Protein 6O39 (pdb70)

Solvent-accessible surface area: 24721 Å² total; per-residue (Å²): 164,47,108,13,86,5,58,54,78,66,39,43,10,43,75,43,60,174,6,58,0,32,0,136,5,65,96,100,15,66,47,4,0,0,0,0,9,19,63,65,81,133,18,3,129,6,5,0,25,31,4,68,43,77,42,91,83,22,58,107,45,5,55,12,60,92,88,52,45,36,0,32,0,17,0,64,40,0,51,30,74,1,24,3,27,0,9,0,2,18,5,18,1,58,11,42,23,2,94,4,0,135,1,35,0,104,82,103,66,19,45,9,51,10,40,20,2,36,14,16,114,81,2,24,167,87,31,41,0,2,0,0,0,0,0,12,54,0,18,25,111,122,32,110,19,49,7,52,6,66,123,54,106,50,107,85,42,51,70,82,10,49,16,102,7,45,58,180,54,4,6,4,0,6,6,1,28,0,59,22,53,79,71,58,8,81,143,60,113,52,0,9,0,34,0,54,8,133,32,36,130,70,74,45,71,88,59,33,62,85,86,119,167,37,86,8,69,6,69,38,32,17,49,17,115,69,56,21,65,22,126,0,24,0,37,10,46,50,21,65,10,89,0,3,2,5,0,0,0,17,25,24,88,88,136,25,12,66,19,0,0,0,28,1,24,0,15,66,19,88,28,39,18,125,49,0,137,80,24,4,71,13,64,58,42,83,106,140,29,10,6,18,0,55,0,56,61,3,118,66,125,1,27,1,43,0,8,0,0,19,8,7,54,31,86,0,23,0,0,13,82,31,0,100,11,19,35,0,18,9,27,80,51,92,64,85,26,14,47,10,16,25,3,18,5,61,115,136,127,47,72,13,3,1,0,0,5,0,17,34,0,17,0,47,65,14,87,25,43,1,32,102,40,92,33,103,92,32,38,26,53,3,66,25,33,94,24,134,79,34,38,48,10,14,6,0,0,0,28,8,77,46,99,18,31,78,123,89,60,14,52,0,25,4,33,0,134,43,34,125,29,142,46,104,55,86,3,97,55,122,123,131,39,70,96,4,88,4,74,4,0,102,65,26,80,20,78,60,0,55,28,71,10,121,26,119,2,91,71,13,120,22,0,3,17,1,0,6,4,2,38,5,2,16,90,101,145,29,10,136,28,4,84,45,0,0,0,2,5,0,0,19,24,6,68,120,134,84,135,67,95,34,36,2,0,65,42,2,0,76,103,0,66,72,33,0,9,52,33,2,135,141,56,53,14,62,31,6,150,87,6,31,1,106,158,21,25,44,108,71,179,65,91,129,75,72,18,15,30,232

Radius of gyration: 29.08 Å; Cα contacts (8 Å, |Δi|>4): 1373; chains: 3; bounding box: 80×60×79 Å

Nearest PDB structures (foldseek):
  6o39-assembly1_A  TM=1.005E+00  e=2.956E-43  Homo sapiens
  6o3a-assembly1_A  TM=9.946E-01  e=1.146E-40  Homo sapiens
  8f9u-assembly1_B  TM=9.635E-01  e=1.875E-39  Mus musculus
  4kq3-assembly1_L  TM=9.743E-01  e=3.350E-39  Homo sapiens
  8x0y-assembly2_I  TM=9.621E-01  e=7.011E-39  Homo sapiens

Secondary structure (DSSP, 8-state):
---EEEE-SEEEEETT--EEEEEEESS---S-EEEEEE-TTS--EEEEETTTEEPTT--TTEEEEEETTEEEEEESS--GGG-EEEEEEE-SSS-EE---EEEEEE---BPPEEEEEPPPHHHHHTTEEEEEEEEEEEBSS--EEEEEETTEEP-SSEEEEEPPPPTTT--EEEEEEEEEEHHHHTT--EEEEEEE-TT-SS-EEEEEETT-/--EEEEE--EEE-TT--EEEEEEEESS-GGGSEEEEEEE-TTS-EEEEEEEETTTTEEEE-TTTTTTEEEEEEGGGTEEEEEE-S--GGG-EEEEEEEEPTTT-SSEEEE---EEEEE-SSPPBPPEEEEE-------EEEEEEEEEEEBSS--EEEEGGGTB-TTEEEPPPEE-TTS-EEEEEEEEEEGGGTTT---EEEEEEGGGTEEEEEE----/---EE---GGGTTSS--EE-SS-TT---SHHHHHHHHGGGHHHHHHTS-TTHHHHHHHHHS-B--SS--S--PBPHHHHHHHHHHHHHHHHHTT----GGG-GGGS--TTT-SSS--B--

Foldseek 3Di:
DKAKAKPDQEDEEAFFDKDKIKIFIPDFDFLQKWKWWADPPDDTDTAGGSQFHGDPPHDPQWTWDDDTRMIMIMRRGDALLSQTWMKMWGDDPDIDIYPTYGYAHDDDFDFWDKDKDWADPVVLVVFKTKIKMKTPFGPDPDKDKWKAFLHRTDPDFKDKDKDDQDSHSRGIMMMIIGMDTSVVVVVTFKIKMWMDDPPDPHIDIDIGTVPD/DFAWAKDWADEDAQQAKTKMKIFTDDDAVLQFKKWKWWAAVPGDIDTAWMAHNVVRDIDGDPVQPPFWDWDADRVRSMIMIIGGNDDQVVFTWMKMFTADPPPGPDTDHIYPTGTHGHHPDDFDAWDKDKQAFEDVPQKTKIKIKTDFGDDDDKDKDKPVPPDDPQKDKDDWDQDPVRGTITMIMGMDGPVCQVPDWIWMWMADVNVRDTDTDIHHHD/DDWDFQDQVLLPPPPAGIFADDFPVRDGDNVVLSVPLCVCVVVVVVCLAPLVSVQSCCRSGNHDDDPDDDGAHAALVSLVRCCVSPQVVQVVVPHGDDPVSNSVVGHHDPPDPVHHYDDD

Organism: Homo sapiens (NCBI:txid9606)

Structure (mmCIF, N/CA/C/O backbone):
data_6O39
#
_entry.id   6O39
#
_cell.length_a   101.405
_cell.length_b   101.405
_cell.length_c   196.497
_cell.angle_alpha   90.00
_cell.angle_beta   90.00
_cell.angle_gamma   120.00
#
_symmetry.space_group_name_H-M   'P 61 2 2'
#
loop_
_entity.id
_entity.type
_entity.pdbx_description
1 polymer 'Antibody F2.I Fab, Light chain'
2 polymer 'Antibody F2.I Fab, Heavy chain'
3 polymer Frizzled-5
4 non-polymer 1,2-ETHANEDIOL
5 non-polymer 'ACETATE ION'
6 non-polymer 2-acetamido-2-deoxy-beta-D-glucopyranose
7 water water
#
loop_
_atom_site.group_PDB
_atom_site.id
_atom_site.type_symbol
_atom_site.label_atom_id
_atom_site.label_alt_id
_atom_site.label_comp_id
_atom_site.label_asym_id
_atom_site.label_entity_id
_atom_site.label_seq_id
_atom_site.pdbx_PDB_ins_code
_atom_site.Cartn_x
_atom_site.Cartn_y
_atom_site.Cartn_z
_atom_site.occupancy
_atom_site.B_iso_or_equiv
_atom_site.auth_seq_id
_atom_site.auth_comp_id
_atom_site.auth_asym_id
_atom_site.auth_atom_id
_atom_site.pdbx_PDB_model_num
ATOM 1 N N . ASP A 1 1 ? 29.255 56.466 14.589 1.00 79.46 1 ASP A N 1
ATOM 2 C CA . ASP A 1 1 ? 28.546 55.648 13.615 1.00 70.88 1 ASP A CA 1
ATOM 3 C C . ASP A 1 1 ? 29.237 55.682 12.256 1.00 63.67 1 ASP A C 1
ATOM 4 O O . ASP A 1 1 ? 29.062 56.610 11.462 1.00 63.75 1 ASP A O 1
ATOM 9 N N . ILE A 1 2 ? 30.034 54.659 12.002 1.00 58.61 2 ILE A N 1
ATOM 10 C CA . ILE A 1 2 ? 30.657 54.463 10.702 1.00 50.34 2 ILE A CA 1
ATOM 11 C C . ILE A 1 2 ? 29.691 53.677 9.821 1.00 49.81 2 ILE A C 1
ATOM 12 O O . ILE A 1 2 ? 29.056 52.721 10.279 1.00 51.09 2 ILE A O 1
ATOM 17 N N . GLN A 1 3 ? 29.549 54.102 8.570 1.00 43.42 3 GLN A N 1
ATOM 18 C CA . GLN A 1 3 ? 28.754 53.397 7.575 1.00 45.99 3 GLN A CA 1
ATOM 19 C C . GLN A 1 3 ? 29.696 52.743 6.580 1.00 47.34 3 GLN A C 1
ATOM 20 O O . GLN A 1 3 ? 30.631 53.388 6.099 1.00 45.36 3 GLN A O 1
ATOM 26 N N . MET A 1 4 ? 29.459 51.467 6.278 1.00 37.42 4 MET A N 1
ATOM 27 C CA . MET A 1 4 ? 30.163 50.775 5.206 1.00 36.01 4 MET A CA 1
ATOM 28 C C . MET A 1 4 ? 29.208 50.614 4.029 1.00 45.98 4 MET A C 1
ATOM 29 O O . MET A 1 4 ? 28.161 49.967 4.161 1.00 39.98 4 MET A O 1
ATOM 34 N N . THR A 1 5 ? 29.554 51.214 2.892 1.00 41.16 5 THR A N 1
ATOM 35 C CA . THR A 1 5 ? 28.743 51.117 1.687 1.00 41.18 5 THR A CA 1
ATOM 36 C C . THR A 1 5 ? 29.384 50.100 0.755 1.00 37.91 5 THR A C 1
ATOM 37 O O . THR A 1 5 ? 30.520 50.289 0.304 1.00 40.61 5 THR A O 1
ATOM 41 N N . GLN A 1 6 ? 28.659 49.032 0.467 1.00 30.26 6 GLN A N 1
ATOM 42 C CA . GLN A 1 6 ? 29.177 47.947 -0.345 1.00 31.54 6 GLN A CA 1
ATOM 43 C C . GLN A 1 6 ? 28.616 48.034 -1.757 1.00 32.31 6 GLN A C 1
ATOM 44 O O . GLN A 1 6 ? 27.441 48.360 -1.942 1.00 38.37 6 GLN A O 1
ATOM 50 N N . SER A 1 7 ? 29.452 47.733 -2.750 1.00 34.96 7 SER A N 1
ATOM 51 C CA . SER A 1 7 ? 28.991 47.701 -4.135 1.00 34.66 7 SER A CA 1
ATOM 52 C C . SER A 1 7 ? 29.777 46.657 -4.914 1.00 39.14 7 SER A C 1
ATOM 53 O O . SER A 1 7 ? 30.959 46.430 -4.629 1.00 40.21 7 SER A O 1
ATOM 56 N N . PRO A 1 8 ? 29.151 45.999 -5.900 1.00 28.54 8 PRO A N 1
ATOM 57 C CA . PRO A 1 8 ? 27.745 46.195 -6.242 1.00 33.20 8 PRO A CA 1
ATOM 58 C C . PRO A 1 8 ? 26.846 45.449 -5.271 1.00 38.88 8 PRO A C 1
ATOM 59 O O . PRO A 1 8 ? 27.354 44.683 -4.449 1.00 38.42 8 PRO A O 1
ATOM 63 N N . SER A 1 9 ? 25.535 45.661 -5.358 1.00 35.00 9 SER A N 1
ATOM 64 C CA . SER A 1 9 ? 24.633 44.926 -4.479 1.00 39.88 9 SER A CA 1
ATOM 65 C C . SER A 1 9 ? 24.512 43.470 -4.908 1.00 37.17 9 SER A C 1
ATOM 66 O O . SER A 1 9 ? 24.250 42.599 -4.072 1.00 31.61 9 SER A O 1
ATOM 69 N N . SER A 1 10 ? 24.718 43.185 -6.196 1.00 27.12 10 SER A N 1
ATOM 70 C CA . SER A 1 10 ? 24.685 41.824 -6.710 1.00 32.93 10 SER A CA 1
ATOM 71 C C . SER A 1 10 ? 25.455 41.805 -8.021 1.00 33.26 10 SER A C 1
ATOM 72 O O . SER A 1 10 ? 25.640 42.842 -8.659 1.00 29.07 10 SER A O 1
ATOM 75 N N . LEU A 1 11 ? 25.908 40.618 -8.410 1.00 26.12 11 LEU A N 1
ATOM 76 C CA . LEU A 1 11 ? 26.626 40.476 -9.668 1.00 31.95 11 LEU A CA 1
ATOM 77 C C . LEU A 1 11 ? 26.539 39.030 -10.119 1.00 37.92 11 LEU A C 1
ATOM 78 O O . LEU A 1 11 ? 26.268 38.121 -9.327 1.00 30.99 11 LEU A O 1
ATOM 83 N N . SER A 1 12 ? 26.778 38.831 -11.414 1.00 30.57 12 SER A N 1
ATOM 84 C CA . SER A 1 12 ? 26.746 37.520 -12.028 1.00 28.03 12 SER A CA 1
ATOM 85 C C . SER A 1 12 ? 28.045 37.343 -12.795 1.00 35.39 12 SER A C 1
ATOM 86 O O . SER A 1 12 ? 28.503 38.270 -13.464 1.00 36.78 12 SER A O 1
ATOM 89 N N . ALA A 1 13 ? 28.648 36.165 -12.696 1.00 30.77 13 ALA A N 1
ATOM 90 C CA . ALA A 1 13 ? 29.938 35.987 -13.340 1.00 31.82 13 ALA A CA 1
ATOM 91 C C . ALA A 1 13 ? 30.144 34.513 -13.628 1.00 34.50 13 ALA A C 1
ATOM 92 O O . ALA A 1 13 ? 29.563 33.652 -12.959 1.00 31.42 13 ALA A O 1
ATOM 94 N N . SER A 1 14 ? 30.961 34.229 -14.640 1.00 30.50 14 SER A N 1
ATOM 95 C CA . SER A 1 14 ? 31.186 32.860 -15.071 1.00 27.04 14 SER A CA 1
ATOM 96 C C . SER A 1 14 ? 32.293 32.203 -14.250 1.00 26.05 14 SER A C 1
ATOM 97 O O . SER A 1 14 ? 33.157 32.874 -13.680 1.00 32.43 14 SER A O 1
ATOM 100 N N . VAL A 1 15 ? 32.249 30.870 -14.195 1.00 25.89 15 VAL A N 1
ATOM 101 C CA . VAL A 1 15 ? 33.347 30.116 -13.608 1.00 27.24 15 VAL A CA 1
ATOM 102 C C . VAL A 1 15 ? 34.646 30.528 -14.268 1.00 36.99 15 VAL A C 1
ATOM 103 O O . VAL A 1 15 ? 34.722 30.667 -15.496 0.88 27.41 15 VAL A O 1
ATOM 107 N N . GLY A 1 16 ? 35.673 30.744 -13.450 1.00 29.23 16 GLY A N 1
ATOM 108 C CA . GLY A 1 16 ? 36.955 31.200 -13.945 1.00 33.61 16 GLY A CA 1
ATOM 109 C C . GLY A 1 16 ? 37.119 32.700 -14.008 1.00 29.45 16 GLY A C 1
ATOM 110 O O . GLY A 1 16 ? 38.251 33.174 -14.179 1.00 32.45 16 GLY A O 1
ATOM 111 N N . ASP A 1 17 ? 36.038 33.466 -13.866 1.00 27.78 17 ASP A N 1
ATOM 112 C CA . ASP A 1 17 ? 36.121 34.921 -13.945 1.00 27.66 17 ASP A CA 1
ATOM 113 C C . ASP A 1 17 ? 36.730 35.528 -12.688 1.00 40.87 17 ASP A C 1
ATOM 114 O O . ASP A 1 17 ? 36.595 35.003 -11.581 1.00 36.20 17 ASP A O 1
ATOM 119 N N . ARG A 1 18 ? 37.336 36.692 -12.861 1.00 31.70 18 ARG A N 1
ATOM 120 C CA . ARG A 1 18 ? 37.804 37.501 -11.746 1.00 38.04 18 ARG A CA 1
ATOM 121 C C . ARG A 1 18 ? 36.682 38.417 -11.265 1.00 38.87 18 ARG A C 1
ATOM 122 O O . ARG A 1 18 ? 36.085 39.146 -12.061 1.00 29.77 18 ARG A O 1
ATOM 130 N N . VAL A 1 19 ? 36.400 38.380 -9.959 1.00 29.35 19 VAL A N 1
ATOM 131 C CA . VAL A 1 19 ? 35.307 39.134 -9.352 1.00 28.00 19 VAL A CA 1
ATOM 132 C C . VAL A 1 19 ? 35.889 40.072 -8.305 1.00 32.81 19 VAL A C 1
ATOM 133 O O . VAL A 1 19 ? 36.716 39.650 -7.487 1.00 31.29 19 VAL A O 1
ATOM 137 N N . THR A 1 20 ? 35.452 41.333 -8.309 1.00 26.83 20 THR A N 1
ATOM 138 C CA A THR A 1 20 ? 35.897 42.315 -7.329 0.49 30.24 20 THR A CA 1
ATOM 139 C CA B THR A 1 20 ? 35.898 42.319 -7.332 0.51 30.24 20 THR A CA 1
ATOM 140 C C . THR A 1 20 ? 34.691 42.922 -6.625 1.00 30.33 20 THR A C 1
ATOM 141 O O . THR A 1 20 ? 33.709 43.295 -7.274 1.00 32.85 20 THR A O 1
ATOM 148 N N . ILE A 1 21 ? 34.763 43.007 -5.294 1.00 27.57 21 ILE A N 1
ATOM 149 C CA . ILE A 1 21 ? 33.711 43.583 -4.465 1.00 31.20 21 ILE A CA 1
ATOM 150 C C . ILE A 1 21 ? 34.326 44.693 -3.629 1.00 29.07 21 ILE A C 1
ATOM 151 O O . ILE A 1 21 ? 35.404 44.515 -3.053 1.00 31.85 21 ILE A O 1
ATOM 156 N N . THR A 1 22 ? 33.640 45.826 -3.549 1.00 29.93 22 THR A N 1
ATOM 157 C CA . THR A 1 22 ? 34.176 47.013 -2.910 1.00 29.87 22 THR A CA 1
ATOM 158 C C . THR A 1 22 ? 33.296 47.444 -1.750 1.00 34.73 22 THR A C 1
ATOM 159 O O . THR A 1 22 ? 32.068 47.389 -1.825 1.00 38.71 22 THR A O 1
ATOM 163 N N . CYS A 1 23 ? 33.943 47.878 -0.680 1.00 30.46 23 CYS A N 1
ATOM 164 C CA . CYS A 1 23 ? 33.279 48.408 0.495 1.00 29.19 23 CYS A CA 1
ATOM 165 C C . CYS A 1 23 ? 33.970 49.724 0.835 1.00 36.22 23 CYS A C 1
ATOM 166 O O . CYS A 1 23 ? 35.198 49.771 0.948 1.00 34.68 23 CYS A O 1
ATOM 169 N N . ARG A 1 24 ? 33.197 50.797 0.967 1.00 34.11 24 ARG A N 1
ATOM 170 C CA . ARG A 1 24 ? 33.751 52.126 1.195 1.00 35.06 24 ARG A CA 1
ATOM 171 C C . ARG A 1 24 ? 33.335 52.615 2.568 1.00 39.27 24 ARG A C 1
ATOM 172 O O . ARG A 1 24 ? 32.136 52.696 2.865 1.00 42.03 24 ARG A O 1
ATOM 180 N N . ALA A 1 25 ? 34.320 52.940 3.398 1.00 38.90 25 ALA A N 1
ATOM 181 C CA . ALA A 1 25 ? 34.036 53.533 4.694 1.00 40.69 25 ALA A CA 1
ATOM 182 C C . ALA A 1 25 ? 33.536 54.963 4.524 1.00 45.42 25 ALA A C 1
ATOM 183 O O . ALA A 1 25 ? 33.963 55.689 3.621 1.00 45.49 25 ALA A O 1
ATOM 185 N N . SER A 1 26 ? 32.623 55.369 5.405 1.00 36.41 26 SER A N 1
ATOM 186 C CA . SER A 1 26 ? 32.076 56.719 5.358 1.00 46.59 26 SER A CA 1
ATOM 187 C C . SER A 1 26 ? 33.059 57.765 5.863 1.00 47.83 26 SER A C 1
ATOM 188 O O . SER A 1 26 ? 32.816 58.964 5.681 1.00 50.88 26 SER A O 1
ATOM 191 N N . GLN A 1 27 ? 34.151 57.339 6.487 1.00 45.35 27 GLN A N 1
ATOM 192 C CA . GLN A 1 27 ? 35.153 58.239 7.039 1.00 45.59 27 GLN A CA 1
ATOM 193 C C . GLN A 1 27 ? 36.459 57.463 7.158 1.00 43.26 27 GLN A C 1
ATOM 194 O O . GLN A 1 27 ? 36.488 56.233 7.052 1.00 40.43 27 GLN A O 1
ATOM 200 N N . SER A 1 28 ? 37.544 58.203 7.362 1.00 45.90 28 SER A N 1
ATOM 201 C CA . SER A 1 28 ? 38.834 57.580 7.595 1.00 51.42 28 SER A CA 1
ATOM 202 C C . SER A 1 28 ? 38.706 56.526 8.681 1.00 48.84 28 SER A C 1
ATOM 203 O O . SER A 1 28 ? 38.168 56.784 9.761 1.00 51.38 28 SER A O 1
ATOM 206 N N . VAL A 1 29 ? 39.142 55.315 8.361 1.00 50.66 29 VAL A N 1
ATOM 207 C CA . VAL A 1 29 ? 39.184 54.228 9.321 1.00 48.28 29 VAL A CA 1
ATOM 208 C C . VAL A 1 29 ? 40.536 53.551 9.179 1.00 47.26 29 VAL A C 1
ATOM 209 O O . VAL A 1 29 ? 41.244 53.713 8.183 1.00 47.43 29 VAL A O 1
ATOM 213 N N . SER A 1 30 ? 40.895 52.797 10.203 1.00 44.34 30 SER A N 1
ATOM 214 C CA . SER A 1 30 ? 42.078 51.970 10.131 1.00 37.92 30 SER A CA 1
ATOM 215 C C . SER A 1 30 ? 41.860 50.851 9.113 1.00 41.15 30 SER A C 1
ATOM 216 O O . SER A 1 30 ? 40.842 50.787 8.421 1.00 46.37 30 SER A O 1
ATOM 219 N N . SER A 1 31 ? 42.827 49.945 9.026 1.00 29.76 31 SER A N 1
ATOM 220 C CA . SER A 1 31 ? 42.691 48.755 8.200 1.00 33.19 31 SER A CA 1
ATOM 221 C C . SER A 1 31 ? 41.817 47.668 8.850 1.00 29.64 31 SER A C 1
ATOM 222 O O . SER A 1 31 ? 41.854 46.524 8.412 1.00 29.14 31 SER A O 1
ATOM 225 N N . ALA A 1 32 ? 41.044 48.007 9.882 1.00 31.60 32 ALA A N 1
ATOM 226 C CA . ALA A 1 32 ? 40.207 47.037 10.594 1.00 31.09 32 ALA A CA 1
ATOM 227 C C . ALA A 1 32 ? 38.926 46.793 9.797 1.00 23.51 32 ALA A C 1
ATOM 228 O O . ALA A 1 32 ? 37.833 47.253 10.137 1.00 30.66 32 ALA A O 1
ATOM 230 N N . VAL A 1 33 ? 39.085 46.057 8.699 1.00 29.58 33 VAL A N 1
ATOM 231 C CA . VAL A 1 33 ? 37.978 45.694 7.825 1.00 27.09 33 VAL A CA 1
ATOM 232 C C . VAL A 1 33 ? 38.102 44.219 7.501 1.00 26.75 33 VAL A C 1
ATOM 233 O O . VAL A 1 33 ? 39.178 43.751 7.111 1.00 26.73 33 VAL A O 1
ATOM 237 N N . ALA A 1 34 ? 37.009 43.485 7.682 1.00 24.15 34 ALA A N 1
ATOM 238 C CA . ALA A 1 34 ? 36.987 42.052 7.454 1.00 26.25 34 ALA A CA 1
ATOM 239 C C . ALA A 1 34 ? 35.973 41.721 6.368 1.00 19.57 34 ALA A C 1
ATOM 240 O O . ALA A 1 34 ? 35.037 42.484 6.122 1.00 23.69 34 ALA A O 1
ATOM 242 N N . TRP A 1 35 ? 36.140 40.542 5.766 1.00 20.25 35 TRP A N 1
ATOM 243 C CA . TRP A 1 35 ? 35.215 40.042 4.750 1.00 23.10 35 TRP A CA 1
ATOM 244 C C . TRP A 1 35 ? 34.704 38.662 5.126 1.00 22.25 35 TRP A C 1
ATOM 245 O O . TRP A 1 35 ? 35.496 37.787 5.484 1.00 23.20 35 TRP A O 1
ATOM 256 N N . TYR A 1 36 ? 33.395 38.457 4.956 1.00 24.06 36 TYR A N 1
ATOM 257 C CA . TYR A 1 36 ? 32.736 37.186 5.227 1.00 25.91 36 TYR A CA 1
ATOM 258 C C . TYR A 1 36 ? 31.996 36.689 3.997 1.00 21.94 36 TYR A C 1
ATOM 259 O O . TYR A 1 36 ? 31.531 37.477 3.174 1.00 23.64 36 TYR A O 1
ATOM 268 N N . GLN A 1 37 ? 31.856 35.370 3.920 1.00 21.13 37 GLN A N 1
ATOM 269 C CA . GLN A 1 37 ? 31.067 34.680 2.906 1.00 20.79 37 GLN A CA 1
ATOM 270 C C . GLN A 1 37 ? 29.913 33.968 3.594 1.00 23.82 37 GLN A C 1
ATOM 271 O O . GLN A 1 37 ? 30.144 33.216 4.549 1.00 23.76 37 GLN A O 1
ATOM 277 N N . GLN A 1 38 ? 28.689 34.172 3.112 1.00 20.33 38 GLN A N 1
ATOM 278 C CA . GLN A 1 38 ? 27.523 33.501 3.698 1.00 26.85 38 GLN A CA 1
ATOM 279 C C . GLN A 1 38 ? 26.739 32.760 2.624 1.00 26.53 38 GLN A C 1
ATOM 280 O O . GLN A 1 38 ? 26.248 33.371 1.664 1.00 26.82 38 GLN A O 1
ATOM 286 N N . LYS A 1 39 ? 26.622 31.459 2.791 1.00 22.23 39 LYS A N 1
ATOM 287 C CA . LYS A 1 39 ? 25.856 30.588 1.914 1.00 25.04 39 LYS A CA 1
ATOM 288 C C . LYS A 1 39 ? 24.472 30.323 2.498 1.00 34.34 39 LYS A C 1
ATOM 289 O O . LYS A 1 39 ? 24.250 30.516 3.699 1.00 30.21 39 LYS A O 1
ATOM 295 N N . PRO A 1 40 ? 23.500 29.915 1.671 1.00 31.52 40 PRO A N 1
ATOM 296 C CA . PRO A 1 40 ? 22.106 29.846 2.145 1.00 33.21 40 PRO A CA 1
ATOM 297 C C . PRO A 1 40 ? 21.954 28.947 3.364 1.00 31.18 40 PRO A C 1
ATOM 298 O O . PRO A 1 40 ? 22.483 27.832 3.413 1.00 33.11 40 PRO A O 1
ATOM 302 N N . GLY A 1 41 ? 21.238 29.455 4.360 1.00 34.72 41 GLY A N 1
ATOM 303 C CA . GLY A 1 41 ? 20.965 28.684 5.559 1.00 33.16 41 GLY A CA 1
ATOM 304 C C . GLY A 1 41 ? 22.143 28.471 6.480 1.00 35.51 41 GLY A C 1
ATOM 305 O O . GLY A 1 41 ? 22.021 27.715 7.446 1.00 30.25 41 GLY A O 1
ATOM 306 N N . LYS A 1 42 ? 23.278 29.119 6.226 1.00 24.70 42 LYS A N 1
ATOM 307 C CA . LYS A 1 42 ? 24.496 28.911 6.993 1.00 25.93 42 LYS A CA 1
ATOM 308 C C . LYS A 1 42 ? 24.975 30.208 7.640 1.00 25.14 42 LYS A C 1
ATOM 309 O O . LYS A 1 42 ? 24.635 31.311 7.207 1.00 25.95 42 LYS A O 1
ATOM 315 N N . ALA A 1 43 ? 25.784 30.061 8.689 1.00 25.09 43 ALA A N 1
ATOM 316 C CA . ALA A 1 43 ? 26.438 31.211 9.293 1.00 21.03 43 ALA A CA 1
ATOM 317 C C . ALA A 1 43 ? 27.502 31.778 8.350 1.00 20.55 43 ALA A C 1
ATOM 318 O O . ALA A 1 43 ? 28.078 31.041 7.543 1.00 22.67 43 ALA A O 1
ATOM 320 N N . PRO A 1 44 ? 27.795 33.073 8.450 1.00 22.25 44 PRO A N 1
ATOM 321 C CA . PRO A 1 44 ? 28.932 33.638 7.707 1.00 24.74 44 PRO A CA 1
ATOM 322 C C . PRO A 1 44 ? 30.234 32.939 8.055 1.00 26.24 44 PRO A C 1
ATOM 323 O O . PRO A 1 44 ? 30.429 32.451 9.172 1.00 26.25 44 PRO A O 1
ATOM 327 N N . LYS A 1 45 ? 31.136 32.881 7.074 1.00 21.45 45 LYS A N 1
ATOM 328 C CA . LYS A 1 45 ? 32.468 32.316 7.253 1.00 23.63 45 LYS A CA 1
ATOM 329 C C . LYS A 1 45 ? 33.486 33.420 7.032 1.00 26.59 45 LYS A C 1
ATOM 330 O O . LYS A 1 45 ? 33.408 34.154 6.035 1.00 24.31 45 LYS A O 1
ATOM 336 N N . LEU A 1 46 ? 34.448 33.508 7.939 1.00 21.39 46 LEU A N 1
ATOM 337 C C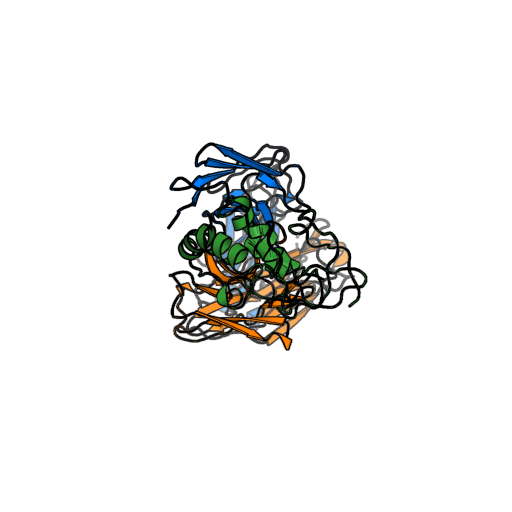A . LEU A 1 46 ? 35.471 34.536 7.857 1.00 21.19 46 LEU A CA 1
ATOM 338 C C . LEU A 1 46 ? 36.447 34.217 6.727 1.00 17.64 46 LEU A C 1
ATOM 339 O O . LEU A 1 46 ? 36.971 33.106 6.643 1.00 23.15 46 LEU A O 1
ATOM 344 N N . LEU A 1 47 ? 36.675 35.194 5.852 1.00 22.24 47 LEU A N 1
ATOM 345 C CA . LEU A 1 47 ? 37.628 35.076 4.753 1.00 24.15 47 LEU A CA 1
ATOM 346 C C . LEU A 1 47 ? 38.895 35.876 5.001 1.00 21.39 47 LEU A C 1
ATOM 347 O O . LEU A 1 47 ? 39.999 35.343 4.888 1.00 24.20 47 LEU A O 1
ATOM 352 N N . ILE A 1 48 ? 38.733 37.163 5.301 1.00 23.37 48 ILE A N 1
ATOM 353 C CA . ILE A 1 48 ? 39.813 38.141 5.365 1.00 27.84 48 ILE A CA 1
ATOM 354 C C . ILE A 1 48 ? 39.626 38.959 6.632 1.00 25.15 48 ILE A C 1
ATOM 355 O O . ILE A 1 48 ? 38.499 39.334 6.961 1.00 24.88 48 ILE A O 1
ATOM 360 N N . TYR A 1 49 ? 40.717 39.244 7.338 1.00 24.57 49 TYR A N 1
ATOM 361 C CA . TYR A 1 49 ? 40.681 40.193 8.439 1.00 25.37 49 TYR A CA 1
ATOM 362 C C . TYR A 1 49 ? 41.802 41.205 8.266 1.00 25.56 49 TYR A C 1
ATOM 363 O O . TYR A 1 49 ? 42.807 40.940 7.598 1.00 26.28 49 TYR A O 1
ATOM 372 N N . SER A 1 50 ? 41.614 42.384 8.868 1.00 24.54 50 SER A N 1
ATOM 373 C CA . SER A 1 50 ? 42.631 43.436 8.837 1.00 26.31 50 SER A CA 1
ATOM 374 C C . SER A 1 50 ? 42.941 43.841 7.396 1.00 29.29 50 SER A C 1
ATOM 375 O O . SER A 1 50 ? 44.104 44.044 7.020 1.00 26.89 50 SER A O 1
ATOM 378 N N . ALA A 1 51 ? 41.874 43.937 6.595 1.00 25.20 51 ALA A N 1
ATOM 379 C CA . ALA A 1 51 ? 41.862 44.380 5.201 1.00 30.54 51 ALA A CA 1
ATOM 380 C C . ALA A 1 51 ? 42.448 43.346 4.242 1.00 27.36 51 ALA A C 1
ATOM 381 O O . ALA A 1 51 ? 41.898 43.133 3.158 1.00 30.34 51 ALA A O 1
ATOM 383 N N . SER A 1 52 ? 43.543 42.684 4.609 1.00 28.48 52 SER A N 1
ATOM 384 C CA . SER A 1 52 ? 44.220 41.845 3.631 1.00 25.65 52 SER A CA 1
ATOM 385 C C . SER A 1 52 ? 44.789 40.537 4.161 1.00 34.63 52 SER A C 1
ATOM 386 O O . SER A 1 52 ? 45.416 39.805 3.384 1.00 32.65 52 SER A O 1
ATOM 389 N N . SER A 1 53 ? 44.599 40.197 5.432 1.00 31.37 53 SER A N 1
ATOM 390 C CA . SER A 1 53 ? 45.110 38.931 5.942 1.00 28.12 53 SER A CA 1
ATOM 391 C C . SER A 1 53 ? 44.104 37.811 5.713 1.00 29.32 53 SER A C 1
ATOM 392 O O . SER A 1 53 ? 42.934 37.924 6.093 1.00 26.96 53 SER A O 1
ATOM 395 N N . LEU A 1 54 ? 44.570 36.731 5.102 1.00 27.00 54 LEU A N 1
ATOM 396 C CA . LEU A 1 54 ? 43.731 35.578 4.821 1.00 26.15 54 LEU A CA 1
ATOM 397 C C . LEU A 1 54 ? 43.520 34.754 6.087 1.00 31.62 54 LEU A C 1
ATOM 398 O O . LEU A 1 54 ? 44.467 34.481 6.833 1.00 28.84 54 LEU A O 1
ATOM 403 N N . TYR A 1 55 ? 42.275 34.339 6.320 1.00 28.38 55 TYR A N 1
ATOM 404 C CA . TYR A 1 55 ? 41.985 33.498 7.475 1.00 28.77 55 TYR A CA 1
ATOM 405 C C . TYR A 1 55 ? 42.339 32.035 7.177 1.00 29.00 55 TYR A C 1
ATOM 406 O O . TYR A 1 55 ? 42.450 31.620 6.016 1.00 27.70 55 TYR A O 1
ATOM 415 N N . SER A 1 56 ? 42.515 31.255 8.250 1.00 29.27 56 SER A N 1
ATOM 416 C CA . SER A 1 56 ? 42.867 29.838 8.161 1.00 26.47 56 SER A CA 1
ATOM 417 C C . SER A 1 56 ? 41.937 29.082 7.230 1.00 28.37 56 SER A C 1
ATOM 418 O O . SER A 1 56 ? 40.712 29.181 7.340 1.00 29.15 56 SER A O 1
ATOM 421 N N . GLY A 1 57 ? 42.526 28.278 6.348 1.00 27.63 57 GLY A N 1
ATOM 422 C CA . GLY A 1 57 ? 41.737 27.411 5.506 1.00 25.64 57 GLY A CA 1
ATOM 423 C C . GLY A 1 57 ? 41.095 28.075 4.302 1.00 26.59 57 GLY A C 1
ATOM 424 O O . GLY A 1 57 ? 40.461 27.373 3.500 1.00 28.73 57 GLY A O 1
ATOM 425 N N . VAL A 1 58 ? 41.232 29.384 4.145 1.00 24.79 58 VAL A N 1
ATOM 426 C CA . VAL A 1 58 ? 40.549 30.097 3.056 1.00 25.18 58 VAL A CA 1
ATOM 427 C C . VAL A 1 58 ? 41.319 29.871 1.758 1.00 30.60 58 VAL A C 1
ATOM 428 O O . VAL A 1 58 ? 42.553 30.036 1.743 1.00 23.71 58 VAL A O 1
ATOM 432 N N . PRO A 1 59 ? 40.638 29.499 0.667 1.00 27.40 59 PRO A N 1
ATOM 433 C CA . PRO A 1 59 ? 41.333 29.171 -0.589 1.00 28.77 59 PRO A CA 1
ATOM 434 C C . PRO A 1 59 ? 42.085 30.361 -1.174 1.00 23.25 59 PRO A C 1
ATOM 435 O O . PRO A 1 59 ? 41.776 31.529 -0.917 1.00 25.17 59 PRO A O 1
ATOM 439 N N . SER A 1 60 ? 43.091 30.035 -1.999 1.00 24.71 60 SER A N 1
ATOM 440 C CA . SER A 1 60 ? 44.045 31.034 -2.476 1.00 29.89 60 SER A CA 1
ATOM 441 C C . SER A 1 60 ? 43.401 32.074 -3.383 1.00 32.56 60 SER A C 1
ATOM 442 O O . SER A 1 60 ? 43.946 33.180 -3.528 1.00 24.80 60 SER A O 1
ATOM 445 N N . ARG A 1 61 ? 42.264 31.742 -4.002 1.00 27.29 61 ARG A N 1
ATOM 446 C CA . ARG A 1 61 ? 41.620 32.665 -4.929 1.00 27.84 61 ARG A CA 1
ATOM 447 C C . ARG A 1 61 ? 41.019 33.886 -4.238 1.00 29.84 61 ARG A C 1
ATOM 448 O O . ARG A 1 61 ? 40.706 34.871 -4.913 1.00 25.81 61 ARG A O 1
ATOM 456 N N . PHE A 1 62 ? 40.863 33.873 -2.912 1.00 26.25 62 PHE A N 1
ATOM 457 C CA . PHE A 1 62 ? 40.381 35.052 -2.200 1.00 26.12 62 PHE A CA 1
ATOM 458 C C . PHE A 1 62 ? 41.543 35.937 -1.773 1.00 27.61 62 PHE A C 1
ATOM 459 O O . PHE A 1 62 ? 42.579 35.442 -1.325 1.00 33.36 62 PHE A O 1
ATOM 467 N N . SER A 1 63 ? 41.363 37.249 -1.910 1.00 25.85 63 SER A N 1
ATOM 468 C CA . SER A 1 63 ? 42.345 38.191 -1.413 1.00 25.41 63 SER A CA 1
ATOM 469 C C . SER A 1 63 ? 41.651 39.513 -1.130 1.00 30.93 63 SER A C 1
ATOM 470 O O . SER A 1 63 ? 40.550 39.785 -1.624 1.00 28.88 63 SER A O 1
ATOM 473 N N . GLY A 1 64 ? 42.294 40.322 -0.299 1.00 27.63 64 GLY A N 1
ATOM 474 C CA . GLY A 1 64 ? 41.783 41.636 0.027 1.00 28.49 64 GLY A CA 1
ATOM 475 C C . GLY A 1 64 ? 42.872 42.682 -0.044 1.00 29.96 64 GLY A C 1
ATOM 476 O O . GLY A 1 64 ? 44.054 42.392 0.137 1.00 29.97 64 GLY A O 1
ATOM 477 N N . SER A 1 65 ? 42.451 43.922 -0.293 1.00 32.72 65 SER A N 1
ATOM 478 C CA . SER A 1 65 ? 43.366 45.051 -0.406 1.00 32.96 65 SER A CA 1
ATOM 479 C C . SER A 1 65 ? 42.609 46.327 -0.063 1.00 34.97 65 SER A C 1
ATOM 480 O O . SER A 1 65 ? 41.380 46.334 0.041 1.00 31.57 65 SER A O 1
ATOM 483 N N . ARG A 1 66 ? 43.349 47.421 0.123 1.00 34.42 66 ARG A N 1
ATOM 484 C CA . ARG A 1 66 ? 42.719 48.700 0.427 1.00 40.66 66 ARG A CA 1
ATOM 485 C C . ARG A 1 66 ? 43.450 49.841 -0.267 1.00 44.00 66 ARG A C 1
ATOM 486 O O . ARG A 1 66 ? 44.652 49.765 -0.533 1.00 41.91 66 ARG A O 1
ATOM 494 N N . SER A 1 67 ? 42.694 50.900 -0.559 1.00 44.08 67 SER A N 1
ATOM 495 C CA . SER A 1 67 ? 43.226 52.161 -1.072 1.00 43.98 67 SER A CA 1
ATOM 496 C C . SER A 1 67 ? 42.386 53.279 -0.475 1.00 41.10 67 SER A C 1
ATOM 497 O O . SER A 1 67 ? 41.221 53.452 -0.846 1.00 44.71 67 SER A O 1
ATOM 500 N N . GLY A 1 68 ? 42.964 54.026 0.458 1.00 51.27 68 GLY A N 1
ATOM 501 C CA . GLY A 1 68 ? 42.192 55.057 1.128 1.00 47.48 68 GLY A CA 1
ATOM 502 C C . GLY A 1 68 ? 41.065 54.439 1.930 1.00 46.12 68 GLY A C 1
ATOM 503 O O . GLY A 1 68 ? 41.262 53.509 2.719 1.00 50.23 68 GLY A O 1
ATOM 504 N N . THR A 1 69 ? 39.858 54.949 1.723 1.00 40.93 69 THR A N 1
ATOM 505 C CA . THR A 1 69 ? 38.685 54.422 2.400 1.00 45.70 69 THR A CA 1
ATOM 506 C C . THR A 1 69 ? 38.000 53.312 1.613 1.00 42.82 69 THR A C 1
ATOM 507 O O . THR A 1 69 ? 36.883 52.917 1.975 1.00 39.76 69 THR A O 1
ATOM 511 N N . ASP A 1 70 ? 38.642 52.803 0.558 1.00 34.31 70 ASP A N 1
ATOM 512 C CA . ASP A 1 70 ? 38.074 51.786 -0.324 1.00 39.27 70 ASP A CA 1
ATOM 513 C C . ASP A 1 70 ? 38.749 50.442 -0.075 1.00 33.83 70 ASP A C 1
ATOM 514 O O . ASP A 1 70 ? 39.967 50.306 -0.237 1.00 30.93 70 ASP A O 1
ATOM 519 N N . PHE A 1 71 ? 37.956 49.448 0.318 1.00 30.28 71 PHE A N 1
ATOM 520 C CA . PHE A 1 71 ? 38.449 48.105 0.580 1.00 27.49 71 PHE A CA 1
ATOM 521 C C . PHE A 1 71 ? 37.855 47.150 -0.445 1.00 27.16 71 PHE A C 1
ATOM 522 O O . PHE A 1 71 ? 36.657 47.209 -0.735 1.00 31.46 71 PHE A O 1
ATOM 530 N N . THR A 1 72 ? 38.685 46.267 -0.992 1.00 28.30 72 THR A N 1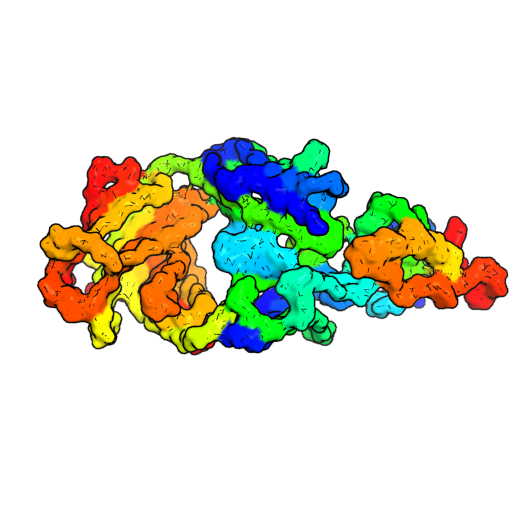
ATOM 531 C CA . THR A 1 72 ? 38.238 45.391 -2.066 1.00 26.65 72 THR A CA 1
ATOM 532 C C . THR A 1 72 ? 38.499 43.943 -1.698 1.00 32.88 72 THR A C 1
ATOM 533 O O . THR A 1 72 ? 39.576 43.606 -1.190 1.00 32.32 72 THR A O 1
ATOM 537 N N . LEU A 1 73 ? 37.490 43.106 -1.931 1.00 26.99 73 LEU A N 1
ATOM 538 C CA . LEU A 1 73 ? 37.608 41.658 -1.916 1.00 27.36 73 LEU A CA 1
ATOM 539 C C . LEU A 1 73 ? 37.671 41.193 -3.361 1.00 25.58 73 LEU A C 1
ATOM 540 O O . LEU A 1 73 ? 36.818 41.579 -4.173 1.00 26.83 73 LEU A O 1
ATOM 545 N N . THR A 1 74 ? 38.684 40.393 -3.683 1.00 27.98 74 THR A N 1
ATOM 546 C CA . THR A 1 74 ? 38.874 39.871 -5.031 1.00 30.89 74 THR A CA 1
ATOM 547 C C . THR A 1 74 ? 38.789 38.360 -4.998 1.00 26.90 74 THR A C 1
ATOM 548 O O . THR A 1 74 ? 39.466 37.714 -4.192 1.00 34.39 74 THR A O 1
ATOM 552 N N . ILE A 1 75 ? 37.962 37.788 -5.864 1.00 23.14 75 ILE A N 1
ATOM 553 C CA . ILE A 1 75 ? 38.052 36.369 -6.162 1.00 26.24 75 ILE A CA 1
ATOM 554 C C . ILE A 1 75 ? 38.751 36.244 -7.505 1.00 32.59 75 ILE A C 1
ATOM 555 O O . ILE A 1 75 ? 38.229 36.713 -8.523 1.00 33.61 75 ILE A O 1
ATOM 560 N N . SER A 1 76 ? 39.932 35.620 -7.514 1.00 31.73 76 SER A N 1
ATOM 561 C CA . SER A 1 76 ? 40.748 35.637 -8.728 1.00 37.88 76 SER A CA 1
ATOM 562 C C . SER A 1 76 ? 40.196 34.707 -9.805 1.00 39.39 76 SER A C 1
ATOM 563 O O . SER A 1 76 ? 40.395 34.960 -11.000 1.00 39.41 76 SER A O 1
ATOM 566 N N . SER A 1 77 ? 39.490 33.645 -9.417 1.00 32.18 77 SER A N 1
ATOM 567 C CA . SER A 1 77 ? 38.949 32.686 -10.381 1.00 29.90 77 SER A CA 1
ATOM 568 C C . SER A 1 77 ? 37.697 32.065 -9.765 1.00 35.02 77 SER A C 1
ATOM 569 O O . SER A 1 77 ? 37.795 31.087 -9.014 1.00 31.50 77 SER A O 1
ATOM 572 N N . LEU A 1 78 ? 36.533 32.617 -10.113 1.00 27.01 78 LEU A N 1
ATOM 573 C CA . LEU A 1 78 ? 35.278 32.201 -9.489 1.00 29.90 78 LEU A CA 1
ATOM 574 C C . LEU A 1 78 ? 34.981 30.718 -9.705 1.00 37.72 78 LEU A C 1
ATOM 575 O O . LEU A 1 78 ? 35.143 30.177 -10.804 1.00 34.16 78 LEU A O 1
ATOM 580 N N . GLN A 1 79 ? 34.527 30.051 -8.645 1.00 29.23 79 GLN A N 1
ATOM 581 C CA . GLN A 1 79 ? 34.181 28.640 -8.694 1.00 27.41 79 GLN A CA 1
ATOM 582 C C . GLN A 1 79 ? 32.695 28.473 -8.411 1.00 25.36 79 GLN A C 1
ATOM 583 O O . GLN A 1 79 ? 32.086 29.335 -7.766 1.00 27.05 79 GLN A O 1
ATOM 589 N N . PRO A 1 80 ? 32.073 27.382 -8.881 1.00 30.55 80 PRO A N 1
ATOM 590 C CA . PRO A 1 80 ? 30.620 27.239 -8.685 1.00 28.18 80 PRO A CA 1
ATOM 591 C C . PRO A 1 80 ? 30.214 27.290 -7.228 1.00 29.57 80 PRO A C 1
ATOM 592 O O . PRO A 1 80 ? 29.138 27.805 -6.907 1.00 28.27 80 PRO A O 1
ATOM 596 N N . GLU A 1 81 ? 31.057 26.780 -6.334 1.00 28.38 81 GLU A N 1
ATOM 597 C CA . GLU A 1 81 ? 30.724 26.803 -4.918 1.00 27.79 81 GLU A CA 1
ATOM 598 C C . GLU A 1 81 ? 30.877 28.192 -4.310 1.00 30.71 81 GLU A C 1
ATOM 599 O O . GLU A 1 81 ? 30.496 28.387 -3.151 1.00 30.40 81 GLU A O 1
ATOM 605 N N . ASP A 1 82 ? 31.39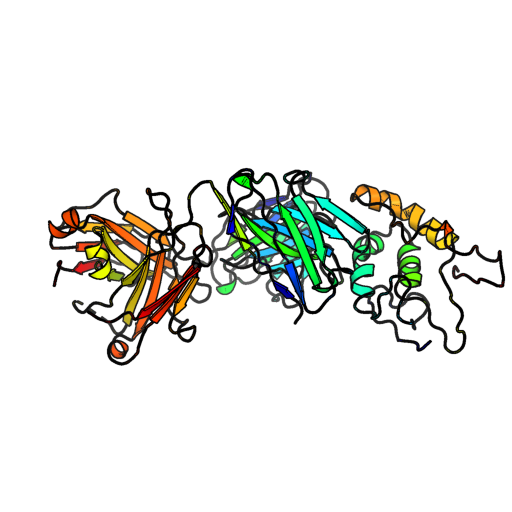1 29.170 -5.057 1.00 26.40 82 ASP A N 1
ATOM 606 C CA . ASP A 1 82 ? 31.522 30.522 -4.528 1.00 21.94 82 ASP A CA 1
ATOM 607 C C . ASP A 1 82 ? 30.228 31.319 -4.580 1.00 23.13 82 ASP A C 1
ATOM 608 O O . ASP A 1 82 ? 30.222 32.489 -4.162 1.00 24.96 82 ASP A O 1
ATOM 613 N N . PHE A 1 83 ? 29.140 30.730 -5.064 1.00 22.91 83 PHE A N 1
ATOM 614 C CA . PHE A 1 83 ? 27.842 31.364 -4.927 1.00 22.27 83 PHE A CA 1
ATOM 615 C C . PHE A 1 83 ? 27.560 31.587 -3.449 1.00 26.54 83 PHE A C 1
ATOM 616 O O . PHE A 1 83 ? 27.577 30.632 -2.668 1.00 24.73 83 PHE A O 1
ATOM 624 N N . ALA A 1 84 ? 27.309 32.837 -3.081 1.00 22.10 84 ALA A N 1
ATOM 625 C CA . ALA A 1 84 ? 27.123 33.256 -1.689 1.00 29.20 84 ALA A CA 1
ATOM 626 C C . ALA A 1 84 ? 26.796 34.743 -1.686 1.00 29.21 84 ALA A C 1
ATOM 627 O O . ALA A 1 84 ? 26.873 35.419 -2.717 1.00 26.92 84 ALA A O 1
ATOM 629 N N . THR A 1 85 ? 26.456 35.258 -0.510 1.00 22.98 85 THR A N 1
ATOM 630 C CA . THR A 1 85 ? 26.467 36.693 -0.275 1.00 23.13 85 THR A CA 1
ATOM 631 C C . THR A 1 85 ? 27.713 37.025 0.532 1.00 32.40 85 THR A C 1
ATOM 632 O O . THR A 1 85 ? 28.032 36.322 1.496 1.00 26.89 85 THR A O 1
ATOM 636 N N . TYR A 1 86 ? 28.425 38.076 0.128 1.00 22.32 86 TYR A N 1
ATOM 637 C CA . TYR A 1 86 ? 29.677 38.480 0.757 1.00 24.94 86 TYR A CA 1
ATOM 638 C C . TYR A 1 86 ? 29.452 39.777 1.524 1.00 25.80 86 TYR A C 1
ATOM 639 O O . TYR A 1 86 ? 28.838 40.711 1.000 1.00 26.48 86 TYR A O 1
ATOM 648 N N . TYR A 1 87 ? 29.944 39.841 2.769 1.00 24.61 87 TYR A N 1
ATOM 649 C CA . TYR A 1 87 ? 29.764 41.018 3.614 1.00 23.10 87 TYR A CA 1
ATOM 650 C C . TYR A 1 87 ? 31.107 41.582 4.053 1.00 25.65 87 TYR A C 1
ATOM 651 O O . TYR A 1 87 ? 31.990 40.835 4.485 1.00 23.88 87 TYR A O 1
ATOM 660 N N . CYS A 1 88 ? 31.245 42.909 3.991 1.00 24.34 88 CYS A N 1
ATOM 661 C CA . CYS A 1 88 ? 32.355 43.545 4.673 1.00 26.87 88 CYS A CA 1
ATOM 662 C C . CYS A 1 88 ? 31.930 43.868 6.092 1.00 24.29 88 CYS A C 1
ATOM 663 O O . CYS A 1 88 ? 30.741 44.013 6.393 1.00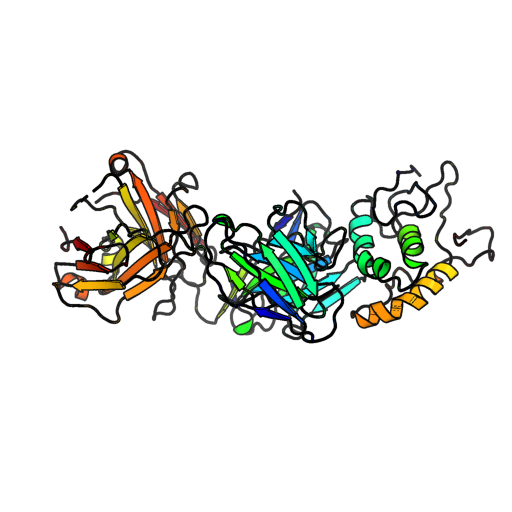 27.21 88 CYS A O 1
ATOM 666 N N . GLN A 1 89 ? 32.920 43.963 6.963 1.00 26.39 89 GLN A N 1
ATOM 667 C CA . GLN A 1 89 ? 32.723 44.267 8.369 1.00 26.53 89 GLN A CA 1
ATOM 668 C C . GLN A 1 89 ? 33.738 45.330 8.743 1.00 27.90 89 GLN A C 1
ATOM 669 O O . GLN A 1 89 ? 34.900 45.239 8.346 1.00 31.53 89 GLN A O 1
ATOM 675 N N . GLN A 1 90 ? 33.301 46.350 9.474 1.00 28.12 90 GLN A N 1
ATOM 676 C CA . GLN A 1 90 ? 34.215 47.369 9.970 1.00 29.59 90 GLN A CA 1
ATOM 677 C C . GLN A 1 90 ? 34.310 47.290 11.489 1.00 28.10 90 GLN A C 1
ATOM 678 O O . GLN A 1 90 ? 33.316 47.020 12.168 1.00 28.94 90 GLN A O 1
ATOM 684 N N . GLY A 1 91 ? 35.511 47.524 12.017 1.00 26.07 91 GLY A N 1
ATOM 685 C CA . GLY A 1 91 ? 35.643 47.673 13.449 1.00 30.44 91 GLY A CA 1
ATOM 686 C C . GLY A 1 91 ? 36.742 46.855 14.087 1.00 25.64 91 GLY A C 1
ATOM 687 O O . GLY A 1 91 ? 37.188 45.851 13.541 1.00 27.15 91 GLY A O 1
ATOM 688 N N . VAL A 1 92 ? 37.175 47.293 15.264 1.00 28.15 92 VAL A N 1
ATOM 689 C CA . VAL A 1 92 ? 38.208 46.621 16.032 1.00 28.79 92 VAL A CA 1
ATOM 690 C C . VAL A 1 92 ? 37.598 45.709 17.085 1.00 24.91 92 VAL A C 1
ATOM 691 O O . VAL A 1 92 ? 37.957 44.536 17.188 1.00 25.92 92 VAL A O 1
ATOM 695 N N . TYR A 1 93 ? 36.685 46.261 17.888 1.00 28.26 93 TYR A N 1
ATOM 696 C CA . TYR A 1 93 ? 36.056 45.565 18.999 1.00 29.42 93 TYR A CA 1
ATOM 697 C C . TYR A 1 93 ? 34.551 45.531 18.911 1.00 29.80 93 TYR A C 1
ATOM 698 O O . TYR A 1 93 ? 33.938 44.584 19.411 1.00 28.54 93 TYR A O 1
ATOM 707 N N . LEU A 1 94 ? 33.943 46.568 18.348 1.00 29.18 94 LEU A N 1
ATOM 708 C CA . LEU A 1 94 ? 32.520 46.614 18.057 1.00 30.75 94 LEU A CA 1
ATOM 709 C C . LEU A 1 94 ? 32.366 46.766 16.550 1.00 30.31 94 LEU A C 1
ATOM 710 O O . LEU A 1 94 ? 33.122 47.506 15.916 1.00 34.04 94 LEU A O 1
ATOM 715 N N . PHE A 1 95 ? 31.399 46.064 15.972 1.00 28.20 95 PHE A N 1
ATOM 716 C CA . PHE A 1 95 ? 31.364 45.865 14.531 1.00 26.63 95 PHE A CA 1
ATOM 717 C C . PHE A 1 95 ? 30.140 46.492 13.887 1.00 31.40 95 PHE A C 1
ATOM 718 O O . PHE A 1 95 ? 29.058 46.560 14.482 1.00 31.62 95 PHE A O 1
ATOM 726 N N . THR A 1 96 ? 30.340 46.954 12.653 1.00 25.01 96 THR A N 1
ATOM 727 C CA . THR A 1 96 ? 29.268 47.284 11.740 1.00 24.60 96 THR A CA 1
ATOM 728 C C . THR A 1 96 ? 29.514 46.534 10.437 1.00 27.53 96 THR A C 1
ATOM 729 O O . THR A 1 96 ? 30.657 46.218 10.108 1.00 28.75 96 THR A O 1
ATOM 733 N N . PHE A 1 97 ? 28.440 46.237 9.699 1.00 28.21 97 PHE A N 1
ATOM 734 C CA . PHE A 1 97 ? 28.529 45.450 8.474 1.00 28.28 97 PHE A CA 1
ATOM 735 C C . PHE A 1 97 ? 28.073 46.255 7.264 1.00 31.59 97 PHE A C 1
ATOM 736 O O . PHE A 1 97 ? 27.169 47.092 7.359 1.00 29.90 97 PHE A O 1
ATOM 744 N N . GLY A 1 98 ? 28.703 45.986 6.120 1.00 29.43 98 GLY A N 1
ATOM 745 C CA . GLY A 1 98 ? 28.151 46.411 4.851 1.00 32.08 98 GLY A CA 1
ATOM 746 C C . GLY A 1 98 ? 26.858 45.678 4.536 1.00 36.51 98 GLY A C 1
ATOM 747 O O . GLY A 1 98 ? 26.489 44.691 5.171 1.00 29.11 98 GLY A O 1
ATOM 748 N N . GLN A 1 99 ? 26.152 46.150 3.509 1.00 28.91 99 GLN A N 1
ATOM 749 C CA . GLN A 1 99 ? 24.848 45.561 3.243 1.00 30.25 99 GLN A CA 1
ATOM 750 C C . GLN A 1 99 ? 24.913 44.287 2.401 1.00 31.02 99 GLN A C 1
ATOM 751 O O . GLN A 1 99 ? 23.874 43.663 2.183 1.00 29.01 99 GLN A O 1
ATOM 757 N N . GLY A 1 100 ? 26.083 43.873 1.940 1.00 27.12 100 GLY A N 1
ATOM 758 C CA . GLY A 1 100 ? 26.229 42.578 1.303 1.00 26.44 100 GLY A CA 1
ATOM 759 C C . GLY A 1 100 ? 26.229 42.653 -0.218 1.00 31.32 100 GLY A C 1
ATOM 760 O O . GLY A 1 100 ? 25.620 43.538 -0.827 1.00 30.61 100 GLY A O 1
ATOM 761 N N . THR A 1 101 ? 26.918 41.697 -0.839 1.00 25.86 101 THR A N 1
ATOM 762 C CA . THR A 1 101 ? 26.927 41.521 -2.291 1.00 28.38 101 THR A CA 1
ATOM 763 C C . THR A 1 101 ? 26.607 40.070 -2.629 1.00 29.59 101 THR A C 1
ATOM 764 O O . THR A 1 101 ? 27.374 39.167 -2.275 1.00 28.73 101 THR A O 1
ATOM 768 N N . LYS A 1 102 ? 25.478 39.849 -3.319 1.00 26.71 102 LYS A N 1
ATOM 769 C CA . LYS A 1 102 ? 25.099 38.520 -3.787 1.00 30.48 102 LYS A CA 1
ATOM 770 C C . LYS A 1 102 ? 25.846 38.199 -5.068 1.00 34.63 102 LYS A C 1
ATOM 771 O O . LYS A 1 102 ? 25.715 38.913 -6.068 1.00 33.09 102 LYS A O 1
ATOM 777 N N . VAL A 1 103 ? 26.578 37.097 -5.063 1.00 29.73 103 VAL A N 1
ATOM 778 C CA . VAL A 1 103 ? 27.340 36.653 -6.221 1.00 27.56 103 VAL A CA 1
ATOM 779 C C . VAL A 1 103 ? 26.669 35.410 -6.783 1.00 33.43 103 VAL A C 1
ATOM 780 O O . VAL A 1 103 ? 26.545 34.400 -6.079 1.00 31.09 103 VAL A O 1
ATOM 784 N N . GLU A 1 104 ? 26.219 35.481 -8.042 1.00 24.46 104 GLU A N 1
ATOM 785 C CA A GLU A 1 104 ? 25.596 34.384 -8.779 0.51 30.47 104 GLU A CA 1
ATOM 786 C CA B GLU A 1 104 ? 25.691 34.292 -8.673 0.49 30.38 104 GLU A CA 1
ATOM 787 C C . GLU A 1 104 ? 26.541 33.926 -9.881 1.00 27.94 104 GLU A C 1
ATOM 788 O O . GLU A 1 104 ? 27.285 34.738 -10.432 1.00 29.28 104 GLU A O 1
ATOM 799 N N . ILE A 1 105 ? 26.485 32.643 -10.218 1.00 27.38 105 ILE A N 1
ATOM 800 C CA . ILE A 1 105 ? 27.350 32.045 -11.224 1.00 28.56 105 ILE A CA 1
ATOM 801 C C . ILE A 1 105 ? 26.617 32.029 -12.557 1.00 38.97 105 ILE A C 1
ATOM 802 O O . ILE A 1 105 ? 25.486 31.528 -12.643 1.00 30.91 105 ILE A O 1
ATOM 807 N N . LYS A 1 106 ? 27.249 32.582 -13.597 1.00 34.14 106 LYS A N 1
ATOM 808 C CA . LYS A 1 106 ? 26.755 32.408 -14.965 1.00 32.89 106 LYS A CA 1
ATOM 809 C C . LYS A 1 106 ? 27.228 31.072 -15.513 1.00 35.79 106 LYS A C 1
ATOM 810 O O . LYS A 1 106 ? 28.411 30.742 -15.399 1.00 33.96 106 LYS A O 1
ATOM 816 N N . ARG A 1 107 ? 26.318 30.314 -16.132 1.00 30.05 107 ARG A N 1
ATOM 817 C CA . ARG A 1 107 ? 26.655 29.029 -16.727 1.00 29.42 107 ARG A CA 1
ATOM 818 C C . ARG A 1 107 ? 25.925 28.905 -18.060 1.00 35.88 107 ARG A C 1
ATOM 819 O O . ARG A 1 107 ? 25.203 29.815 -18.482 1.00 28.33 107 ARG A O 1
ATOM 827 N N . THR A 1 108 ? 26.103 27.762 -18.718 1.00 33.50 108 THR A N 1
ATOM 828 C CA . THR A 1 108 ? 25.404 27.539 -19.978 1.00 36.57 108 THR A CA 1
ATOM 829 C C . THR A 1 108 ? 23.921 27.323 -19.725 1.00 38.66 108 THR A C 1
ATOM 830 O O . THR A 1 108 ? 23.498 26.909 -18.640 1.00 35.72 108 THR A O 1
ATOM 834 N N . VAL A 1 109 ? 23.123 27.618 -20.751 1.00 35.60 109 VAL A N 1
ATOM 835 C CA . VAL A 1 109 ? 21.684 27.442 -20.634 1.00 32.10 109 VAL A CA 1
ATOM 836 C C . VAL A 1 109 ? 21.372 25.972 -20.420 1.00 33.24 109 VAL A C 1
ATOM 837 O O . VAL A 1 109 ? 21.989 25.087 -21.025 1.00 31.68 109 VAL A O 1
ATOM 841 N N . ALA A 1 110 ? 20.439 25.701 -19.505 1.00 30.30 110 ALA A N 1
ATOM 842 C CA . ALA A 1 110 ? 20.013 24.348 -19.181 1.00 26.50 110 ALA A CA 1
ATOM 843 C C . ALA A 1 110 ? 18.496 24.345 -19.107 1.00 35.17 110 ALA A C 1
ATOM 844 O O . ALA A 1 110 ? 17.913 25.063 -18.289 1.00 28.14 110 ALA A O 1
ATOM 846 N N . ALA A 1 111 ? 17.855 23.544 -19.956 1.00 29.85 111 ALA A N 1
ATOM 847 C CA . ALA A 1 111 ? 16.403 23.538 -19.903 1.00 31.19 111 ALA A CA 1
ATOM 848 C C . ALA A 1 111 ? 15.906 22.718 -18.713 1.00 32.90 111 ALA A C 1
ATOM 849 O O . ALA A 1 111 ? 16.540 21.738 -18.308 1.00 33.03 111 ALA A O 1
ATOM 851 N N . PRO A 1 112 ? 14.778 23.104 -18.123 1.00 28.34 112 PRO A N 1
ATOM 852 C CA . PRO A 1 112 ? 14.251 22.340 -16.991 1.00 31.09 112 PRO A CA 1
ATOM 853 C C . PRO A 1 112 ? 13.622 21.038 -17.440 1.00 35.10 112 PRO A C 1
ATOM 854 O O . PRO A 1 112 ? 13.063 20.939 -18.533 1.00 33.62 112 PRO A O 1
ATOM 858 N N . SER A 1 113 ? 13.716 20.029 -16.584 1.00 30.32 113 SER A N 1
ATOM 859 C CA A SER A 1 113 ? 12.826 18.884 -16.678 0.43 30.78 113 SER A CA 1
ATOM 860 C CA B SER A 1 113 ? 12.828 18.882 -16.671 0.57 30.76 113 SER A CA 1
ATOM 861 C C . SER A 1 113 ? 11.576 19.214 -15.876 1.00 31.85 113 SER A C 1
ATOM 862 O O . SER A 1 113 ? 11.661 19.798 -14.796 1.00 31.03 113 SER A O 1
ATOM 867 N N . VAL A 1 114 ? 10.411 18.882 -16.427 1.00 30.61 114 VAL A N 1
ATOM 868 C CA . VAL A 1 114 ? 9.136 19.319 -15.857 1.00 30.65 114 VAL A CA 1
ATOM 869 C C . VAL A 1 114 ? 8.366 18.113 -15.335 1.00 35.07 114 VAL A C 1
ATOM 870 O O . VAL A 1 114 ? 8.281 17.077 -16.006 1.00 31.98 114 VAL A O 1
ATOM 874 N N . PHE A 1 115 ? 7.814 18.243 -14.129 1.00 31.30 115 PHE A N 1
ATOM 875 C CA . PHE A 1 115 ? 6.972 17.218 -13.530 1.00 31.63 115 PHE A CA 1
ATOM 876 C C . PHE A 1 115 ? 5.731 17.872 -12.934 1.00 40.83 115 PHE A C 1
ATOM 877 O O . PHE A 1 115 ? 5.806 18.989 -12.410 1.00 31.20 115 PHE A O 1
ATOM 885 N N . ILE A 1 116 ? 4.593 17.175 -13.002 1.00 37.98 116 ILE A N 1
ATOM 886 C CA . ILE A 1 116 ? 3.353 17.641 -12.385 1.00 35.72 116 ILE A CA 1
ATOM 887 C C . ILE A 1 116 ? 2.879 16.599 -11.377 1.00 32.27 116 ILE A C 1
ATOM 888 O O . ILE A 1 116 ? 3.008 15.393 -11.609 1.00 35.83 116 ILE A O 1
ATOM 893 N N . PHE A 1 117 ? 2.378 17.067 -10.235 1.00 29.68 117 PHE A N 1
ATOM 894 C CA . PHE A 1 117 ? 1.912 16.211 -9.144 1.00 29.26 117 PHE A CA 1
ATOM 895 C C . PHE A 1 117 ? 0.450 16.517 -8.857 1.00 42.14 117 PHE A C 1
ATOM 896 O O . PHE A 1 117 ? 0.118 17.678 -8.561 1.00 31.00 117 PHE A O 1
ATOM 904 N N . PRO A 1 118 ? -0.441 15.530 -8.898 1.00 41.43 118 PRO A N 1
ATOM 905 C CA . PRO A 1 118 ? -1.840 15.767 -8.528 1.00 33.78 118 PRO A CA 1
ATOM 906 C C . PRO A 1 118 ? -1.992 15.851 -7.021 1.00 30.89 118 PRO A C 1
ATOM 907 O O . PRO A 1 118 ? -1.111 15.403 -6.268 1.00 36.95 118 PRO A O 1
ATOM 911 N N . PRO A 1 119 ? -3.099 16.405 -6.532 1.00 33.82 119 PRO A N 1
ATOM 912 C CA . PRO A 1 119 ? -3.336 16.387 -5.086 1.00 37.33 119 PRO A CA 1
ATOM 913 C C . PRO A 1 119 ? -3.462 14.958 -4.583 1.00 34.14 119 PRO A C 1
ATOM 914 O O . PRO A 1 119 ? -3.939 14.068 -5.291 1.00 40.29 119 PRO A O 1
ATOM 918 N N . SER A 1 120 ? -2.991 14.738 -3.359 1.00 40.25 120 SER A N 1
ATOM 919 C CA . SER A 1 120 ? -3.116 13.434 -2.733 1.00 38.91 120 SER A CA 1
ATOM 920 C C . SER A 1 120 ? -4.548 13.211 -2.270 1.00 45.38 120 SER A C 1
ATOM 921 O O . SER A 1 120 ? -5.321 14.156 -2.065 1.00 37.18 120 SER A O 1
ATOM 924 N N . ASP A 1 121 ? -4.904 11.936 -2.120 1.00 43.53 121 ASP A N 1
ATOM 925 C CA . ASP A 1 121 ? -6.227 11.617 -1.598 1.00 42.13 121 ASP A CA 1
ATOM 926 C C . ASP A 1 121 ? -6.350 12.063 -0.154 1.00 42.19 121 ASP A C 1
ATOM 927 O O . ASP A 1 121 ? -7.417 12.527 0.271 1.00 43.18 121 ASP A O 1
ATOM 932 N N . GLU A 1 122 ? -5.260 11.951 0.608 1.00 45.17 122 GLU A N 1
ATOM 933 C CA . GLU A 1 122 ? -5.281 12.393 1.997 1.00 40.14 122 GLU A CA 1
ATOM 934 C C . GLU A 1 122 ? -5.659 13.871 2.094 1.00 48.32 122 GLU A C 1
ATOM 935 O O . GLU A 1 122 ? -6.505 14.257 2.911 1.00 49.12 122 GLU A O 1
ATOM 941 N N . GLN A 1 123 ? -5.062 14.712 1.245 1.00 41.33 123 GLN A N 1
ATOM 942 C CA . GLN A 1 123 ? -5.359 16.140 1.309 1.00 36.45 123 GLN A CA 1
ATOM 943 C C . GLN A 1 123 ? -6.796 16.428 0.890 1.00 41.66 123 GLN A C 1
ATOM 944 O O . GLN A 1 123 ? -7.483 17.236 1.528 1.00 40.66 123 GLN A O 1
ATOM 950 N N . LEU A 1 124 ? -7.258 15.788 -0.187 1.00 39.03 124 LEU A N 1
ATOM 951 C CA . LEU A 1 124 ? -8.594 16.053 -0.716 1.00 42.27 124 LEU A CA 1
ATOM 952 C C . LEU A 1 124 ? -9.676 15.829 0.334 1.00 53.40 124 LEU A C 1
ATOM 953 O O . LEU A 1 124 ? -10.654 16.586 0.394 1.00 48.81 124 LEU A O 1
ATOM 958 N N . LYS A 1 125 ? -9.512 14.797 1.171 1.00 46.55 125 LYS A N 1
ATOM 959 C CA . LYS A 1 125 ? -10.461 14.538 2.249 1.00 52.06 125 LYS A CA 1
ATOM 960 C C . LYS A 1 125 ? -10.714 15.786 3.083 1.00 52.50 125 LYS A C 1
ATOM 961 O O . LYS A 1 125 ? -11.848 16.033 3.509 1.00 60.22 125 LYS A O 1
ATOM 967 N N . SER A 1 126 ? -9.669 16.585 3.328 1.00 47.71 126 SER A N 1
ATOM 968 C CA . SER A 1 126 ? -9.786 17.769 4.170 1.00 46.27 126 SER A CA 1
ATOM 969 C C . SER A 1 126 ? -10.408 18.964 3.450 1.00 45.06 126 SER A C 1
ATOM 970 O O . SER A 1 126 ? -10.653 19.995 4.091 1.00 46.55 126 SER A O 1
ATOM 973 N N . GLY A 1 127 ? -10.677 18.857 2.152 1.00 40.39 127 GLY A N 1
ATOM 974 C CA . GLY A 1 127 ? -11.367 19.904 1.425 1.00 40.56 127 GLY A CA 1
ATOM 975 C C . GLY A 1 127 ? -10.494 20.873 0.654 1.00 44.34 127 GLY A C 1
ATOM 976 O O . GLY A 1 127 ? -11.001 21.909 0.201 1.00 41.03 127 GLY A O 1
ATOM 977 N N . THR A 1 128 ? -9.203 20.582 0.499 1.00 39.78 128 THR A N 1
ATOM 978 C CA . THR A 1 128 ? -8.301 21.418 -0.280 1.00 34.54 128 THR A CA 1
ATOM 979 C C . THR A 1 128 ? -7.561 20.528 -1.263 1.00 39.26 128 THR A C 1
ATOM 980 O O . THR A 1 128 ? -7.289 19.361 -0.977 1.00 37.91 128 THR A O 1
ATOM 984 N N . ALA A 1 129 ? -7.277 21.078 -2.440 1.00 38.13 129 ALA A N 1
ATOM 985 C CA . ALA A 1 129 ? -6.489 20.401 -3.459 1.00 35.12 129 ALA A CA 1
ATOM 986 C C . ALA A 1 129 ? -5.307 21.284 -3.842 1.00 38.38 129 ALA A C 1
ATOM 987 O O . ALA A 1 129 ? -5.494 22.419 -4.292 1.00 35.86 129 ALA A O 1
ATOM 989 N N . SER A 1 130 ? -4.097 20.768 -3.663 1.00 31.51 130 SER A N 1
ATOM 990 C CA . SER A 1 130 ? -2.889 21.445 -4.112 1.00 30.19 130 SER A CA 1
ATOM 991 C C . SER A 1 130 ? -2.304 20.692 -5.297 1.00 30.76 130 SER A C 1
ATOM 992 O O . SER A 1 130 ? -2.080 19.481 -5.216 1.00 32.30 130 SER A O 1
ATOM 995 N N . VAL A 1 131 ? -2.065 21.407 -6.390 1.00 28.54 131 VAL A N 1
ATOM 996 C CA . VAL A 1 131 ? -1.468 20.846 -7.599 1.00 27.04 131 VAL A CA 1
ATOM 997 C C . VAL A 1 131 ? -0.081 21.456 -7.757 1.00 34.47 131 VAL A C 1
ATOM 998 O O . VAL A 1 131 ? 0.067 22.684 -7.726 1.00 27.25 131 VAL A O 1
ATOM 1002 N N . VAL A 1 132 ? 0.932 20.616 -7.941 1.00 29.49 132 VAL A N 1
ATOM 1003 C CA . VAL A 1 132 ? 2.313 21.081 -7.876 1.00 27.09 132 VAL A CA 1
ATOM 1004 C C . VAL A 1 132 ? 2.995 20.807 -9.206 1.00 28.82 132 VAL A C 1
ATOM 1005 O O . VAL A 1 132 ? 2.881 19.705 -9.753 1.00 31.42 132 VAL A O 1
ATOM 1009 N N . CYS A 1 133 ? 3.668 21.822 -9.738 1.00 26.67 133 CYS A N 1
ATOM 1010 C CA . CYS A 1 133 ? 4.450 21.715 -10.960 1.00 29.20 133 CYS A CA 1
ATOM 1011 C C . CYS A 1 133 ? 5.909 21.982 -10.615 1.00 32.98 133 CYS A C 1
ATOM 1012 O O . CYS A 1 133 ? 6.222 22.974 -9.951 1.00 27.70 133 CYS A O 1
ATOM 1015 N N . LEU A 1 134 ? 6.794 21.087 -11.040 1.00 28.14 134 LEU A N 1
ATOM 1016 C CA . LEU A 1 134 ? 8.209 21.151 -10.698 1.00 25.47 134 LEU A CA 1
ATOM 1017 C C . LEU A 1 134 ? 9.039 21.399 -11.950 1.00 29.99 134 LEU A C 1
ATOM 1018 O O . LEU A 1 134 ? 8.891 20.691 -12.956 1.00 28.86 134 LEU A O 1
ATOM 1023 N N . LEU A 1 135 ? 9.893 22.418 -11.894 1.00 24.34 135 LEU A N 1
ATOM 1024 C CA . LEU A 1 135 ? 10.905 22.685 -12.912 1.00 25.60 135 LEU A CA 1
ATOM 1025 C C . LEU A 1 135 ? 12.261 22.407 -12.273 1.00 32.01 135 LEU A C 1
ATOM 1026 O O . LEU A 1 135 ? 12.618 23.046 -11.275 1.00 26.61 135 LEU A O 1
ATOM 1031 N N . ASN A 1 136 ? 13.007 21.445 -12.819 1.00 27.92 136 ASN A N 1
ATOM 1032 C CA . ASN A 1 136 ? 14.194 20.921 -12.143 1.00 29.15 136 ASN A CA 1
ATOM 1033 C C . ASN A 1 136 ? 15.474 21.277 -12.895 1.00 32.51 136 ASN A C 1
ATOM 1034 O O . ASN A 1 136 ? 15.590 21.014 -14.096 1.00 28.46 136 ASN A O 1
ATOM 1039 N N . ASN A 1 137 ? 16.425 21.881 -12.174 1.00 28.94 137 ASN A N 1
ATOM 1040 C CA . ASN A 1 137 ? 17.825 22.006 -12.595 1.00 30.52 137 ASN A CA 1
ATOM 1041 C C . ASN A 1 137 ? 17.967 22.777 -13.907 1.00 30.57 137 ASN A C 1
ATOM 1042 O O . ASN A 1 137 ? 18.462 22.257 -14.908 1.00 29.49 137 ASN A O 1
ATOM 1047 N N . PHE A 1 138 ? 17.554 24.042 -13.886 1.00 26.39 138 PHE A N 1
ATOM 1048 C CA . PHE A 1 138 ? 17.591 24.862 -15.086 1.00 29.04 138 PHE A CA 1
ATOM 1049 C C . PHE A 1 138 ? 18.401 26.144 -14.880 1.00 31.37 138 PHE A C 1
ATOM 1050 O O . PHE A 1 138 ? 18.710 26.546 -13.753 1.00 26.14 138 PHE A O 1
ATOM 1058 N N . TYR A 1 139 ? 18.756 26.786 -16.006 1.00 25.37 139 TYR A N 1
ATOM 1059 C CA . TYR A 1 139 ? 19.482 28.050 -16.013 1.00 27.04 139 TYR A CA 1
ATOM 1060 C C . TYR A 1 139 ? 19.243 28.733 -17.350 1.00 29.43 139 TYR A C 1
ATOM 1061 O O . TYR A 1 139 ? 19.296 28.055 -18.389 1.00 33.26 139 TYR A O 1
ATOM 1070 N N . PRO A 1 140 ? 19.016 30.055 -17.383 1.00 30.36 140 PRO A N 1
ATOM 1071 C CA . PRO A 1 140 ? 18.984 31.009 -16.272 1.00 31.02 140 PRO A CA 1
ATOM 1072 C C . PRO A 1 140 ? 17.744 30.857 -15.404 1.00 27.35 140 PRO A C 1
ATOM 1073 O O . PRO A 1 140 ? 16.899 30.033 -15.709 1.00 26.44 140 PRO A O 1
ATOM 1077 N N . ARG A 1 141 ? 17.646 31.708 -14.379 1.00 28.81 141 ARG A N 1
ATOM 1078 C CA A ARG A 1 141 ? 16.577 31.583 -13.392 0.46 30.15 141 ARG A CA 1
ATOM 1079 C CA B ARG A 1 141 ? 16.581 31.609 -13.384 0.54 30.16 141 ARG A CA 1
ATOM 1080 C C . ARG A 1 141 ? 15.220 31.985 -13.960 1.00 29.43 141 ARG A C 1
ATOM 1081 O O . ARG A 1 141 ? 14.186 31.469 -13.511 1.00 29.02 141 ARG A O 1
ATOM 1096 N N . GLU A 1 142 ? 15.194 32.884 -14.942 1.00 30.39 142 GLU A N 1
ATOM 1097 C CA . GLU A 1 142 ? 13.931 33.348 -15.503 1.00 34.93 142 GLU A CA 1
ATOM 1098 C C . GLU A 1 142 ? 13.179 32.204 -16.168 1.00 31.09 142 GLU A C 1
ATOM 1099 O O . GLU A 1 142 ? 13.741 31.449 -16.966 1.00 34.35 142 GLU A O 1
ATOM 1105 N N . ALA A 1 143 ? 11.903 32.072 -15.822 1.00 31.00 143 ALA A N 1
ATOM 1106 C CA . ALA A 1 143 ? 11.057 31.010 -16.345 1.00 27.57 143 ALA A CA 1
ATOM 1107 C C . ALA A 1 143 ? 9.612 31.450 -16.205 1.00 34.05 143 ALA A C 1
ATOM 1108 O O . ALA A 1 143 ? 9.275 32.216 -15.299 1.00 32.54 143 ALA A O 1
ATOM 1110 N N . LYS A 1 144 ? 8.760 30.946 -17.096 1.00 31.91 144 LYS A N 1
ATOM 1111 C CA . LYS A 1 144 ? 7.331 31.238 -17.061 1.00 33.32 144 LYS A CA 1
ATOM 1112 C C . LYS A 1 144 ? 6.574 29.930 -16.912 1.00 31.31 144 LYS A C 1
ATOM 1113 O O . LYS A 1 144 ? 6.735 29.023 -17.730 1.00 36.76 144 LYS A O 1
ATOM 1119 N N . VAL A 1 145 ? 5.766 29.831 -15.859 1.00 27.57 145 VAL A N 1
ATOM 1120 C CA . VAL A 1 145 ? 4.934 28.669 -15.581 1.00 29.48 145 VAL A CA 1
ATOM 1121 C C . VAL A 1 145 ? 3.484 29.124 -15.570 1.00 36.81 145 VAL A C 1
ATOM 1122 O O . VAL A 1 145 ? 3.127 30.035 -14.815 1.00 34.15 145 VAL A O 1
ATOM 1126 N N . GLN A 1 146 ? 2.650 28.494 -16.394 1.00 35.11 146 GLN A N 1
ATOM 1127 C CA . GLN A 1 146 ? 1.234 28.827 -16.468 1.00 36.88 146 GLN A CA 1
ATOM 1128 C C . GLN A 1 146 ? 0.401 27.590 -16.182 1.00 37.87 146 GLN A C 1
ATOM 1129 O O . GLN A 1 146 ? 0.741 26.485 -16.617 1.00 35.22 146 GLN A O 1
ATOM 1135 N N . TRP A 1 147 ? -0.685 27.786 -15.442 1.00 29.48 147 TRP A N 1
ATOM 1136 C CA . TRP A 1 147 ? -1.640 26.735 -15.136 1.00 31.27 147 TRP A CA 1
ATOM 1137 C C . TRP A 1 147 ? -2.852 26.844 -16.053 1.00 37.50 147 TRP A C 1
ATOM 1138 O O . TRP A 1 147 ? -3.343 27.944 -16.326 1.00 37.73 147 TRP A O 1
ATOM 1149 N N . LYS A 1 148 ? -3.330 25.700 -16.523 1.00 39.20 148 LYS A N 1
ATOM 1150 C CA . LYS A 1 148 ? -4.516 25.627 -17.363 1.00 40.48 148 LYS A CA 1
ATOM 1151 C C . LYS A 1 148 ? -5.389 24.509 -16.834 1.00 37.55 148 LYS A C 1
ATOM 1152 O O . LYS A 1 148 ? -4.904 23.398 -16.596 1.00 44.23 148 LYS A O 1
ATOM 1158 N N . VAL A 1 149 ? -6.666 24.805 -16.627 1.00 36.85 149 VAL A N 1
ATOM 1159 C CA . VAL A 1 149 ? -7.623 23.844 -16.096 1.00 37.48 149 VAL A CA 1
ATOM 1160 C C . VAL A 1 149 ? -8.744 23.717 -17.121 1.00 48.92 149 VAL A C 1
ATOM 1161 O O . VAL A 1 149 ? -9.452 24.696 -17.395 1.00 46.09 149 VAL A O 1
ATOM 1165 N N . ASP A 1 150 ? -8.888 22.520 -17.703 1.00 47.78 150 ASP A N 1
ATOM 1166 C CA . ASP A 1 150 ? -9.739 22.312 -18.876 1.00 47.31 150 ASP A CA 1
ATOM 1167 C C . ASP A 1 150 ? -9.457 23.377 -19.931 1.00 49.00 150 ASP A C 1
ATOM 1168 O O . ASP A 1 150 ? -10.362 23.911 -20.572 1.00 48.06 150 ASP A O 1
ATOM 1173 N N . ASN A 1 151 ? -8.172 23.705 -20.072 1.00 46.82 151 ASN A N 1
ATOM 1174 C CA . ASN A 1 151 ? -7.627 24.667 -21.021 1.00 41.97 151 ASN A CA 1
ATOM 1175 C C . ASN A 1 151 ? -7.985 26.112 -20.691 1.00 44.57 151 ASN A C 1
ATOM 1176 O O . ASN A 1 151 ? -7.845 26.992 -21.549 1.00 43.75 151 ASN A O 1
ATOM 1181 N N . ALA A 1 152 ? -8.407 26.397 -19.461 1.00 39.04 152 ALA A N 1
ATOM 1182 C CA . ALA A 1 152 ? -8.647 27.770 -19.026 1.00 42.52 152 ALA A CA 1
ATOM 1183 C C . ALA A 1 152 ? -7.429 28.268 -18.256 1.00 41.24 152 ALA A C 1
ATOM 1184 O O . ALA A 1 152 ? -7.062 27.692 -17.226 1.00 38.23 152 ALA A O 1
ATOM 1186 N N . LEU A 1 153 ? -6.806 29.325 -18.770 1.00 41.08 153 LEU A N 1
ATOM 1187 C CA . LEU A 1 153 ? -5.652 29.934 -18.128 1.00 41.27 153 LEU A CA 1
ATOM 1188 C C . LEU A 1 153 ? -6.014 30.445 -16.737 1.00 42.01 153 LEU A C 1
ATOM 1189 O O . LEU A 1 153 ? -6.969 31.207 -16.573 1.00 42.14 153 LEU A O 1
ATOM 1194 N N . GLN A 1 154 ? -5.241 30.037 -15.739 1.00 35.98 154 GLN A N 1
ATOM 1195 C CA . GLN A 1 154 ? -5.517 30.376 -14.350 1.00 39.79 154 GLN A CA 1
ATOM 1196 C C . GLN A 1 154 ? -4.780 31.640 -13.939 1.00 39.03 154 GLN A C 1
ATOM 1197 O O . GLN A 1 154 ? -3.695 31.945 -14.441 1.00 37.55 154 GLN A O 1
ATOM 1203 N N . SER A 1 155 ? -5.372 32.365 -12.994 1.00 35.75 155 SER A N 1
ATOM 1204 C CA . SER A 1 155 ? -4.748 33.570 -12.474 1.00 33.42 155 SER A CA 1
ATOM 1205 C C . SER A 1 155 ? -5.108 33.727 -11.007 1.00 34.06 155 SER A C 1
ATOM 1206 O O . SER A 1 155 ? -6.263 33.530 -10.624 1.00 40.92 155 SER A O 1
ATOM 1209 N N . GLY A 1 156 ? -4.113 34.070 -10.190 1.00 33.96 156 GLY A N 1
ATOM 1210 C CA . GLY A 1 156 ? -4.345 34.496 -8.825 1.00 39.25 156 GLY A CA 1
ATOM 1211 C C . GLY A 1 156 ? -4.413 33.403 -7.780 1.00 39.16 156 GLY A C 1
ATOM 1212 O O . GLY A 1 156 ? -4.526 33.719 -6.589 1.00 42.73 156 GLY A O 1
ATOM 1213 N N . ASN A 1 157 ? -4.332 32.134 -8.175 1.00 28.07 157 ASN A N 1
ATOM 1214 C CA . ASN A 1 157 ? -4.474 31.019 -7.249 1.00 27.13 157 ASN A CA 1
ATOM 1215 C C . ASN A 1 157 ? -3.226 30.140 -7.195 1.00 29.42 157 ASN A C 1
ATOM 1216 O O . ASN A 1 157 ? -3.333 28.965 -6.841 1.00 27.89 157 ASN A O 1
ATOM 1221 N N . SER A 1 158 ? -2.051 30.676 -7.538 1.00 30.24 158 SER A N 1
ATOM 1222 C CA . SER A 1 158 ? -0.820 29.892 -7.495 1.00 29.37 158 SER A CA 1
ATOM 1223 C C . SER A 1 158 ? 0.303 30.706 -6.861 1.00 33.21 158 SER A C 1
ATOM 1224 O O . SER A 1 158 ? 0.266 31.936 -6.823 1.00 31.05 158 SER A O 1
ATOM 1227 N N . GLN A 1 159 ? 1.301 29.997 -6.324 1.00 28.07 159 GLN A N 1
ATOM 1228 C CA . GLN A 1 159 ? 2.474 30.622 -5.734 1.00 21.80 159 GLN A CA 1
ATOM 1229 C C . GLN A 1 159 ? 3.710 29.834 -6.128 1.00 23.65 159 GLN A C 1
ATOM 1230 O O . GLN A 1 159 ? 3.676 28.601 -6.134 1.00 25.61 159 GLN A O 1
ATOM 1236 N N . GLU A 1 160 ? 4.796 30.545 -6.420 1.00 23.73 160 GLU A N 1
ATOM 1237 C CA . GLU A 1 160 ? 6.060 29.934 -6.816 1.00 23.44 160 GLU A CA 1
ATOM 1238 C C . GLU A 1 160 ? 7.103 30.019 -5.711 1.00 26.19 160 GLU A C 1
ATOM 1239 O O . GLU A 1 160 ? 7.114 30.953 -4.906 1.00 24.02 160 GLU A O 1
ATOM 1245 N N . SER A 1 161 ? 8.007 29.041 -5.703 1.00 24.80 161 SER A N 1
ATOM 1246 C CA . SER A 1 161 ? 9.197 29.076 -4.869 1.00 18.97 161 SER A CA 1
ATOM 1247 C C . SER A 1 161 ? 10.379 28.651 -5.728 1.00 22.68 161 SER A C 1
ATOM 1248 O O . SER A 1 161 ? 10.241 27.768 -6.579 1.00 23.50 161 SER A O 1
ATOM 1251 N N . VAL A 1 162 ? 11.532 29.292 -5.530 1.00 21.99 162 VAL A N 1
ATOM 1252 C CA . VAL A 1 162 ? 12.736 28.980 -6.294 1.00 21.61 162 VAL A CA 1
ATOM 1253 C C . VAL A 1 162 ? 13.856 28.652 -5.314 1.00 25.71 162 VAL A C 1
ATOM 1254 O O . VAL A 1 162 ? 14.043 29.350 -4.312 1.00 25.21 162 VAL A O 1
ATOM 1258 N N . THR A 1 163 ? 14.599 27.588 -5.601 1.00 21.67 163 THR A N 1
ATOM 1259 C CA . THR A 1 163 ? 15.747 27.268 -4.773 1.00 21.05 163 THR A CA 1
ATOM 1260 C C . THR A 1 163 ? 16.846 28.314 -4.969 1.00 26.52 163 THR A C 1
ATOM 1261 O O . THR A 1 163 ? 16.885 29.044 -5.967 1.00 26.68 163 THR A O 1
ATOM 1265 N N . GLU A 1 164 ? 17.754 28.376 -4.003 1.00 25.64 164 GLU A N 1
ATOM 1266 C CA . GLU A 1 164 ? 18.990 29.105 -4.230 1.00 29.13 164 GLU A CA 1
ATOM 1267 C C . GLU A 1 164 ? 19.856 28.329 -5.216 1.00 23.39 164 GLU A C 1
ATOM 1268 O O . GLU A 1 164 ? 19.719 27.114 -5.390 1.00 23.89 164 GLU A O 1
ATOM 1274 N N . GLN A 1 165 ? 20.757 29.049 -5.866 1.00 23.52 165 GLN A N 1
ATOM 1275 C CA . GLN A 1 165 ? 21.593 28.434 -6.886 1.00 25.51 165 GLN A CA 1
ATOM 1276 C C . GLN A 1 165 ? 22.369 27.237 -6.333 1.00 27.89 165 GLN A C 1
ATOM 1277 O O . GLN A 1 165 ? 22.947 27.283 -5.239 1.00 26.91 165 GLN A O 1
ATOM 1283 N N . ASP A 1 166 ? 22.367 26.150 -7.101 1.00 24.09 166 ASP A N 1
ATOM 1284 C CA . ASP A 1 166 ? 23.069 24.943 -6.690 1.00 27.99 166 ASP A CA 1
ATOM 1285 C C . ASP A 1 166 ? 24.572 25.191 -6.638 1.00 32.34 166 ASP A C 1
ATOM 1286 O O . ASP A 1 166 ? 25.162 25.713 -7.584 1.00 27.52 166 ASP A O 1
ATOM 1291 N N . SER A 1 167 ? 25.207 24.798 -5.538 1.00 26.68 167 SER A N 1
ATOM 1292 C CA . SER A 1 167 ? 26.635 25.069 -5.427 1.00 26.35 167 SER A CA 1
ATOM 1293 C C . SER A 1 167 ? 27.492 24.168 -6.315 1.00 29.33 167 SER A C 1
ATOM 1294 O O . SER A 1 167 ? 28.692 24.434 -6.452 1.00 33.22 167 SER A O 1
ATOM 1297 N N . LYS A 1 168 ? 26.928 23.110 -6.897 1.00 27.60 168 LYS A N 1
ATOM 1298 C CA . LYS A 1 168 ? 27.690 22.194 -7.745 1.00 30.25 168 LYS A CA 1
ATOM 1299 C C . LYS A 1 168 ? 27.466 22.447 -9.234 1.00 35.99 168 LYS A C 1
ATOM 1300 O O . LYS A 1 168 ? 28.434 22.634 -9.980 1.00 35.54 168 LYS A O 1
ATOM 1306 N N . ASP A 1 169 ? 26.211 22.438 -9.694 1.00 33.25 169 ASP A N 1
ATOM 1307 C CA . ASP A 1 169 ? 25.949 22.623 -11.119 1.00 30.73 169 ASP A CA 1
ATOM 1308 C C . ASP A 1 169 ? 25.364 23.990 -11.454 1.00 28.78 169 ASP A C 1
ATOM 1309 O O . ASP A 1 169 ? 24.970 24.210 -12.604 1.00 28.51 169 ASP A O 1
ATOM 1314 N N . SER A 1 170 ? 25.264 24.896 -10.473 1.00 26.47 170 SER A N 1
ATOM 1315 C CA . SER A 1 170 ? 24.876 26.294 -10.694 1.00 22.67 170 SER A CA 1
ATOM 1316 C C . SER A 1 170 ? 23.484 26.439 -11.318 1.00 26.64 170 SER A C 1
ATOM 1317 O O . SER A 1 170 ? 23.193 27.452 -11.946 1.00 25.55 170 SER A O 1
ATOM 1320 N N . THR A 1 171 ? 22.598 25.460 -11.140 1.00 26.57 171 THR A N 1
ATOM 1321 C CA . THR A 1 171 ? 21.240 25.565 -11.666 1.00 27.12 171 THR A CA 1
ATOM 1322 C C . THR A 1 171 ? 20.258 25.993 -10.577 1.00 28.40 171 THR A C 1
ATOM 1323 O O . THR A 1 171 ? 20.594 26.089 -9.395 1.00 26.38 171 THR A O 1
ATOM 1327 N N . TYR A 1 172 ? 19.023 26.258 -11.013 1.00 22.80 172 TYR A N 1
ATOM 1328 C CA . TYR A 1 172 ? 17.895 26.544 -10.144 1.00 26.06 172 TYR A CA 1
ATOM 1329 C C . TYR A 1 172 ? 16.847 25.450 -10.303 1.00 26.64 172 TYR A C 1
ATOM 1330 O O . TYR A 1 172 ? 16.797 24.750 -11.317 1.00 24.16 172 TYR A O 1
ATOM 1339 N N . SER A 1 173 ? 16.009 25.298 -9.284 1.00 21.87 173 SER A N 1
ATOM 1340 C CA . SER A 1 173 ? 14.778 24.535 -9.417 1.00 22.39 173 SER A CA 1
ATOM 1341 C C . SER A 1 173 ? 13.624 25.388 -8.897 1.00 24.58 173 SER A C 1
ATOM 1342 O O . SER A 1 173 ? 13.822 26.289 -8.081 1.00 22.10 173 SER A O 1
ATOM 1345 N N . LEU A 1 174 ? 12.427 25.131 -9.416 1.00 22.25 174 LEU A N 1
ATOM 1346 C CA . LEU A 1 174 ? 11.275 25.983 -9.152 1.00 24.93 174 LEU A CA 1
ATOM 1347 C C . LEU A 1 174 ? 10.037 25.121 -8.967 1.00 24.71 174 LEU A C 1
ATOM 1348 O O . LEU A 1 174 ? 9.844 24.130 -9.683 1.00 28.09 174 LEU A O 1
ATOM 1353 N N . SER A 1 175 ? 9.195 25.500 -8.011 1.00 21.98 175 SER A N 1
ATOM 1354 C CA . SER A 1 175 ? 7.885 24.889 -7.849 1.00 22.95 175 SER A CA 1
ATOM 1355 C C . SER A 1 175 ? 6.811 25.947 -8.043 1.00 29.48 175 SER A C 1
ATOM 1356 O O . SER A 1 175 ? 6.995 27.114 -7.688 1.00 27.68 175 SER A O 1
ATOM 1359 N N . SER A 1 176 ? 5.698 25.530 -8.638 1.00 26.90 176 SER A N 1
ATOM 1360 C CA . SER A 1 176 ? 4.493 26.342 -8.718 1.00 23.38 176 SER A CA 1
ATOM 1361 C C . SER A 1 176 ? 3.366 25.499 -8.154 1.00 27.69 176 SER A C 1
ATOM 1362 O O . SER A 1 176 ? 3.206 24.335 -8.538 1.00 30.74 176 SER A O 1
ATOM 1365 N N . THR A 1 177 ? 2.623 26.058 -7.206 1.00 24.79 177 THR A N 1
ATOM 1366 C CA . THR A 1 177 ? 1.595 25.317 -6.492 1.00 25.53 177 THR A CA 1
ATOM 1367 C C . THR A 1 177 ? 0.265 26.008 -6.734 1.00 32.99 177 THR A C 1
ATOM 1368 O O . THR A 1 177 ? 0.114 27.186 -6.415 1.00 27.10 177 THR A O 1
ATOM 1372 N N . LEU A 1 178 ? -0.676 25.281 -7.316 1.00 30.25 178 LEU A N 1
ATOM 1373 C CA . LEU A 1 178 ? -2.030 25.764 -7.553 1.00 30.73 178 LEU A CA 1
ATOM 1374 C C . LEU A 1 178 ? -2.930 25.226 -6.449 1.00 32.42 178 LEU A C 1
ATOM 1375 O O . LEU A 1 178 ? -2.907 24.027 -6.162 1.00 32.01 178 LEU A O 1
ATOM 1380 N N . THR A 1 179 ? -3.689 26.115 -5.803 1.00 31.47 179 THR A N 1
ATOM 1381 C CA . THR A 1 179 ? -4.548 25.740 -4.683 1.00 30.60 179 THR A CA 1
ATOM 1382 C C . THR A 1 179 ? -6.003 25.981 -5.060 1.00 37.65 179 THR A C 1
ATOM 1383 O O . THR A 1 179 ? -6.373 27.094 -5.450 1.00 33.48 179 THR A O 1
ATOM 1387 N N . LEU A 1 180 ? -6.815 24.938 -4.943 1.00 34.00 180 LEU A N 1
ATOM 1388 C CA . LEU A 1 180 ? -8.245 24.993 -5.192 1.00 34.69 180 LEU A CA 1
ATOM 1389 C C . LEU A 1 180 ? -8.962 24.283 -4.057 1.00 37.85 180 LEU A C 1
ATOM 1390 O O . LEU A 1 180 ? -8.393 23.421 -3.382 1.00 36.89 180 LEU A O 1
ATOM 1395 N N . SER A 1 181 ? -10.218 24.654 -3.843 1.00 38.13 181 SER A N 1
ATOM 1396 C CA . SER A 1 181 ? -11.044 23.852 -2.964 1.00 31.61 181 SER A CA 1
ATOM 1397 C C . SER A 1 181 ? -11.313 22.501 -3.620 1.00 37.70 181 SER A C 1
ATOM 1398 O O . SER A 1 181 ? -11.257 22.355 -4.847 1.00 38.07 181 SER A O 1
ATOM 1401 N N . LYS A 1 182 ? -11.599 21.500 -2.785 1.00 36.45 182 LYS A N 1
ATOM 1402 C CA . LYS A 1 182 ? -12.009 20.200 -3.311 1.00 42.03 182 LYS A CA 1
ATOM 1403 C C . LYS A 1 182 ? -13.164 20.346 -4.299 1.00 43.90 182 LYS A C 1
ATOM 1404 O O . LYS A 1 182 ? -13.148 19.753 -5.386 1.00 44.63 182 LYS A O 1
ATOM 1410 N N . ALA A 1 183 ? -14.155 21.170 -3.953 1.00 46.44 183 ALA A N 1
ATOM 1411 C CA . ALA A 1 183 ? -15.322 21.339 -4.818 1.00 48.07 183 ALA A CA 1
ATOM 1412 C C . ALA A 1 183 ? -14.936 21.949 -6.160 1.00 45.72 183 ALA A C 1
ATOM 1413 O O . ALA A 1 183 ? -15.388 21.491 -7.215 1.00 47.86 183 ALA A O 1
ATOM 1415 N N . ASP A 1 184 ? -14.111 22.998 -6.143 1.00 44.43 184 ASP A N 1
ATOM 1416 C CA . ASP A 1 184 ? -13.602 23.529 -7.403 1.00 46.85 184 ASP A CA 1
ATOM 1417 C C . ASP A 1 184 ? -12.786 22.484 -8.150 1.00 47.65 184 ASP A C 1
ATOM 1418 O O . ASP A 1 184 ? -12.890 22.362 -9.376 1.00 50.04 184 ASP A O 1
ATOM 1423 N N . TYR A 1 185 ? -11.977 21.711 -7.419 1.00 44.98 185 TYR A N 1
ATOM 1424 C CA . TYR A 1 185 ? -11.129 20.701 -8.044 1.00 44.70 185 TYR A CA 1
ATOM 1425 C C . TYR A 1 185 ? -11.955 19.656 -8.792 1.00 48.66 185 TYR A C 1
ATOM 1426 O O . TYR A 1 185 ? -11.588 19.235 -9.895 1.00 48.05 185 TYR A O 1
ATOM 1435 N N . GLU A 1 186 ? -13.080 19.235 -8.221 1.00 49.26 186 GLU A N 1
ATOM 1436 C CA . GLU A 1 186 ? -13.832 18.136 -8.815 1.00 50.51 186 GLU A CA 1
ATOM 1437 C C . GLU A 1 186 ? -14.784 18.579 -9.921 1.00 53.14 186 GLU A C 1
ATOM 1438 O O . GLU A 1 186 ? -15.507 17.738 -10.465 1.00 61.79 186 GLU A O 1
ATOM 1444 N N . LYS A 1 187 ? -14.780 19.856 -10.292 1.00 57.58 187 LYS A N 1
ATOM 1445 C CA . LYS A 1 187 ? -15.565 20.338 -11.418 1.00 56.42 187 LYS A CA 1
ATOM 1446 C C . LYS A 1 187 ? -14.833 20.241 -12.751 1.00 57.65 187 LYS A C 1
ATOM 1447 O O . LYS A 1 187 ? -15.426 20.561 -13.785 1.00 59.98 187 LYS A O 1
ATOM 1453 N N . HIS A 1 188 ? -13.575 19.797 -12.765 1.00 56.71 188 HIS A N 1
ATOM 1454 C CA . HIS A 1 188 ? -12.760 19.847 -13.975 1.00 49.34 188 HIS A CA 1
ATOM 1455 C C . HIS A 1 188 ? -11.982 18.548 -14.143 1.00 51.02 188 HIS A C 1
ATOM 1456 O O . HIS A 1 188 ? -11.868 17.740 -13.216 1.00 50.23 188 HIS A O 1
ATOM 1463 N N . LYS A 1 189 ? -11.435 18.354 -15.346 1.00 48.91 189 LYS A N 1
ATOM 1464 C CA . LYS A 1 189 ? -10.723 17.121 -15.673 1.00 55.98 189 LYS A CA 1
ATOM 1465 C C . LYS A 1 189 ? -9.244 17.350 -15.948 1.00 43.01 189 LYS A C 1
ATOM 1466 O O . LYS A 1 189 ? -8.403 16.735 -15.284 1.00 52.24 189 LYS A O 1
ATOM 1472 N N . VAL A 1 190 ? -8.901 18.183 -16.927 1.00 52.01 190 VAL A N 1
ATOM 1473 C CA . VAL A 1 190 ? -7.523 18.322 -17.394 1.00 47.58 190 VAL A CA 1
ATOM 1474 C C . VAL A 1 190 ? -6.813 19.372 -16.547 1.00 46.00 190 VAL A C 1
ATOM 1475 O O . VAL A 1 190 ? -7.201 20.547 -16.538 1.00 41.34 190 VAL A O 1
ATOM 1479 N N . TYR A 1 191 ? -5.757 18.955 -15.854 1.00 45.22 191 TYR A N 1
ATOM 1480 C CA . TYR A 1 191 ? -4.905 19.861 -15.094 1.00 37.19 191 TYR A CA 1
ATOM 1481 C C . TYR A 1 191 ? -3.529 19.875 -15.739 1.00 39.71 191 TYR A C 1
ATOM 1482 O O . TYR A 1 191 ? -2.902 18.823 -15.888 1.00 38.78 191 TYR A O 1
ATOM 1491 N N . ALA A 1 192 ? -3.066 21.061 -16.119 1.00 34.85 192 ALA A N 1
ATOM 1492 C CA . ALA A 1 192 ? -1.860 21.196 -16.915 1.00 37.02 192 ALA A CA 1
ATOM 1493 C C . ALA A 1 192 ? -1.042 22.372 -16.415 1.00 40.96 192 ALA A C 1
ATOM 1494 O O . ALA A 1 192 ? -1.605 23.399 -16.033 1.00 34.15 192 ALA A O 1
ATOM 1496 N N . CYS A 1 193 ? 0.283 22.229 -16.424 1.00 35.18 193 CYS A N 1
ATOM 1497 C CA . CYS A 1 193 ? 1.172 23.380 -16.330 1.00 36.98 193 CYS A CA 1
ATOM 1498 C C . CYS A 1 193 ? 2.020 23.451 -17.588 1.00 33.95 193 CYS A C 1
ATOM 1499 O O . CYS A 1 193 ? 2.472 22.424 -18.108 1.00 39.65 193 CYS A O 1
ATOM 1502 N N . GLU A 1 194 ? 2.219 24.669 -18.071 1.00 28.15 194 GLU A N 1
ATOM 1503 C CA . GLU A 1 194 ? 2.919 24.930 -19.318 1.00 34.52 194 GLU A CA 1
ATOM 1504 C C . GLU A 1 194 ? 4.131 25.795 -19.011 1.00 38.60 194 GLU A C 1
ATOM 1505 O O . GLU A 1 194 ? 3.993 26.881 -18.435 1.00 37.20 194 GLU A O 1
ATOM 1511 N N . VAL A 1 195 ? 5.309 25.315 -19.395 1.00 32.95 195 VAL A N 1
ATOM 1512 C CA . VAL A 1 195 ? 6.578 25.911 -18.999 1.00 35.11 195 VAL A CA 1
ATOM 1513 C C . VAL A 1 195 ? 7.246 26.527 -20.218 1.00 35.15 195 VAL A C 1
ATOM 1514 O O . VAL A 1 195 ? 7.365 25.878 -21.263 1.00 37.19 195 VAL A O 1
ATOM 1518 N N . THR A 1 196 ? 7.689 27.771 -20.072 1.00 31.01 196 THR A N 1
ATOM 1519 C CA . THR A 1 196 ? 8.481 28.475 -21.068 1.00 37.41 196 THR A CA 1
ATOM 1520 C C . THR A 1 196 ? 9.840 28.790 -20.461 1.00 35.46 196 THR A C 1
ATOM 1521 O O . THR A 1 196 ? 9.914 29.279 -19.329 1.00 35.03 196 THR 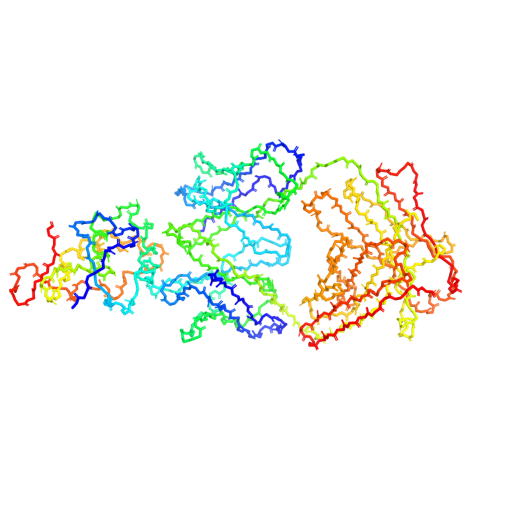A O 1
ATOM 1525 N N . HIS A 1 197 ? 10.908 28.518 -21.207 1.00 29.19 197 HIS A N 1
ATOM 1526 C CA . HIS A 1 197 ? 12.254 28.807 -20.733 1.00 33.58 197 HIS A CA 1
ATOM 1527 C C . HIS A 1 197 ? 13.174 28.998 -21.933 1.00 33.37 197 HIS A C 1
ATOM 1528 O O . HIS A 1 197 ? 12.945 28.433 -23.005 1.00 34.35 197 HIS A O 1
ATOM 1535 N N . GLN A 1 198 ? 14.224 29.797 -21.737 1.00 31.05 198 GLN A N 1
ATOM 1536 C CA . GLN A 1 198 ? 15.188 30.048 -22.809 1.00 33.54 198 GLN A CA 1
ATOM 1537 C C . GLN A 1 198 ? 15.739 28.761 -23.412 1.00 38.82 198 GLN A C 1
ATOM 1538 O O . GLN A 1 198 ? 16.035 28.717 -24.611 1.00 42.49 198 GLN A O 1
ATOM 1544 N N . GLY A 1 199 ? 15.873 27.703 -22.607 1.00 36.74 199 GLY A N 1
ATOM 1545 C CA . GLY A 1 199 ? 16.394 26.425 -23.065 1.00 35.96 199 GLY A CA 1
ATOM 1546 C C . GLY A 1 199 ? 15.413 25.542 -23.816 1.00 35.81 199 GLY A C 1
ATOM 1547 O O . GLY A 1 199 ? 15.832 24.518 -24.361 1.00 36.92 199 GLY A O 1
ATOM 1548 N N . LEU A 1 200 ? 14.131 25.902 -23.861 1.00 37.18 200 LEU A N 1
ATOM 1549 C CA . LEU A 1 200 ? 13.100 25.096 -24.514 1.00 40.28 200 LEU A CA 1
ATOM 1550 C C . LEU A 1 200 ? 12.677 25.768 -25.815 1.00 40.78 200 LEU A C 1
ATOM 1551 O O . LEU A 1 200 ? 12.259 26.932 -25.811 1.00 36.93 200 LEU A O 1
ATOM 1556 N N . SER A 1 201 ? 12.771 25.027 -26.926 1.00 45.59 201 SER A N 1
ATOM 1557 C CA . SER A 1 201 ? 12.438 25.602 -28.226 1.00 42.48 201 SER A CA 1
ATOM 1558 C C . SER A 1 201 ? 10.962 25.959 -28.321 1.00 42.99 201 SER A C 1
ATOM 1559 O O . SER A 1 201 ? 10.603 26.929 -28.993 1.00 45.44 201 SER A O 1
ATOM 1562 N N . SER A 1 202 ? 10.099 25.201 -27.656 1.00 42.54 202 SER A N 1
ATOM 1563 C CA . SER A 1 202 ? 8.684 25.525 -27.565 1.00 44.22 202 SER A CA 1
ATOM 1564 C C . SER A 1 202 ? 8.201 25.134 -26.178 1.00 43.02 202 SER A C 1
ATOM 1565 O O . SER A 1 202 ? 8.843 24.318 -25.502 1.00 42.29 202 SER A O 1
ATOM 1568 N N . PRO A 1 203 ? 7.075 25.691 -25.717 1.00 45.57 203 PRO A N 1
ATOM 1569 C CA . PRO A 1 203 ? 6.611 25.401 -24.354 1.00 45.91 203 PRO A CA 1
ATOM 1570 C C . PRO A 1 203 ? 6.364 23.918 -24.119 1.00 42.47 203 PRO A C 1
ATOM 1571 O O . PRO A 1 203 ? 5.813 23.214 -24.966 1.00 41.52 203 PRO A O 1
ATOM 1575 N N . VAL A 1 204 ? 6.778 23.457 -22.944 1.00 37.68 204 VAL A N 1
ATOM 1576 C CA . VAL A 1 204 ? 6.542 22.097 -22.476 1.00 36.36 204 VAL A CA 1
ATOM 1577 C C . VAL A 1 204 ? 5.325 22.102 -21.562 1.00 40.15 204 VAL A C 1
ATOM 1578 O O . VAL A 1 204 ? 5.211 22.957 -20.674 1.00 36.20 204 VAL A O 1
ATOM 1582 N N . THR A 1 205 ? 4.418 21.150 -21.773 1.00 36.50 205 THR A N 1
ATOM 1583 C CA . THR A 1 205 ? 3.215 21.001 -20.967 1.00 35.45 205 THR A CA 1
ATOM 1584 C C . THR A 1 205 ? 3.211 19.612 -20.344 1.00 36.58 205 THR A C 1
ATOM 1585 O O . THR A 1 205 ? 3.466 18.620 -21.031 1.00 38.15 205 THR A O 1
ATOM 1589 N N . LYS A 1 206 ? 2.963 19.547 -19.040 1.00 32.61 206 LYS A N 1
ATOM 1590 C CA . LYS A 1 206 ? 2.719 18.299 -18.330 1.00 35.59 206 LYS A CA 1
ATOM 1591 C C . LYS A 1 206 ? 1.314 18.374 -17.765 1.00 42.11 206 LYS A C 1
ATOM 1592 O O . LYS A 1 206 ? 0.858 19.454 -17.378 1.00 36.72 206 LYS A O 1
ATOM 1598 N N . SER A 1 207 ? 0.623 17.239 -17.730 1.00 34.03 207 SER A N 1
ATOM 1599 C CA . SER A 1 207 ? -0.798 17.273 -17.425 1.00 33.77 207 SER A CA 1
ATOM 1600 C C . SER A 1 207 ? -1.264 15.908 -16.949 1.00 40.89 207 SER A C 1
ATOM 1601 O O . SER A 1 207 ? -0.647 14.881 -17.248 1.00 48.31 207 SER A O 1
ATOM 1604 N N . PHE A 1 208 ? -2.358 15.919 -16.185 1.00 43.74 208 PHE A N 1
ATOM 1605 C CA . PHE A 1 208 ? -3.051 14.707 -15.779 1.00 42.51 208 PHE A CA 1
ATOM 1606 C C . PHE A 1 208 ? -4.554 14.932 -15.865 1.00 50.67 208 PHE A C 1
ATOM 1607 O O . PHE A 1 208 ? -5.033 16.068 -15.937 1.00 39.28 208 PHE A O 1
ATOM 1615 N N . ASN A 1 209 ? -5.292 13.823 -15.866 1.00 55.06 209 ASN A N 1
ATOM 1616 C CA . ASN A 1 209 ? -6.748 13.829 -15.829 1.00 47.75 209 ASN A CA 1
ATOM 1617 C C . ASN A 1 209 ? -7.197 13.400 -14.443 1.00 51.26 209 ASN A C 1
ATOM 1618 O O . ASN A 1 209 ? -6.755 12.361 -13.944 1.00 54.14 209 ASN A O 1
ATOM 1623 N N . ARG A 1 210 ? -8.069 14.205 -13.833 1.00 46.94 210 ARG A N 1
ATOM 1624 C CA A ARG A 1 210 ? -8.509 13.940 -12.470 0.58 51.15 210 ARG A CA 1
ATOM 1625 C CA B ARG A 1 210 ? -8.549 13.950 -12.479 0.42 51.17 210 ARG A CA 1
ATOM 1626 C C . ARG A 1 210 ? -9.007 12.506 -12.318 1.00 58.91 210 ARG A C 1
ATOM 1627 O O . ARG A 1 210 ? -9.853 12.031 -13.079 1.00 59.97 210 ARG A O 1
ATOM 1642 N N . GLY A 1 211 ? -8.461 11.815 -11.322 1.00 59.31 211 GLY A N 1
ATOM 1643 C CA . GLY A 1 211 ? -8.853 10.437 -11.073 1.00 60.87 211 GLY A CA 1
ATOM 1644 C C . GLY A 1 211 ? -8.492 9.474 -12.184 1.00 68.77 211 GLY A C 1
ATOM 1645 O O . GLY A 1 211 ? -9.227 8.508 -12.425 1.00 76.05 211 GLY A O 1
ATOM 1646 N N . GLU A 1 212 ? -7.380 9.715 -12.872 1.00 68.48 212 GLU A N 1
ATOM 1647 C CA . GLU A 1 212 ? -6.927 8.827 -13.939 1.00 65.01 212 GLU A CA 1
ATOM 1648 C C . GLU A 1 212 ? -5.449 8.496 -13.762 1.00 64.65 212 GLU A C 1
ATOM 1649 O O . GLU A 1 212 ? -5.071 7.781 -12.831 1.00 66.51 212 GLU A O 1
ATOM 1651 N N . GLU B 2 1 ? 34.683 19.870 17.850 1.00 64.02 1 GLU B N 1
ATOM 1652 C CA . GLU B 2 1 ? 35.714 20.092 18.860 1.00 66.64 1 GLU B CA 1
ATOM 1653 C C . GLU B 2 1 ? 35.659 21.514 19.433 1.00 56.46 1 GLU B C 1
ATOM 1654 O O . GLU B 2 1 ? 35.177 21.702 20.548 1.00 55.29 1 GLU B O 1
ATOM 1660 N N . VAL B 2 2 ? 36.163 22.503 18.695 1.00 48.85 2 VAL B N 1
ATOM 1661 C CA . VAL B 2 2 ? 35.918 23.910 19.014 1.00 47.37 2 VAL B CA 1
ATOM 1662 C C . VAL B 2 2 ? 34.675 24.335 18.249 1.00 40.12 2 VAL B C 1
ATOM 1663 O O . VAL B 2 2 ? 34.673 24.347 17.016 1.00 39.21 2 VAL B O 1
ATOM 1667 N N . GLN B 2 3 ? 33.607 24.673 18.968 1.00 33.41 3 GLN B N 1
ATOM 1668 C CA . GLN B 2 3 ? 32.393 25.040 18.260 1.00 28.95 3 GLN B CA 1
ATOM 1669 C C . GLN B 2 3 ? 31.443 25.773 19.190 1.00 30.94 3 GLN B C 1
ATOM 1670 O O . GLN B 2 3 ? 31.657 25.864 20.403 1.00 24.97 3 GLN B O 1
ATOM 1676 N N . LEU B 2 4 ? 30.395 26.302 18.572 1.00 25.07 4 LEU B N 1
ATOM 1677 C CA . LEU B 2 4 ? 29.327 27.042 19.228 1.00 25.57 4 LEU B CA 1
ATOM 1678 C C . LEU B 2 4 ? 28.006 26.478 18.739 1.00 26.68 4 LEU B C 1
ATOM 1679 O O . LEU B 2 4 ? 27.838 26.256 17.539 1.00 25.07 4 LEU B O 1
ATOM 1684 N N . VAL B 2 5 ? 27.071 26.233 19.659 1.00 23.20 5 VAL B N 1
ATOM 1685 C CA . VAL B 2 5 ? 25.770 25.667 19.312 1.00 25.38 5 VAL B CA 1
ATOM 1686 C C . VAL B 2 5 ? 24.701 26.508 19.986 1.00 28.65 5 VAL B C 1
ATOM 1687 O O . VAL B 2 5 ? 24.705 26.638 21.215 1.00 24.76 5 VAL B O 1
ATOM 1691 N N . GLU B 2 6 ? 23.786 27.064 19.204 1.00 25.30 6 GLU B N 1
ATOM 1692 C CA A GLU B 2 6 ? 22.725 27.902 19.747 0.49 27.60 6 GLU B CA 1
ATOM 1693 C CA B GLU B 2 6 ? 22.735 27.879 19.785 0.51 27.65 6 GLU B CA 1
ATOM 1694 C C . GLU B 2 6 ? 21.444 27.101 19.944 1.00 27.91 6 GLU B C 1
ATOM 1695 O O . GLU B 2 6 ? 21.193 26.105 19.264 1.00 30.80 6 GLU B O 1
ATOM 1706 N N . SER B 2 7 ? 20.617 27.594 20.856 1.00 26.39 7 SER B N 1
ATOM 1707 C CA A SER B 2 7 ? 19.308 27.020 21.108 0.38 26.22 7 SER B CA 1
ATOM 1708 C CA B SER B 2 7 ? 19.306 27.023 21.099 0.62 26.18 7 SER B CA 1
ATOM 1709 C C . SER B 2 7 ? 18.426 28.107 21.705 1.00 25.79 7 SER B C 1
ATOM 1710 O O . SER B 2 7 ? 18.908 29.165 22.136 1.00 22.84 7 SER B O 1
ATOM 1715 N N . GLY B 2 8 ? 17.133 27.836 21.738 1.00 26.56 8 GLY B N 1
ATOM 1716 C CA . GLY B 2 8 ? 16.185 28.731 22.373 1.00 28.93 8 GLY B CA 1
ATOM 1717 C C . GLY B 2 8 ? 15.288 29.472 21.417 1.00 26.92 8 GLY B C 1
ATOM 1718 O O . GLY B 2 8 ? 14.319 30.097 21.866 1.00 28.72 8 GLY B O 1
ATOM 1719 N N . GLY B 2 9 ? 15.568 29.424 20.114 1.00 29.84 9 GLY B N 1
ATOM 1720 C CA . GLY B 2 9 ? 14.753 30.160 19.166 1.00 26.49 9 GLY B CA 1
ATOM 1721 C C . GLY B 2 9 ? 13.331 29.641 19.104 1.00 32.29 9 GLY B C 1
ATOM 1722 O O . GLY B 2 9 ? 13.035 28.495 19.439 1.00 35.71 9 GLY B O 1
ATOM 1723 N N . GLY B 2 10 ? 12.436 30.521 18.681 1.00 30.13 10 GLY B N 1
ATOM 1724 C CA . GLY B 2 10 ? 11.056 30.144 18.461 1.00 34.19 10 GLY B CA 1
ATOM 1725 C C . GLY B 2 10 ? 10.155 31.366 18.444 1.00 27.15 10 GLY B C 1
ATOM 1726 O O . GLY B 2 10 ? 10.609 32.505 18.316 1.00 29.44 10 GLY B O 1
ATOM 1727 N N . LEU B 2 11 ? 8.866 31.088 18.591 1.00 26.58 11 LEU B N 1
ATOM 1728 C CA . LEU B 2 11 ? 7.830 32.096 18.490 1.00 25.31 11 LEU B CA 1
ATOM 1729 C C . LEU B 2 11 ? 7.646 32.812 19.820 1.00 28.05 11 LEU B C 1
ATOM 1730 O O . LEU B 2 11 ? 7.579 32.177 20.872 1.0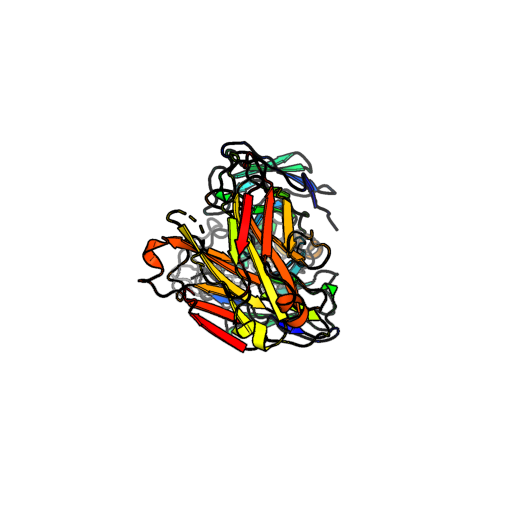0 28.18 11 LEU B O 1
ATOM 1735 N N . VAL B 2 12 ? 7.559 34.139 19.776 1.00 27.68 12 VAL B N 1
ATOM 1736 C CA . VAL B 2 12 ? 7.252 34.908 20.976 1.00 28.89 12 VAL B CA 1
ATOM 1737 C C . VAL B 2 12 ? 6.316 36.049 20.597 1.00 29.53 12 VAL B C 1
ATOM 1738 O O . VAL B 2 12 ? 6.399 36.611 19.501 1.00 29.17 12 VAL B O 1
ATOM 1742 N N . GLN B 2 13 ? 5.400 36.372 21.509 1.00 32.16 13 GLN B N 1
ATOM 1743 C CA . GLN B 2 13 ? 4.452 37.456 21.290 1.00 35.07 13 GLN B CA 1
ATOM 1744 C C . GLN B 2 13 ? 5.157 38.811 21.359 1.00 35.10 13 GLN B C 1
ATOM 1745 O O . GLN B 2 13 ? 6.129 38.975 22.103 1.00 32.34 13 GLN B O 1
ATOM 1751 N N . PRO B 2 14 ? 4.687 39.798 20.594 1.00 31.75 14 PRO B N 1
ATOM 1752 C CA . PRO B 2 14 ? 5.218 41.154 20.736 1.00 31.19 14 PRO B CA 1
ATOM 1753 C C . PRO B 2 14 ? 5.141 41.597 22.191 1.00 29.37 14 PRO B C 1
ATOM 1754 O O . PRO B 2 14 ? 4.188 41.276 22.903 1.00 33.35 14 PRO B O 1
ATOM 1758 N N . GLY B 2 15 ? 6.178 42.295 22.645 1.00 30.79 15 GLY B N 1
ATOM 1759 C CA . GLY B 2 15 ? 6.307 42.644 24.043 1.00 32.54 15 GLY B CA 1
ATOM 1760 C C . GLY B 2 15 ? 6.723 41.506 24.951 1.00 36.98 15 GLY B C 1
ATOM 1761 O O . GLY B 2 15 ? 6.955 41.746 26.141 1.00 35.42 15 GLY B O 1
ATOM 1762 N N . GLY B 2 16 ? 6.835 40.280 24.436 1.00 32.74 16 GLY B N 1
ATOM 1763 C CA . GLY B 2 16 ? 7.241 39.139 25.232 1.00 31.23 16 GLY B CA 1
ATOM 1764 C C . GLY B 2 16 ? 8.749 39.051 25.428 1.00 29.27 16 GLY B C 1
ATOM 1765 O O . GLY B 2 16 ? 9.516 39.941 25.058 1.00 28.49 16 GLY B O 1
ATOM 1766 N N . SER B 2 17 ? 9.172 37.924 26.020 1.00 24.70 17 SER B N 1
ATOM 1767 C CA . SER B 2 17 ? 10.556 37.685 26.408 1.00 29.45 17 SER B CA 1
ATOM 1768 C C . SER B 2 17 ? 11.018 36.316 25.930 1.00 28.36 17 SER B C 1
ATOM 1769 O O . SER B 2 17 ? 10.230 35.372 25.835 1.00 28.27 17 SER B O 1
ATOM 1772 N N . LEU B 2 18 ? 12.318 36.206 25.675 1.00 25.73 18 LEU B N 1
ATOM 1773 C CA A LEU B 2 18 ? 12.899 34.951 25.219 0.38 27.54 18 LEU B CA 1
ATOM 1774 C CA B LEU B 2 18 ? 12.899 34.945 25.234 0.62 27.36 18 LEU B CA 1
ATOM 1775 C C . LEU B 2 18 ? 14.387 34.971 25.547 1.00 25.60 18 LEU B C 1
ATOM 1776 O O . LEU B 2 18 ? 15.041 36.001 25.373 1.00 28.05 18 LEU B O 1
ATOM 1785 N N . ARG B 2 19 ? 14.911 33.839 26.017 1.00 25.86 19 ARG B N 1
ATOM 1786 C CA . ARG B 2 19 ? 16.337 33.687 26.295 1.00 24.68 19 ARG B CA 1
ATOM 1787 C C . ARG B 2 19 ? 16.965 32.716 25.294 1.00 25.75 19 ARG B C 1
ATOM 1788 O O . ARG B 2 19 ? 16.485 31.595 25.133 1.00 24.52 19 ARG B O 1
ATOM 1796 N N . LEU B 2 20 ? 18.032 33.152 24.628 1.00 21.54 20 LEU B N 1
ATOM 1797 C CA . LEU B 2 20 ? 18.835 32.308 23.750 1.00 22.94 20 LEU B CA 1
ATOM 1798 C C . LEU B 2 20 ? 20.068 31.813 24.494 1.00 21.84 20 LEU B C 1
ATOM 1799 O O . LEU B 2 20 ? 20.592 32.485 25.389 1.00 22.91 20 LEU B O 1
ATOM 1804 N N . SER B 2 21 ? 20.527 30.623 24.118 1.00 22.49 21 SER B N 1
ATOM 1805 C CA A SER B 2 21 ? 21.732 30.024 24.669 0.50 22.16 21 SER B CA 1
ATOM 1806 C CA B SER B 2 21 ? 21.744 30.059 24.673 0.50 22.40 21 SER B CA 1
ATOM 1807 C C . SER B 2 21 ? 22.764 29.835 23.568 1.00 23.39 21 SER B C 1
ATOM 1808 O O . SER B 2 21 ? 22.414 29.527 22.427 1.00 23.41 21 SER B O 1
ATOM 1813 N N . CYS B 2 22 ? 24.030 30.001 23.931 1.00 25.74 22 CYS B N 1
ATOM 1814 C CA . CYS B 2 22 ? 25.176 29.787 23.047 1.00 26.41 22 CYS B CA 1
ATOM 1815 C C . CYS B 2 22 ? 26.135 28.867 23.797 1.00 22.20 22 CYS B C 1
ATOM 1816 O O . CYS B 2 22 ? 26.872 29.331 24.674 1.00 23.52 22 CYS B O 1
ATOM 1819 N N . ALA B 2 23 ? 26.099 27.573 23.489 1.00 21.07 23 ALA B N 1
ATOM 1820 C CA . ALA B 2 23 ? 26.909 26.595 24.209 1.00 22.70 23 ALA B CA 1
ATOM 1821 C C . ALA B 2 23 ? 28.233 26.378 23.485 1.00 23.37 23 ALA B C 1
ATOM 1822 O O . ALA B 2 23 ? 28.249 25.995 22.308 1.00 28.43 23 ALA B O 1
ATOM 1824 N N . ALA B 2 24 ? 29.338 26.581 24.195 1.00 23.66 24 ALA B N 1
ATOM 1825 C CA . ALA B 2 24 ? 30.674 26.442 23.622 1.00 24.10 24 ALA B CA 1
ATOM 1826 C C . ALA B 2 24 ? 31.295 25.090 23.961 1.00 29.55 24 ALA B C 1
ATOM 1827 O O . ALA B 2 24 ? 31.024 24.507 25.011 1.00 24.46 24 ALA B O 1
ATOM 1829 N N . SER B 2 25 ? 32.160 24.613 23.066 1.00 26.05 25 SER B N 1
ATOM 1830 C CA . SER B 2 25 ? 32.999 23.448 23.306 1.00 25.56 25 SER B CA 1
ATOM 1831 C C . SER B 2 25 ? 34.411 23.765 22.833 1.00 30.16 25 SER B C 1
ATOM 1832 O O . SER B 2 25 ? 34.605 24.490 21.856 1.00 28.29 25 SER B O 1
ATOM 1835 N N . GLY B 2 26 ? 35.400 23.220 23.535 1.00 29.56 26 GLY B N 1
ATOM 1836 C CA . GLY B 2 26 ? 36.767 23.320 23.081 1.00 33.35 26 GLY B CA 1
ATOM 1837 C C . GLY B 2 26 ? 37.490 24.579 23.489 1.00 34.88 26 GLY B C 1
ATOM 1838 O O . GLY B 2 26 ? 38.667 24.728 23.142 1.00 32.93 26 GLY B O 1
ATOM 1839 N N . PHE B 2 27 ? 36.818 25.493 24.189 1.00 24.60 27 PHE B N 1
ATOM 1840 C CA . PHE B 2 27 ? 37.420 26.655 24.823 1.00 30.73 27 PHE B CA 1
ATOM 1841 C C . PHE B 2 27 ? 36.449 27.119 25.901 1.00 30.47 27 PHE B C 1
ATOM 1842 O O . PHE B 2 27 ? 35.262 26.795 25.854 1.00 28.48 27 PHE B O 1
ATOM 1850 N N . ASN B 2 28 ? 36.949 27.889 26.866 1.00 26.30 28 ASN B N 1
ATOM 1851 C CA . ASN B 2 28 ? 36.094 28.419 27.923 1.00 26.71 28 ASN B CA 1
ATOM 1852 C C . ASN B 2 28 ? 35.575 29.800 27.551 1.00 27.59 28 ASN B C 1
ATOM 1853 O O . ASN B 2 28 ? 36.369 30.720 27.318 1.00 26.39 28 ASN B O 1
ATOM 1858 N N . ILE B 2 29 ? 34.241 29.961 27.531 1.00 25.03 29 ILE B N 1
ATOM 1859 C CA . ILE B 2 29 ? 33.687 31.272 27.199 1.00 29.67 29 ILE B CA 1
ATOM 1860 C C . ILE B 2 29 ? 34.127 32.310 28.217 1.00 30.46 29 ILE B C 1
ATOM 1861 O O . ILE B 2 29 ? 34.247 33.491 27.890 1.00 30.27 29 ILE B O 1
ATOM 1866 N N . HIS B 2 30 ? 34.376 31.903 29.458 1.00 28.02 30 HIS B N 1
ATOM 1867 C CA . HIS B 2 30 ? 34.620 32.948 30.432 1.00 35.27 30 HIS B CA 1
ATOM 1868 C C . HIS B 2 30 ? 36.017 33.541 30.313 1.00 33.21 30 HIS B C 1
ATOM 1869 O O . HIS B 2 30 ? 36.317 34.521 31.006 1.00 30.96 30 HIS B O 1
ATOM 1876 N N . SER B 2 31 ? 36.877 33.004 29.440 1.00 23.31 31 SER B N 1
ATOM 1877 C CA . SER B 2 31 ? 38.105 33.715 29.101 1.00 20.14 31 SER B CA 1
ATOM 1878 C C . SER B 2 31 ? 38.114 34.168 27.645 1.00 24.41 31 SER B C 1
ATOM 1879 O O . SER B 2 31 ? 39.179 34.443 27.094 1.00 25.88 31 SER B O 1
ATOM 1882 N N . SER B 2 32 ? 36.949 34.273 27.016 1.00 23.52 32 SER B N 1
ATOM 1883 C CA A SER B 2 32 ? 36.836 34.636 25.610 0.49 23.32 32 SER B CA 1
ATOM 1884 C CA B SER B 2 32 ? 36.900 34.676 25.613 0.51 23.01 32 SER B CA 1
ATOM 1885 C C . SER B 2 32 ? 36.005 35.907 25.463 1.00 23.77 32 SER B C 1
ATOM 1886 O O . SER B 2 32 ? 35.621 36.556 26.444 1.00 23.84 32 SER B O 1
ATOM 1891 N N . SER B 2 33 ? 35.691 36.234 24.218 1.00 24.37 33 SER B N 1
ATOM 1892 C CA . SER B 2 33 ? 34.749 37.295 23.893 1.00 21.36 33 SER B CA 1
ATOM 1893 C C . SER B 2 33 ? 33.694 36.683 22.986 1.00 21.93 33 SER B C 1
ATOM 1894 O O . SER B 2 33 ? 34.028 36.079 21.958 1.00 23.03 33 SER B O 1
ATOM 1897 N N . ILE B 2 34 ? 32.429 36.792 23.388 1.00 21.20 34 ILE B N 1
ATOM 1898 C CA . ILE B 2 34 ? 31.312 36.242 22.633 1.00 19.75 34 ILE B CA 1
ATOM 1899 C C . ILE B 2 34 ? 30.455 37.401 22.152 1.00 26.38 34 ILE B C 1
ATOM 1900 O O . ILE B 2 34 ? 30.047 38.253 22.952 1.00 23.20 34 ILE B O 1
ATOM 1905 N N . HIS B 2 35 ? 30.165 37.417 20.856 1.00 19.31 35 HIS B N 1
ATOM 1906 C CA . HIS B 2 35 ? 29.340 38.440 20.235 1.00 19.31 35 HIS B CA 1
ATOM 1907 C C . HIS B 2 35 ? 28.026 37.835 19.778 1.00 19.43 35 HIS B C 1
ATOM 1908 O O . HIS B 2 35 ? 27.908 36.621 19.571 1.00 22.83 35 HIS B O 1
ATOM 1915 N N . TRP B 2 36 ? 27.037 38.696 19.592 1.00 18.92 36 TRP B N 1
ATOM 1916 C CA . TRP B 2 36 ? 25.766 38.305 19.002 1.00 21.98 36 TRP B CA 1
ATOM 1917 C C . TRP B 2 36 ? 25.510 39.137 17.753 1.00 24.28 36 TRP B C 1
ATOM 1918 O O . TRP B 2 36 ? 25.729 40.353 17.756 1.00 24.85 36 TRP B O 1
ATOM 1929 N N . VAL B 2 37 ? 25.087 38.461 16.682 1.00 23.05 37 VAL B N 1
ATOM 1930 C CA . VAL B 2 37 ? 24.856 39.066 15.372 1.00 21.45 37 VAL B CA 1
ATOM 1931 C C . VAL B 2 37 ? 23.547 38.493 14.862 1.00 21.51 37 VAL B C 1
ATOM 1932 O O . VAL B 2 37 ? 23.352 37.274 14.908 1.00 24.21 37 VAL B O 1
ATOM 1936 N N . ARG B 2 38 ? 22.641 39.351 14.385 1.00 19.88 38 ARG B N 1
ATOM 1937 C CA . ARG B 2 38 ? 21.365 38.864 13.886 1.00 20.03 38 ARG B CA 1
ATOM 1938 C C . ARG B 2 38 ? 21.154 39.247 12.427 1.00 21.08 38 ARG B C 1
ATOM 1939 O O . ARG B 2 38 ? 21.829 40.130 11.878 1.00 22.46 38 ARG B O 1
ATOM 1947 N N . GLN B 2 39 ? 20.207 38.545 11.809 1.00 20.97 39 GLN B N 1
ATOM 1948 C CA . GLN B 2 39 ? 19.923 38.699 10.379 1.00 23.53 39 GLN B CA 1
ATOM 1949 C C . GLN B 2 39 ? 18.422 38.549 10.166 1.00 24.17 39 GLN B C 1
ATOM 1950 O O . GLN B 2 39 ? 17.890 37.435 10.220 1.00 24.76 39 GLN B O 1
ATOM 1956 N N . ALA B 2 40 ? 17.745 39.670 9.934 1.00 23.65 40 ALA B N 1
ATOM 1957 C CA . ALA B 2 40 ? 16.332 39.624 9.629 1.00 25.39 40 ALA B CA 1
ATOM 1958 C C . ALA B 2 40 ? 16.122 38.899 8.296 1.00 31.64 40 ALA B C 1
ATOM 1959 O O . ALA B 2 40 ? 17.032 38.844 7.461 1.00 31.70 40 ALA B O 1
ATOM 1961 N N . PRO B 2 41 ? 14.957 38.287 8.094 1.00 30.03 41 PRO B N 1
ATOM 1962 C CA . PRO B 2 41 ? 14.756 37.471 6.888 1.00 31.98 41 PRO B CA 1
ATOM 1963 C C . PRO B 2 41 ? 14.982 38.285 5.621 1.00 33.74 41 PRO B C 1
ATOM 1964 O O . PRO B 2 41 ? 14.389 39.348 5.430 1.00 35.78 41 PRO B O 1
ATOM 1968 N N . GLY B 2 42 ? 15.875 37.789 4.767 1.00 36.98 42 GLY B N 1
ATOM 1969 C CA . GLY B 2 42 ? 16.181 38.480 3.531 1.00 35.91 42 GLY B CA 1
ATOM 1970 C C . GLY B 2 42 ? 17.021 39.733 3.663 1.00 40.41 42 GLY B C 1
ATOM 1971 O O . GLY B 2 42 ? 17.209 40.435 2.667 1.00 37.44 42 GLY B O 1
ATOM 1972 N N . LYS B 2 43 ? 17.540 40.037 4.852 1.00 33.27 43 LYS B N 1
ATOM 1973 C CA . LYS B 2 43 ? 18.318 41.242 5.121 1.00 30.13 43 LYS B CA 1
ATOM 1974 C C . LYS B 2 43 ? 19.780 40.879 5.403 1.00 30.79 43 LYS B C 1
ATOM 1975 O O . LYS B 2 43 ? 20.195 39.719 5.309 1.00 29.12 43 LYS B O 1
ATOM 1981 N N . GLY B 2 44 ? 20.571 41.892 5.764 1.00 24.05 44 GLY B N 1
ATOM 1982 C CA . GLY B 2 44 ? 21.979 41.691 6.037 1.00 29.63 44 GLY B CA 1
ATOM 1983 C C . GLY B 2 44 ? 22.252 41.433 7.521 1.00 24.75 44 GLY B C 1
ATOM 1984 O O . GLY B 2 44 ? 21.344 41.341 8.342 1.00 29.45 44 GLY B O 1
ATOM 1985 N N . LEU B 2 45 ? 23.537 41.344 7.849 1.00 26.19 45 LEU B N 1
ATOM 1986 C CA . LEU B 2 45 ? 23.974 41.103 9.226 1.00 26.18 45 LEU B CA 1
ATOM 1987 C C . LEU B 2 45 ? 23.935 42.390 10.050 1.00 27.40 45 LEU B C 1
ATOM 1988 O O . LEU B 2 45 ? 24.319 43.462 9.573 1.00 27.33 45 LEU B O 1
ATOM 1993 N N . GLU B 2 46 ? 23.480 42.287 11.300 1.00 24.79 46 GLU B N 1
ATOM 1994 C CA . GLU B 2 46 ? 23.492 43.427 12.215 1.00 23.99 46 GLU B CA 1
ATOM 1995 C C . GLU B 2 46 ? 24.138 42.995 13.522 1.00 23.53 46 GLU B C 1
ATOM 1996 O O . GLU B 2 46 ? 23.657 42.062 14.170 1.00 25.82 46 GLU B O 1
ATOM 2002 N N . TRP B 2 47 ? 25.232 43.655 13.893 1.00 22.04 47 TRP B N 1
ATOM 2003 C CA . TRP B 2 47 ? 25.869 43.370 15.176 1.00 21.36 47 TRP B CA 1
ATOM 2004 C C . TRP B 2 47 ? 24.967 43.836 16.318 1.00 29.91 47 TRP B C 1
ATOM 2005 O O . TRP B 2 47 ? 24.403 44.935 16.262 1.00 25.88 47 TRP B O 1
ATOM 2016 N N . VAL B 2 48 ? 24.833 42.990 17.359 1.00 22.51 48 VAL B N 1
ATOM 2017 C CA . VAL B 2 48 ? 23.839 43.159 18.428 1.00 26.37 48 VAL B CA 1
ATOM 2018 C C . VAL B 2 48 ? 24.489 43.474 19.784 1.00 25.84 48 VAL B C 1
ATOM 2019 O O . VAL B 2 48 ? 24.031 44.362 20.509 1.00 25.41 48 VAL B O 1
ATOM 2023 N N . ALA B 2 49 ? 25.531 42.734 20.159 1.00 24.99 49 ALA B N 1
ATOM 2024 C CA . ALA B 2 49 ? 26.068 42.806 21.520 1.00 24.16 49 ALA B CA 1
ATOM 2025 C C . ALA B 2 49 ? 27.352 41.994 21.595 1.00 26.14 49 ALA B C 1
ATOM 2026 O O . ALA B 2 49 ? 27.614 41.140 20.741 1.00 22.96 49 ALA B O 1
ATOM 2028 N N . ALA B 2 50 ? 28.128 42.236 22.657 1.00 21.99 50 ALA B N 1
ATOM 2029 C CA . ALA B 2 50 ? 29.376 41.504 22.867 1.00 20.61 50 ALA B CA 1
ATOM 2030 C C . ALA B 2 50 ? 29.826 41.624 24.318 1.00 29.06 50 ALA B C 1
ATOM 2031 O O . ALA B 2 50 ? 29.644 42.664 24.959 1.00 24.31 50 ALA B O 1
ATOM 2033 N N . THR B 2 51 ? 30.455 40.562 24.809 1.00 22.87 51 THR B N 1
ATOM 2034 C CA . THR B 2 51 ? 31.199 40.607 26.054 1.00 20.69 51 THR B CA 1
ATOM 2035 C C . THR B 2 51 ? 32.682 40.446 25.765 1.00 25.90 51 THR B C 1
ATOM 2036 O O . THR B 2 51 ? 33.071 39.778 24.799 1.00 23.19 51 THR B O 1
ATOM 2040 N N . TYR B 2 52 ? 33.509 41.067 26.601 1.00 20.93 52 TYR B N 1
ATOM 2041 C CA . TYR B 2 52 ? 34.954 40.834 26.599 1.00 22.48 52 TYR B CA 1
ATOM 2042 C C . TYR B 2 52 ? 35.391 40.439 28.006 1.00 26.81 52 TYR B C 1
ATOM 2043 O O . TYR B 2 52 ? 35.236 41.224 28.940 1.00 26.07 52 TYR B O 1
ATOM 2052 N N . SER B 2 53 A 35.957 39.239 28.158 1.00 22.33 52 SER B N 1
ATOM 2053 C CA . SER B 2 53 A 36.439 38.837 29.476 1.00 26.59 52 SER B CA 1
ATOM 2054 C C . SER B 2 53 A 37.647 39.672 29.892 1.00 29.83 52 SER B C 1
ATOM 2055 O O . SER B 2 53 A 37.809 39.980 31.080 1.00 27.30 52 SER B O 1
ATOM 2058 N N . SER B 2 54 ? 38.470 40.081 28.923 1.00 24.45 53 SER B N 1
ATOM 2059 C CA . SER B 2 54 ? 39.642 40.906 29.210 1.00 28.43 53 SER B CA 1
ATOM 2060 C C . SER B 2 54 ? 39.247 42.225 29.860 1.00 31.43 53 SER B C 1
ATOM 2061 O O . SER B 2 54 ? 39.793 42.611 30.902 1.00 26.22 53 SER B O 1
ATOM 2064 N N . PHE B 2 55 ? 38.314 42.942 29.242 1.00 31.21 54 PHE B N 1
ATOM 2065 C CA . PHE B 2 55 ? 37.843 44.214 29.772 1.00 28.94 54 PHE B CA 1
ATOM 2066 C C . PHE B 2 55 ? 36.799 44.049 30.854 1.00 31.54 54 PHE B C 1
ATOM 2067 O O . PHE B 2 55 ? 36.466 45.031 31.519 1.00 32.81 54 PHE B O 1
ATOM 2075 N N . GLY B 2 56 ? 36.263 42.849 31.038 1.00 25.55 55 GLY B N 1
ATOM 2076 C CA . GLY B 2 56 ? 35.147 42.704 31.954 1.00 27.63 55 GLY B CA 1
ATOM 2077 C C . GLY B 2 56 ? 33.915 43.465 31.521 1.00 30.67 55 GLY B C 1
ATOM 2078 O O . GLY B 2 56 ? 33.126 43.895 32.373 1.00 27.97 55 GLY B O 1
ATOM 2079 N N . SER B 2 57 ? 33.702 43.598 30.210 1.00 25.50 56 SER B N 1
ATOM 2080 C CA . SER B 2 57 ? 32.743 44.532 29.647 1.00 29.30 56 SER B CA 1
ATOM 2081 C C . SER B 2 57 ? 31.575 43.811 28.984 1.00 33.12 56 SER B C 1
ATOM 2082 O O . SER B 2 57 ? 31.672 42.649 28.577 1.00 27.80 56 SER B O 1
ATOM 2085 N N . ILE B 2 58 ? 30.460 44.531 28.881 1.00 27.34 57 ILE B N 1
ATOM 2086 C CA . ILE B 2 58 ? 29.298 44.111 28.098 1.00 23.54 57 ILE B CA 1
ATOM 2087 C C . ILE B 2 58 ? 28.838 45.335 27.330 1.00 29.63 57 ILE B C 1
ATOM 2088 O O . ILE B 2 58 ? 28.703 46.418 27.912 1.00 29.84 57 ILE B O 1
ATOM 2093 N N . THR B 2 59 ? 28.615 45.180 26.032 1.00 22.84 58 THR B N 1
ATOM 2094 C CA . THR B 2 59 ? 28.246 46.302 25.173 1.00 26.66 58 THR B CA 1
ATOM 2095 C C . THR B 2 59 ? 27.062 45.894 24.312 1.00 27.51 58 THR B C 1
ATOM 2096 O O . THR B 2 59 ? 27.032 44.775 23.794 1.00 23.79 58 THR B O 1
ATOM 2100 N N . TYR B 2 60 ? 26.075 46.786 24.175 1.00 26.61 59 TYR B N 1
ATOM 2101 C CA . TYR B 2 60 ? 24.881 46.520 23.375 1.00 23.10 59 TYR B CA 1
ATOM 2102 C C . TYR B 2 60 ? 24.753 47.554 22.270 1.00 27.72 59 TYR B C 1
ATOM 2103 O O . TYR B 2 60 ? 25.023 48.740 22.487 1.00 31.49 59 TYR B O 1
ATOM 2112 N N . ALA B 2 61 ? 24.333 47.102 21.092 1.00 27.34 60 ALA B N 1
ATOM 2113 C CA . ALA B 2 61 ? 23.973 48.023 20.019 1.00 27.76 60 ALA B CA 1
ATOM 2114 C C . ALA B 2 61 ? 22.820 48.917 20.471 1.00 29.21 60 ALA B C 1
ATOM 2115 O O . ALA B 2 61 ? 21.956 48.504 21.243 1.00 27.75 60 ALA B O 1
ATOM 2117 N N . ASP B 2 62 ? 22.805 50.166 19.985 1.00 34.00 61 ASP B N 1
ATOM 2118 C CA . ASP B 2 62 ? 21.724 51.072 20.379 1.00 34.86 61 ASP B CA 1
ATOM 2119 C C . ASP B 2 62 ? 20.347 50.500 20.060 1.00 36.08 61 ASP B C 1
ATOM 2120 O O . ASP B 2 62 ? 19.379 50.784 20.772 1.00 34.06 61 ASP B O 1
ATOM 2125 N N . SER B 2 63 ? 20.231 49.684 19.007 1.00 32.04 62 SER B N 1
ATOM 2126 C CA . SER B 2 63 ? 18.920 49.146 18.646 1.00 32.95 62 SER B CA 1
ATOM 2127 C C . SER B 2 63 ? 18.362 48.157 19.661 1.00 27.13 62 SER B C 1
ATOM 2128 O O . SER B 2 63 ? 17.181 47.812 19.563 1.00 33.39 62 SER B O 1
ATOM 2131 N N . VAL B 2 64 ? 19.158 47.688 20.629 1.00 32.98 63 VAL B N 1
ATOM 2132 C CA . VAL B 2 64 ? 18.655 46.704 21.584 1.00 29.61 63 VAL B CA 1
ATOM 2133 C C . VAL B 2 64 ? 18.960 47.096 23.024 1.00 26.68 63 VAL B C 1
ATOM 2134 O O . VAL B 2 64 ? 18.467 46.462 23.959 1.00 31.62 63 VAL B O 1
ATOM 2138 N N . LYS B 2 65 ? 19.797 48.112 23.212 1.00 31.34 64 LYS B N 1
ATOM 2139 C CA . LYS B 2 65 ? 20.172 48.540 24.554 1.00 31.33 64 LYS B CA 1
ATOM 2140 C C . LYS B 2 65 ? 18.922 48.814 25.377 1.00 31.63 64 LYS B C 1
ATOM 2141 O O . LYS B 2 65 ? 17.965 49.407 24.882 1.00 34.16 64 LYS B O 1
ATOM 2147 N N . GLY B 2 66 ? 18.902 48.318 26.618 1.00 32.39 65 GLY B N 1
ATOM 2148 C CA . GLY B 2 66 ? 17.743 48.467 27.482 1.00 30.70 65 GLY B CA 1
ATOM 2149 C C . GLY B 2 66 ? 16.736 47.335 27.420 1.00 39.04 65 GLY B C 1
ATOM 2150 O O . GLY B 2 66 ? 15.880 47.234 28.308 1.00 37.46 65 GLY B O 1
ATOM 2151 N N . ARG B 2 67 ? 16.797 46.485 26.403 1.00 28.93 66 ARG B N 1
ATOM 2152 C CA . ARG B 2 67 ? 15.870 45.374 26.273 1.00 28.75 66 ARG B CA 1
ATOM 2153 C C . ARG B 2 67 ? 16.560 44.019 26.280 1.00 27.40 66 ARG B C 1
ATOM 2154 O O . ARG B 2 67 ? 15.938 43.027 26.666 1.00 32.13 66 ARG B O 1
ATOM 2162 N N . PHE B 2 68 ? 17.823 43.959 25.864 1.00 31.56 67 PHE B N 1
ATOM 2163 C CA . PHE B 2 68 ? 18.589 42.724 25.787 1.00 28.39 67 PHE B CA 1
ATOM 2164 C C . PHE B 2 68 ? 19.652 42.718 26.877 1.00 28.01 67 PHE B C 1
ATOM 2165 O O . PHE B 2 68 ? 20.308 43.739 27.123 1.00 30.40 67 PHE B O 1
ATOM 2173 N N . THR B 2 69 ? 19.868 41.549 27.481 1.00 24.74 68 THR B N 1
ATOM 2174 C CA . THR B 2 69 ? 20.851 41.403 28.541 1.00 25.73 68 THR B CA 1
ATOM 2175 C C . THR B 2 69 ? 21.640 40.111 28.393 1.00 25.31 68 THR B C 1
ATOM 2176 O O . THR B 2 69 ? 21.058 39.044 28.191 1.00 26.50 68 THR B O 1
ATOM 2180 N N . ILE B 2 70 ? 22.959 40.203 28.571 1.00 26.38 69 ILE B N 1
ATOM 2181 C CA . ILE B 2 70 ? 23.845 39.051 28.451 1.00 28.87 69 ILE B CA 1
ATOM 2182 C C . ILE B 2 70 ? 24.221 38.564 29.833 1.00 27.27 69 ILE B C 1
ATOM 2183 O O . ILE B 2 70 ? 24.483 39.366 30.741 1.00 31.19 69 ILE B O 1
ATOM 2188 N N . SER B 2 71 ? 24.250 37.244 29.997 1.00 29.43 70 SER B N 1
ATOM 2189 C CA . SER B 2 71 ? 24.820 36.611 31.180 1.00 31.17 70 SER B CA 1
ATOM 2190 C C . SER B 2 71 ? 25.432 35.293 30.730 1.00 32.99 70 SER B C 1
ATOM 2191 O O . SER B 2 71 ? 25.390 34.946 29.550 1.00 26.62 70 SER B O 1
ATOM 2194 N N . ALA B 2 72 ? 26.000 34.549 31.674 1.00 27.08 71 ALA B N 1
ATOM 2195 C CA . ALA B 2 72 ? 26.618 33.279 31.316 1.00 29.01 71 ALA B CA 1
ATOM 2196 C C . ALA B 2 72 ? 26.566 32.331 32.506 1.00 29.71 71 ALA B C 1
ATOM 2197 O O . ALA B 2 72 ? 26.503 32.766 33.657 1.00 28.74 71 ALA B O 1
ATOM 2199 N N . ASP B 2 73 ? 26.566 31.030 32.212 1.00 27.16 72 ASP B N 1
ATOM 2200 C CA . ASP B 2 73 ? 26.689 29.967 33.209 1.00 24.11 72 ASP B CA 1
ATOM 2201 C C . ASP B 2 73 ? 28.014 29.287 32.894 1.00 26.11 72 ASP B C 1
ATOM 2202 O O . ASP B 2 73 ? 28.080 28.445 31.997 1.00 27.37 72 ASP B O 1
ATOM 2207 N N . THR B 2 74 ? 29.061 29.630 33.641 1.00 27.39 73 THR B N 1
ATOM 2208 C CA . THR B 2 74 ? 30.380 29.095 33.317 1.00 32.31 73 THR B CA 1
ATOM 2209 C C . THR B 2 74 ? 30.455 27.583 33.521 1.00 32.06 73 THR B C 1
ATOM 2210 O O . THR B 2 74 ? 31.176 26.899 32.782 1.00 29.55 73 THR B O 1
ATOM 2214 N N . SER B 2 75 ? 29.711 27.037 34.484 1.00 27.92 74 SER B N 1
ATOM 2215 C CA . SER B 2 75 ? 29.751 25.595 34.704 1.00 29.95 74 SER B CA 1
ATOM 2216 C C . SER B 2 75 ? 29.224 24.820 33.500 1.00 30.84 74 SER B C 1
ATOM 2217 O O . SER B 2 75 ? 29.669 23.696 33.245 1.00 29.52 74 SER B O 1
ATOM 2220 N N . LYS B 2 76 ? 28.280 25.390 32.758 1.00 28.04 75 LYS B N 1
ATOM 2221 C CA . LYS B 2 76 ? 27.775 24.817 31.514 1.00 24.10 75 LYS B CA 1
ATOM 2222 C C . LYS B 2 76 ? 28.491 25.350 30.271 1.00 23.11 75 LYS B C 1
ATOM 2223 O O . LYS B 2 76 ? 28.119 24.968 29.155 1.00 23.82 75 LYS B O 1
ATOM 2229 N N . ASN B 2 77 ? 29.469 26.242 30.448 1.00 27.02 76 ASN B N 1
ATOM 2230 C CA . ASN B 2 77 ? 30.204 26.864 29.347 1.00 26.73 76 ASN B CA 1
ATOM 2231 C C . ASN B 2 77 ? 29.246 27.410 28.290 1.00 27.98 76 ASN B C 1
ATOM 2232 O O . ASN B 2 77 ? 29.390 27.172 27.083 1.00 24.13 76 ASN B O 1
ATOM 2237 N N . THR B 2 78 ? 28.256 28.166 28.763 1.00 23.98 77 THR B N 1
ATOM 2238 C CA . THR B 2 78 ? 27.142 28.624 27.938 1.00 24.79 77 THR B CA 1
ATOM 2239 C C . THR B 2 78 ? 26.897 30.104 28.209 1.00 30.46 77 THR B C 1
ATOM 2240 O O . THR B 2 78 ? 26.849 30.526 29.370 1.00 27.33 77 THR B O 1
ATOM 2244 N N . ALA B 2 79 ? 26.796 30.892 27.138 1.00 24.63 78 ALA B N 1
ATOM 2245 C CA . ALA B 2 79 ? 26.429 32.297 27.207 1.00 23.57 78 ALA B CA 1
ATOM 2246 C C . ALA B 2 79 ? 24.950 32.437 26.878 1.00 24.51 78 ALA B C 1
ATOM 2247 O O . ALA B 2 79 ? 24.399 31.645 26.111 1.00 28.05 78 ALA B O 1
ATOM 2249 N N . TYR B 2 80 ? 24.302 33.443 27.471 1.00 23.27 79 TYR B N 1
ATOM 2250 C CA . TYR B 2 80 ? 22.880 33.678 27.253 1.00 22.15 79 TYR B CA 1
ATOM 2251 C C . TYR B 2 80 ? 22.632 35.068 26.698 1.00 22.31 79 TYR B C 1
ATOM 2252 O O . TYR B 2 80 ? 23.317 36.019 27.081 1.00 27.53 79 TYR B O 1
ATOM 2261 N N . LEU B 2 81 ? 21.624 35.179 25.818 1.00 21.16 80 LEU B N 1
ATOM 2262 C CA . LEU B 2 81 ? 21.086 36.469 25.395 1.00 22.72 80 LEU B CA 1
ATOM 2263 C C . LEU B 2 81 ? 19.632 36.510 25.847 1.00 20.17 80 LEU B C 1
ATOM 2264 O O . LEU B 2 81 ? 18.782 35.810 25.286 1.00 22.86 80 LEU B O 1
ATOM 2269 N N . GLN B 2 82 ? 19.364 37.282 26.894 1.00 22.67 81 GLN B N 1
ATOM 2270 C CA . GLN B 2 82 ? 18.007 37.468 27.397 1.00 21.04 81 GLN B CA 1
ATOM 2271 C C . GLN B 2 82 ? 17.364 38.620 26.633 1.00 27.03 81 GLN B C 1
ATOM 2272 O O . GLN B 2 82 ? 17.890 39.733 26.649 1.00 26.26 81 GLN B O 1
ATOM 2278 N N . MET B 2 83 ? 16.238 38.358 25.975 1.00 24.44 82 MET B N 1
ATOM 2279 C CA . MET B 2 83 ? 15.528 39.376 25.210 1.00 24.87 82 MET B CA 1
ATOM 2280 C C . MET B 2 83 ? 14.193 39.683 25.880 1.00 25.24 82 MET B C 1
ATOM 2281 O O . MET B 2 83 ? 13.450 38.767 26.241 1.00 28.91 82 MET B O 1
ATOM 2286 N N . ASN B 2 84 A 13.922 40.969 26.085 1.00 27.87 82 ASN B N 1
ATOM 2287 C CA . ASN B 2 84 A 12.695 41.446 26.709 1.00 26.51 82 ASN B CA 1
ATOM 2288 C C . ASN B 2 84 A 12.065 42.490 25.797 1.00 30.28 82 ASN B C 1
ATOM 2289 O O . ASN B 2 84 A 12.740 43.080 24.950 1.00 27.34 82 ASN B O 1
ATOM 2294 N N . SER B 2 85 B 10.766 42.725 25.981 1.00 30.09 82 SER B N 1
ATOM 2295 C CA . SER B 2 85 B 10.052 43.764 25.237 1.00 32.08 82 SER B CA 1
ATOM 2296 C C . SER B 2 85 B 10.275 43.607 23.739 1.00 29.65 82 SER B C 1
ATOM 2297 O O . SER B 2 85 B 10.631 44.552 23.031 1.00 33.18 82 SER B O 1
ATOM 2300 N N . LEU B 2 86 C 10.074 42.389 23.258 1.00 29.96 82 LEU B N 1
ATOM 2301 C CA . LEU B 2 86 C 10.444 42.080 21.889 1.00 28.46 82 LEU B CA 1
ATOM 2302 C C . LEU B 2 86 C 9.498 42.765 20.916 1.00 32.11 82 LEU B C 1
ATOM 2303 O O . LEU B 2 86 C 8.298 42.883 21.175 1.00 32.58 82 LEU B O 1
ATOM 2308 N N . ARG B 2 87 ? 10.062 43.243 19.811 1.00 26.52 83 ARG B N 1
ATOM 2309 C CA . ARG B 2 87 ? 9.333 43.926 18.754 1.00 38.41 83 ARG B CA 1
ATOM 2310 C C . ARG B 2 87 ? 9.370 43.090 17.484 1.00 36.89 83 ARG B C 1
ATOM 2311 O O . ARG B 2 87 ? 10.240 42.233 17.309 1.00 31.93 83 ARG B O 1
ATOM 2319 N N . ALA B 2 88 ? 8.419 43.369 16.586 1.00 33.36 84 ALA B N 1
ATOM 2320 C CA . ALA B 2 88 ? 8.402 42.715 15.283 1.00 32.80 84 ALA B CA 1
ATOM 2321 C C . ALA B 2 88 ? 9.740 42.855 14.567 1.00 30.80 84 ALA B C 1
ATOM 2322 O O . ALA B 2 88 ? 10.202 41.908 13.923 1.00 37.17 84 ALA B O 1
ATOM 2324 N N . GLU B 2 89 ? 10.393 44.019 14.678 1.00 28.01 85 GLU B N 1
ATOM 2325 C CA . GLU B 2 89 ? 11.683 44.216 14.017 1.00 38.65 85 GLU B CA 1
ATOM 2326 C C . GLU B 2 89 ? 12.804 43.385 14.627 1.00 33.95 85 GLU B C 1
ATOM 2327 O O . GLU B 2 89 ? 13.909 43.388 14.076 1.00 29.57 85 GLU B O 1
ATOM 2333 N N . ASP B 2 90 ? 12.571 42.721 15.763 1.00 27.40 86 ASP B N 1
ATOM 2334 C CA . ASP B 2 90 ? 13.565 41.814 16.321 1.00 27.97 86 ASP B CA 1
ATOM 2335 C C . ASP B 2 90 ? 13.510 40.432 15.679 1.00 25.94 86 ASP B C 1
ATOM 2336 O O . ASP B 2 90 ? 14.397 39.611 15.945 1.00 28.12 86 ASP B O 1
ATOM 2341 N N . THR B 2 91 ? 12.493 40.149 14.862 1.00 25.96 87 THR B N 1
ATOM 2342 C CA . THR B 2 91 ? 12.422 38.867 14.169 1.00 28.33 87 THR B CA 1
ATOM 2343 C C . THR B 2 91 ? 13.663 38.681 13.301 1.00 29.67 87 THR B C 1
ATOM 2344 O O . THR B 2 91 ? 13.966 39.528 12.451 1.00 29.30 87 THR B O 1
ATOM 2348 N N . ALA B 2 92 ? 14.387 37.584 13.518 1.00 25.27 88 ALA B N 1
ATOM 2349 C CA . ALA B 2 92 ? 15.675 37.398 12.855 1.00 21.50 88 ALA B CA 1
ATOM 2350 C C . ALA B 2 92 ? 16.253 36.049 13.252 1.00 24.52 88 ALA B C 1
ATOM 2351 O O . ALA B 2 92 ? 15.839 35.440 14.242 1.00 20.47 88 ALA B O 1
ATOM 2353 N N . VAL B 2 93 ? 17.227 35.601 12.469 1.00 21.26 89 VAL B N 1
ATOM 2354 C CA . VAL B 2 93 ? 18.130 34.544 12.900 1.00 23.15 89 VAL B CA 1
ATOM 2355 C C . VAL B 2 93 ? 19.235 35.174 13.741 1.00 21.85 89 VAL B C 1
ATOM 2356 O O . VAL B 2 93 ? 19.879 36.148 13.325 1.00 22.51 89 VAL B O 1
ATOM 2360 N N . TYR B 2 94 ? 19.443 34.639 14.944 1.00 20.64 90 TYR B N 1
ATOM 2361 C CA . TYR B 2 94 ? 20.429 35.160 15.882 1.00 19.59 90 TYR B CA 1
ATOM 2362 C C . TYR B 2 94 ? 21.609 34.214 15.915 1.00 18.25 90 TYR B C 1
ATOM 2363 O O . TYR B 2 94 ? 21.421 33.012 16.097 1.00 23.11 90 TYR B O 1
ATOM 2372 N N . TYR B 2 95 ? 22.808 34.754 15.722 1.00 21.37 91 TYR B N 1
ATOM 2373 C CA . TYR B 2 95 ? 24.060 34.016 15.787 1.00 21.89 91 TYR B CA 1
ATOM 2374 C C . TYR B 2 95 ? 24.844 34.465 17.004 1.00 20.74 91 TYR B C 1
ATOM 2375 O O . TYR B 2 95 ? 24.867 35.656 17.324 1.00 23.03 91 TYR B O 1
ATOM 2384 N N . CYS B 2 96 ? 25.516 33.529 17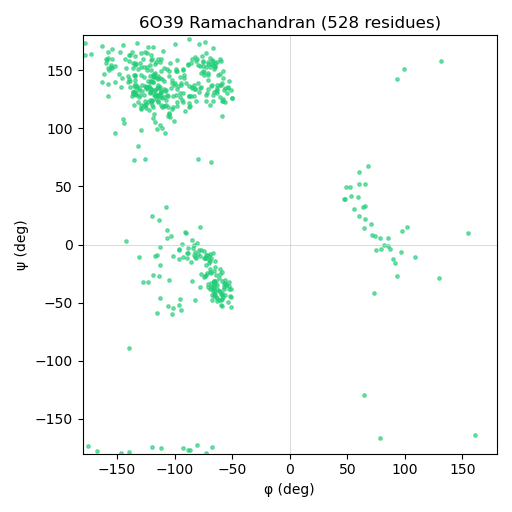.658 1.00 20.06 92 CYS B N 1
ATOM 2385 C CA . CYS B 2 96 ? 26.616 33.908 18.525 1.00 19.10 92 CYS B CA 1
ATOM 2386 C C . CYS B 2 96 ? 27.920 33.575 17.817 1.00 21.96 92 CYS B C 1
ATOM 2387 O O . CYS B 2 96 ? 27.963 32.743 16.908 1.00 21.41 92 CYS B O 1
ATOM 2390 N N . ALA B 2 97 ? 28.980 34.269 18.211 1.00 21.70 93 ALA B N 1
ATOM 2391 C CA . ALA B 2 97 ? 30.246 34.154 17.502 1.00 20.88 93 ALA B CA 1
ATOM 2392 C C . ALA B 2 97 ? 31.365 34.562 18.433 1.00 23.01 93 ALA B C 1
ATOM 2393 O O . ALA B 2 97 ? 31.179 35.396 19.322 1.00 24.14 93 ALA B O 1
ATOM 2395 N N . ARG B 2 98 ? 32.531 33.976 18.217 1.00 20.83 94 ARG B N 1
ATOM 2396 C CA . ARG B 2 98 ? 33.690 34.234 19.059 1.00 20.20 94 ARG B CA 1
ATOM 2397 C C . ARG B 2 98 ? 34.575 35.291 18.414 1.00 24.58 94 ARG B C 1
ATOM 2398 O O . ARG B 2 98 ? 34.810 35.258 17.204 1.00 23.96 94 ARG B O 1
ATOM 2406 N N . TYR B 2 99 ? 35.049 36.236 19.230 1.00 21.63 95 TYR B N 1
ATOM 2407 C CA . TYR B 2 99 ? 36.104 37.154 18.807 1.00 21.24 95 TYR B CA 1
ATOM 2408 C C . TYR B 2 99 ? 37.331 36.394 18.300 1.00 21.80 95 TYR B C 1
ATOM 2409 O O . TYR B 2 99 ? 37.837 35.486 18.962 1.00 21.72 95 TYR B O 1
ATOM 2418 N N . HIS B 2 100 ? 37.814 36.792 17.120 1.00 24.23 96 HIS B N 1
ATOM 2419 C CA . HIS B 2 100 ? 38.879 36.082 16.406 1.00 24.44 96 HIS B CA 1
ATOM 2420 C C . HIS B 2 100 ? 40.139 35.919 17.253 1.00 25.30 96 HIS B C 1
ATOM 2421 O O . HIS B 2 100 ? 40.720 36.902 17.727 1.00 25.17 96 HIS B O 1
ATOM 2428 N N . HIS B 2 101 ? 40.560 34.671 17.442 1.00 24.81 97 HIS B N 1
ATOM 2429 C CA . HIS B 2 101 ? 41.818 34.379 18.109 1.00 25.20 97 HIS B CA 1
ATOM 2430 C C . HIS B 2 101 ? 42.792 33.780 17.113 1.00 28.95 97 HIS B C 1
ATOM 2431 O O . HIS B 2 101 ? 42.403 32.876 16.362 1.00 28.74 97 HIS B O 1
ATOM 2438 N N . PRO B 2 102 ? 44.070 34.201 17.097 1.00 34.04 98 PRO B N 1
ATOM 2439 C CA . PRO B 2 102 ? 44.705 35.119 18.052 1.00 31.22 98 PRO B CA 1
ATOM 2440 C C . PRO B 2 102 ? 44.688 36.596 17.679 1.00 32.57 98 PRO B C 1
ATOM 2441 O O . PRO B 2 102 ? 45.015 37.444 18.516 1.00 31.62 98 PRO B O 1
ATOM 2445 N N . PHE B 2 103 ? 44.317 36.925 16.448 1.00 33.97 99 PHE B N 1
ATOM 2446 C CA . PHE B 2 103 ? 44.641 38.243 15.926 1.00 30.37 99 PHE B CA 1
ATOM 2447 C C . PHE B 2 103 ? 43.532 39.270 16.056 1.00 34.78 99 PHE B C 1
ATOM 2448 O O . PHE B 2 103 ? 43.808 40.457 15.870 1.00 38.84 99 PHE B O 1
ATOM 2456 N N . GLY B 2 104 ? 42.297 38.874 16.375 1.00 26.47 100 GLY B N 1
ATOM 2457 C CA . GLY B 2 104 ? 41.300 39.888 16.635 1.00 26.10 100 GLY B CA 1
ATOM 2458 C C . GLY B 2 104 ? 40.749 40.501 15.357 1.00 27.67 100 GLY B C 1
ATOM 2459 O O . GLY B 2 104 ? 40.905 39.968 14.260 1.00 26.90 100 GLY B O 1
ATOM 2460 N N . TYR B 2 105 A 40.049 41.621 15.532 1.00 25.06 100 TYR B N 1
ATOM 2461 C CA . TYR B 2 105 A 39.438 42.428 14.477 1.00 25.27 100 TYR B CA 1
ATOM 2462 C C . TYR B 2 105 A 38.330 41.709 13.703 1.00 28.35 100 TYR B C 1
ATOM 2463 O O . TYR B 2 105 A 37.931 42.183 12.626 1.00 27.27 100 TYR B O 1
ATOM 2472 N N . ALA B 2 106 B 37.818 40.584 14.195 1.00 25.00 100 ALA B N 1
ATOM 2473 C CA . ALA B 2 106 B 36.881 39.782 13.410 1.00 24.62 100 ALA B CA 1
ATOM 2474 C C . ALA B 2 106 B 36.243 38.758 14.342 1.00 26.75 100 ALA B C 1
ATOM 2475 O O . ALA B 2 106 B 36.514 38.735 15.544 1.00 23.03 100 ALA B O 1
ATOM 2477 N N . LEU B 2 107 C 35.398 37.906 13.766 1.00 21.02 100 LEU B N 1
ATOM 2478 C CA . LEU B 2 107 C 34.702 36.836 14.479 1.00 25.12 100 LEU B CA 1
ATOM 2479 C C . LEU B 2 107 C 35.025 35.530 13.771 1.00 23.57 100 LEU B C 1
ATOM 2480 O O . LEU B 2 107 C 34.677 35.376 12.593 1.00 21.53 100 LEU B O 1
ATOM 2485 N N . ASP B 2 108 ? 35.682 34.587 14.467 1.00 20.76 101 ASP B N 1
ATOM 2486 C CA . ASP B 2 108 ? 36.159 33.397 13.754 1.00 21.49 101 ASP B CA 1
ATOM 2487 C C . ASP B 2 108 ? 35.184 32.216 13.808 1.00 26.97 101 ASP B C 1
ATOM 2488 O O . ASP B 2 108 ? 34.775 31.709 12.757 1.00 23.19 101 ASP B O 1
ATOM 2493 N N . TYR B 2 109 ? 34.800 31.763 15.001 1.00 21.75 102 TYR B N 1
ATOM 2494 C CA . TYR B 2 109 ? 33.831 30.677 15.121 1.00 22.41 102 TYR B CA 1
ATOM 2495 C C . TYR B 2 109 ? 32.421 31.227 15.289 1.00 23.08 102 TYR B C 1
ATOM 2496 O O . TYR B 2 109 ? 32.205 32.159 16.057 1.00 21.30 102 TYR B O 1
ATOM 2505 N N . TRP B 2 110 ? 31.466 30.628 14.588 1.00 21.80 103 TRP B N 1
ATOM 2506 C CA . TRP B 2 110 ? 30.069 31.039 14.632 1.00 21.34 103 TRP B CA 1
ATOM 2507 C C . TRP B 2 110 ? 29.190 29.843 14.958 1.00 22.18 103 TRP B C 1
ATOM 2508 O O . TRP B 2 110 ? 29.451 28.727 14.491 1.00 23.23 103 TRP B O 1
ATOM 2519 N N . GLY B 2 111 ? 28.132 30.084 15.728 1.00 23.22 104 GLY B N 1
ATOM 2520 C CA . GLY B 2 111 ? 27.076 29.097 15.865 1.00 22.61 104 GLY B CA 1
ATOM 2521 C C . GLY B 2 111 ? 26.229 29.026 14.605 1.00 30.29 104 GLY B C 1
ATOM 2522 O O . GLY B 2 111 ? 26.399 29.798 13.652 1.00 24.51 104 GLY B O 1
ATOM 2523 N N . GLN B 2 112 ? 25.308 28.059 14.591 1.00 25.77 105 GLN B N 1
ATOM 2524 C CA . GLN B 2 112 ? 24.539 27.779 13.385 1.00 22.92 105 GLN B CA 1
ATOM 2525 C C . GLN B 2 112 ? 23.353 28.720 13.210 1.00 24.78 105 GLN B C 1
ATOM 2526 O O . GLN B 2 112 ? 22.743 28.732 12.133 1.00 23.78 105 GLN B O 1
ATOM 2532 N N . GLY B 2 113 ? 23.023 29.511 14.228 1.00 20.20 106 GLY B N 1
ATOM 2533 C CA . GLY B 2 113 ? 21.917 30.438 14.140 1.00 21.42 106 GLY B CA 1
ATOM 2534 C C . GLY B 2 113 ? 20.630 29.830 14.658 1.00 29.88 106 GLY B C 1
ATOM 2535 O O . GLY B 2 113 ? 20.389 28.633 14.460 1.00 27.23 106 GLY B O 1
ATOM 2536 N N . THR B 2 114 ? 19.797 30.628 15.337 1.00 23.07 107 THR B N 1
ATOM 2537 C CA . THR B 2 114 ? 18.468 30.176 15.729 1.00 25.76 107 THR B CA 1
ATOM 2538 C C . THR B 2 114 ? 17.449 31.276 15.437 1.00 25.42 107 THR B C 1
ATOM 2539 O O . THR B 2 114 ? 17.703 32.457 15.689 1.00 22.71 107 THR B O 1
ATOM 2543 N N . LEU B 2 115 ? 16.312 30.881 14.871 1.00 25.41 108 LEU B N 1
ATOM 2544 C CA . LEU B 2 115 ? 15.314 31.827 14.390 1.00 25.58 108 LEU B CA 1
ATOM 2545 C C . LEU B 2 115 ? 14.384 32.240 15.519 1.00 27.80 108 LEU B C 1
ATOM 2546 O O . LEU B 2 115 ? 13.810 31.385 16.200 1.00 27.61 108 LEU B O 1
ATOM 2551 N N . VAL B 2 116 ? 14.241 33.546 15.711 1.00 24.71 109 VAL B N 1
ATOM 2552 C CA . VAL B 2 116 ? 13.281 34.112 16.649 1.00 26.13 109 VAL B CA 1
ATOM 2553 C C . VAL B 2 116 ? 12.219 34.833 15.839 1.00 24.72 109 VAL B C 1
ATOM 2554 O O . VAL B 2 116 ? 12.540 35.771 15.100 1.00 26.24 109 VAL B O 1
ATOM 2558 N N . THR B 2 117 ? 10.960 34.403 15.977 1.00 24.16 110 THR B N 1
ATOM 2559 C CA . THR B 2 117 ? 9.822 35.028 15.301 1.00 26.92 110 THR B CA 1
ATOM 2560 C C . THR B 2 117 ? 8.971 35.757 16.336 1.00 26.71 110 THR B C 1
ATOM 2561 O O . THR B 2 117 ? 8.448 35.121 17.254 1.00 26.41 110 THR B O 1
ATOM 2565 N N . VAL B 2 118 ? 8.830 37.072 16.187 1.00 25.30 111 VAL B N 1
ATOM 2566 C CA . VAL B 2 118 ? 8.002 37.883 17.078 1.00 25.28 111 VAL B CA 1
ATOM 2567 C C . VAL B 2 118 ? 6.672 38.137 16.371 1.00 30.12 111 VAL B C 1
ATOM 2568 O O . VAL B 2 118 ? 6.598 38.926 15.425 1.00 30.54 111 VAL B O 1
ATOM 2572 N N . SER B 2 119 ? 5.623 37.456 16.823 1.00 31.17 112 SER B N 1
ATOM 2573 C CA . SER B 2 119 ? 4.330 37.498 16.157 1.00 33.06 112 SER B CA 1
ATOM 2574 C C . SER B 2 119 ? 3.241 37.177 17.163 1.00 33.20 112 SER B C 1
ATOM 2575 O O . SER B 2 119 ? 3.472 36.453 18.133 1.00 33.54 112 SER B O 1
ATOM 2578 N N . SER B 2 120 ? 2.041 37.694 16.908 1.00 31.99 113 SER B N 1
ATOM 2579 C CA . SER B 2 120 ? 0.892 37.349 17.740 1.00 38.49 113 SER B CA 1
ATOM 2580 C C . SER B 2 120 ? 0.144 36.113 17.245 1.00 43.14 113 SER B C 1
ATOM 2581 O O . SER B 2 120 ? -0.700 35.576 17.979 1.00 41.48 113 SER B O 1
ATOM 2584 N N . ALA B 2 121 ? 0.445 35.644 16.036 1.00 34.32 114 ALA B N 1
ATOM 2585 C CA . ALA B 2 121 ? -0.231 34.492 15.464 1.00 37.10 114 ALA B CA 1
ATOM 2586 C C . ALA B 2 121 ? 0.118 33.227 16.241 1.00 33.67 114 ALA B C 1
ATOM 2587 O O . ALA B 2 121 ? 1.126 33.160 16.948 1.00 45.50 114 ALA B O 1
ATOM 2589 N N . SER B 2 122 ? -0.745 32.218 16.122 1.00 35.07 115 SER B N 1
ATOM 2590 C CA . SER B 2 122 ? -0.621 31.015 16.933 1.00 36.79 115 SER B CA 1
ATOM 2591 C C . SER B 2 122 ? 0.190 29.938 16.219 1.00 40.46 115 SER B C 1
ATOM 2592 O O . SER B 2 122 ? 0.177 29.833 14.988 1.00 37.99 115 SER B O 1
ATOM 2595 N N . THR B 2 123 ? 0.869 29.112 17.015 1.00 32.24 116 THR B N 1
ATOM 2596 C CA . THR B 2 123 ? 1.602 27.975 16.469 1.00 39.94 116 THR B CA 1
ATOM 2597 C C . THR B 2 123 ? 0.648 26.985 15.808 1.00 44.70 116 THR B C 1
ATOM 2598 O O . THR B 2 123 ? -0.401 26.639 16.361 1.00 39.87 116 THR B O 1
ATOM 2602 N N . LYS B 2 124 ? 1.017 26.524 14.618 1.00 32.72 117 LYS B N 1
ATOM 2603 C CA . LYS B 2 124 ? 0.279 25.466 13.946 1.00 29.42 117 LYS B CA 1
ATOM 2604 C C . LYS B 2 124 ? 1.272 24.485 13.342 1.00 43.30 117 LYS B C 1
ATOM 2605 O O . LYS B 2 124 ? 2.188 24.898 12.627 1.00 37.94 117 LYS B O 1
ATOM 2611 N N . GLY B 2 125 ? 1.105 23.198 13.650 1.00 39.85 118 GLY B N 1
ATOM 2612 C CA . GLY B 2 125 ? 1.899 22.158 13.039 1.00 36.50 118 GLY B CA 1
ATOM 2613 C C . GLY B 2 125 ? 1.405 21.841 11.643 1.00 35.55 118 GLY B C 1
ATOM 2614 O O . GLY B 2 125 ? 0.226 22.017 11.329 1.00 35.38 118 GLY B O 1
ATOM 2615 N N . PRO B 2 126 ? 2.294 21.350 10.781 1.00 34.94 119 PRO B N 1
ATOM 2616 C CA . PRO B 2 126 ? 1.935 21.136 9.379 1.00 32.76 119 PRO B CA 1
ATOM 2617 C C . PRO B 2 126 ? 1.250 19.801 9.139 1.00 35.88 119 PRO B C 1
ATOM 2618 O O . PRO B 2 126 ? 1.384 18.851 9.913 1.00 34.78 119 PRO B O 1
ATOM 2622 N N . SER B 2 127 ? 0.536 19.737 8.017 1.00 32.32 120 SER B N 1
ATOM 2623 C CA . SER B 2 127 ? 0.161 18.466 7.412 1.00 35.85 120 SER B CA 1
ATOM 2624 C C . SER B 2 127 ? 1.178 18.111 6.334 1.00 41.47 120 SER B C 1
ATOM 2625 O O . SER B 2 127 ? 1.684 18.994 5.632 1.00 34.05 120 SER B O 1
ATOM 2628 N N . VAL B 2 128 ? 1.470 16.819 6.198 1.00 35.41 121 VAL B N 1
ATOM 2629 C CA . VAL B 2 128 ? 2.447 16.331 5.224 1.00 34.43 121 VAL B CA 1
ATOM 2630 C C . VAL B 2 128 ? 1.739 15.404 4.239 1.00 33.87 121 VAL B C 1
ATOM 2631 O O . VAL B 2 128 ? 1.197 14.362 4.635 1.00 37.26 121 VAL B O 1
ATOM 2635 N N . PHE B 2 129 ? 1.745 15.774 2.963 1.00 27.63 122 PHE B N 1
ATOM 2636 C CA . PHE B 2 129 ? 1.090 15.006 1.917 1.00 32.67 122 PHE B CA 1
ATOM 2637 C C . PHE B 2 129 ? 2.100 14.538 0.872 1.00 37.69 122 PHE B C 1
ATOM 2638 O O . PHE B 2 129 ? 3.046 15.265 0.547 1.00 32.35 122 PHE B O 1
ATOM 2646 N N . PRO B 2 130 ? 1.896 13.353 0.290 1.00 38.24 123 PRO B N 1
ATOM 2647 C CA . PRO B 2 130 ? 2.818 12.868 -0.745 1.00 29.58 123 PRO B CA 1
ATOM 2648 C C . PRO B 2 130 ? 2.646 13.578 -2.083 1.00 35.76 123 PRO B C 1
ATOM 2649 O O . PRO B 2 130 ? 1.542 13.955 -2.491 1.00 34.66 123 PRO B O 1
ATOM 2653 N N . LEU B 2 131 ? 3.767 13.748 -2.776 1.00 25.45 124 LEU B N 1
ATOM 2654 C CA . LEU B 2 131 ? 3.791 14.171 -4.172 1.00 26.83 124 LEU B CA 1
ATOM 2655 C C . LEU B 2 131 ? 4.219 12.950 -4.980 1.00 36.93 124 LEU B C 1
ATOM 2656 O O . LEU B 2 131 ? 5.415 12.674 -5.122 1.00 33.30 124 LEU B O 1
ATOM 2661 N N . ALA B 2 132 ? 3.234 12.231 -5.518 1.00 34.96 125 ALA B N 1
ATOM 2662 C CA . ALA B 2 132 ? 3.477 10.867 -5.978 1.00 40.69 125 ALA B CA 1
ATOM 2663 C C . ALA B 2 132 ? 4.070 10.859 -7.382 1.00 44.02 125 ALA B C 1
ATOM 2664 O O . ALA B 2 132 ? 3.611 11.594 -8.260 1.00 43.78 125 ALA B O 1
ATOM 2666 N N . PRO B 2 133 ? 5.072 10.014 -7.630 1.00 47.67 126 PRO B N 1
ATOM 2667 C CA . PRO B 2 133 ? 5.553 9.841 -9.005 1.00 52.50 126 PRO B CA 1
ATOM 2668 C C . PRO B 2 133 ? 4.463 9.175 -9.832 1.00 52.40 126 PRO B C 1
ATOM 2669 O O . PRO B 2 133 ? 3.949 8.116 -9.470 1.00 56.98 126 PRO B O 1
ATOM 2673 N N . SER B 2 134 ? 4.078 9.826 -10.920 1.00 65.21 127 SER B N 1
ATOM 2674 C CA . SER B 2 134 ? 2.954 9.350 -11.705 1.00 76.46 127 SER B CA 1
ATOM 2675 C C . SER B 2 134 ? 3.426 8.334 -12.749 1.00 76.66 127 SER B C 1
ATOM 2676 O O . SER B 2 134 ? 4.616 8.030 -12.876 1.00 65.00 127 SER B O 1
ATOM 2679 N N . SER B 2 135 ? 2.466 7.777 -13.487 1.00 75.93 128 SER B N 1
ATOM 2680 C CA . SER B 2 135 ? 2.753 6.852 -14.576 1.00 70.72 128 SER B CA 1
ATOM 2681 C C . SER B 2 135 ? 2.621 7.544 -15.928 1.00 74.75 128 SER B C 1
ATOM 2682 O O . SER B 2 135 ? 3.592 7.625 -16.688 1.00 70.05 128 SER B O 1
ATOM 2685 N N . LYS B 2 136 ? 1.432 8.066 -16.225 1.00 77.95 129 LYS B N 1
ATOM 2686 C CA . LYS B 2 136 ? 1.163 8.749 -17.486 1.00 70.41 129 LYS B CA 1
ATOM 2687 C C . LYS B 2 136 ? 1.919 10.070 -17.568 1.00 75.49 129 LYS B C 1
ATOM 2688 O O . LYS B 2 136 ? 2.452 10.556 -16.569 1.00 81.54 129 LYS B O 1
ATOM 2690 N N . GLY B 2 140 ? 11.503 8.658 -18.736 1.00 71.15 133 GLY B N 1
ATOM 2691 C CA . GLY B 2 140 ? 12.724 9.199 -19.308 1.00 74.99 133 GLY B CA 1
ATOM 2692 C C . GLY B 2 140 ? 13.961 8.707 -18.584 1.00 72.64 133 GLY B C 1
ATOM 2693 O O . GLY B 2 140 ? 15.077 9.190 -18.809 1.00 70.25 133 GLY B O 1
ATOM 2694 N N . GLY B 2 141 ? 13.757 7.722 -17.711 1.00 60.48 134 GLY B N 1
ATOM 2695 C CA . GLY B 2 141 ? 14.798 7.222 -16.854 1.00 51.50 134 GLY B CA 1
ATOM 2696 C C . GLY B 2 141 ? 14.841 7.886 -15.494 1.00 49.19 134 GLY B C 1
ATOM 2697 O O . GLY B 2 141 ? 15.279 7.260 -14.524 1.00 43.54 134 GLY B O 1
ATOM 2698 N N . THR B 2 142 ? 14.384 9.135 -15.399 1.00 43.32 135 THR B N 1
ATOM 2699 C CA . THR B 2 142 ? 14.346 9.867 -14.138 1.00 43.29 135 THR B CA 1
ATOM 2700 C C . THR B 2 142 ? 12.899 10.155 -13.746 1.00 32.73 135 THR B C 1
ATOM 2701 O O . THR B 2 142 ? 12.092 10.566 -14.585 1.00 44.20 135 THR B O 1
ATOM 2705 N N . ALA B 2 143 ? 12.582 9.928 -12.479 1.00 33.86 136 ALA B N 1
ATOM 2706 C CA . ALA B 2 143 ? 11.284 10.260 -11.919 1.00 35.85 136 ALA B CA 1
ATOM 2707 C C . ALA B 2 143 ? 11.456 11.218 -10.747 1.00 38.27 136 ALA B C 1
ATOM 2708 O O . ALA B 2 143 ? 12.500 11.238 -10.078 1.00 33.15 136 ALA B O 1
ATOM 2710 N N . ALA B 2 144 ? 10.408 11.996 -10.483 1.00 30.33 137 ALA B N 1
ATOM 2711 C CA . ALA B 2 144 ? 10.385 12.911 -9.351 1.00 33.17 137 ALA B CA 1
ATOM 2712 C C . ALA B 2 144 ? 9.316 12.476 -8.361 1.00 31.68 137 ALA B C 1
ATOM 2713 O O . ALA B 2 144 ? 8.261 11.982 -8.764 1.00 32.73 137 ALA B O 1
ATOM 2715 N N . LEU B 2 145 ? 9.604 12.639 -7.066 1.00 31.83 138 LEU B N 1
ATOM 2716 C CA . LEU B 2 145 ? 8.614 12.479 -6.005 1.00 31.46 138 LEU B CA 1
ATOM 2717 C C . LEU B 2 145 ? 8.921 13.488 -4.905 1.00 30.81 138 LEU B C 1
ATOM 2718 O O . LEU B 2 145 ? 9.970 14.134 -4.912 1.00 30.86 138 LEU B O 1
ATOM 2723 N N . GLY B 2 146 ? 8.017 13.602 -3.938 1.00 27.25 139 GLY B N 1
ATOM 2724 C CA . GLY B 2 146 ? 8.216 14.614 -2.923 1.00 27.52 139 GLY B CA 1
ATOM 2725 C C . GLY B 2 146 ? 7.190 14.567 -1.812 1.00 32.46 139 GLY B C 1
ATOM 2726 O O . GLY B 2 146 ? 6.370 13.653 -1.718 1.00 27.26 139 GLY B O 1
ATOM 2727 N N . CYS B 2 147 ? 7.273 15.571 -0.950 1.00 26.00 140 CYS B N 1
ATOM 2728 C CA . CYS B 2 147 ? 6.360 15.751 0.163 1.00 25.13 140 CYS B CA 1
ATOM 2729 C C . CYS B 2 147 ? 5.953 17.211 0.184 1.00 33.96 140 CYS B C 1
ATOM 2730 O O . CYS B 2 147 ? 6.810 18.091 0.055 1.00 28.82 140 CYS B O 1
ATOM 2733 N N . LEU B 2 148 ? 4.652 17.463 0.302 1.00 28.51 141 LEU B N 1
ATOM 2734 C CA . LEU B 2 148 ? 4.124 18.811 0.473 1.00 26.56 141 LEU B CA 1
ATOM 2735 C C . LEU B 2 148 ? 3.880 19.012 1.962 1.00 29.43 141 LEU B C 1
ATOM 2736 O O . LEU B 2 148 ? 3.183 18.211 2.591 1.00 31.36 141 LEU B O 1
ATOM 2741 N N . VAL B 2 149 ? 4.495 20.039 2.539 1.00 23.05 142 VAL B N 1
ATOM 2742 C CA . VAL B 2 149 ? 4.414 20.294 3.974 1.00 25.24 142 VAL B CA 1
ATOM 2743 C C . VAL B 2 149 ? 3.592 21.564 4.120 1.00 32.50 142 VAL B C 1
ATOM 2744 O O . VAL B 2 149 ? 4.112 22.665 3.931 1.00 25.59 142 VAL B O 1
ATOM 2748 N N . LYS B 2 150 ? 2.308 21.424 4.444 1.00 32.91 143 LYS B N 1
ATOM 2749 C CA . LYS B 2 150 ? 1.341 22.491 4.222 1.00 31.10 143 LYS B CA 1
ATOM 2750 C C . LYS B 2 150 ? 0.794 23.036 5.535 1.00 29.13 143 LYS B C 1
ATOM 2751 O O . LYS B 2 150 ? 0.523 22.276 6.473 1.00 35.08 143 LYS B O 1
ATOM 2757 N N . ASP B 2 151 ? 0.684 24.370 5.597 1.00 29.87 144 ASP B N 1
ATOM 2758 C CA . ASP B 2 151 ? -0.055 25.106 6.618 1.00 33.88 144 ASP B CA 1
ATOM 2759 C C . ASP B 2 151 ? 0.576 25.010 8.003 1.00 36.15 144 ASP B C 1
ATOM 2760 O O . ASP B 2 151 ? -0.004 24.410 8.913 1.00 36.10 144 ASP B O 1
ATOM 2765 N N . TYR B 2 152 ? 1.751 25.605 8.193 1.00 26.72 145 TYR B N 1
ATOM 2766 C CA . TYR B 2 152 ? 2.368 25.637 9.503 1.00 30.58 145 TYR B CA 1
ATOM 2767 C C . TYR B 2 152 ? 2.773 27.061 9.850 1.00 29.35 145 TYR B C 1
ATOM 2768 O O . TYR B 2 152 ? 2.836 27.943 8.985 1.00 29.44 145 TYR B O 1
ATOM 2777 N N . PHE B 2 153 ? 3.056 27.265 11.140 1.00 33.89 146 PHE B N 1
ATOM 2778 C CA . PHE B 2 153 ? 3.553 28.523 11.678 1.00 30.29 146 PHE B CA 1
ATOM 2779 C C . PHE B 2 153 ? 4.150 28.256 13.050 1.00 29.81 146 PHE B C 1
ATOM 2780 O O . PHE B 2 153 ? 3.590 27.449 13.799 1.00 35.69 146 PHE B O 1
ATOM 2788 N N . PRO B 2 154 ? 5.287 28.873 13.407 1.00 28.28 147 PRO B N 1
ATOM 2789 C CA . PRO B 2 154 ? 6.109 29.725 12.560 1.00 28.19 147 PRO B CA 1
ATOM 2790 C C . PRO B 2 154 ? 7.081 28.850 11.781 1.00 31.40 147 PRO B C 1
ATOM 2791 O O . PRO B 2 154 ? 7.045 27.626 11.921 1.00 25.27 147 PRO B O 1
ATOM 2795 N N . GLU B 2 155 ? 7.965 29.475 11.003 1.00 28.44 148 GLU B N 1
ATOM 2796 C CA . GLU B 2 155 ? 9.142 28.779 10.526 1.00 23.59 148 GLU B CA 1
ATOM 2797 C C . GLU B 2 155 ? 9.991 28.318 11.717 1.00 27.77 148 GLU B C 1
ATOM 2798 O O . GLU B 2 155 ? 9.892 28.875 12.808 1.00 25.47 148 GLU B O 1
ATOM 2804 N N . PRO B 2 156 ? 10.871 27.320 11.531 1.00 28.23 149 PRO B N 1
ATOM 2805 C CA . PRO B 2 156 ? 11.159 26.570 10.310 1.00 27.99 149 PRO B CA 1
ATOM 2806 C C . PRO B 2 156 ? 10.694 25.136 10.361 1.00 31.95 149 PRO B C 1
ATOM 2807 O O . PRO B 2 156 ? 10.368 24.622 11.423 1.00 31.30 149 PRO B O 1
ATOM 2811 N N . VAL B 2 157 ? 10.670 24.492 9.212 1.00 29.85 150 VAL B N 1
ATOM 2812 C CA A VAL B 2 157 ? 10.592 23.039 9.166 0.66 31.75 150 VAL B CA 1
ATOM 2813 C CA B VAL B 2 157 ? 10.567 23.042 9.122 0.34 31.71 150 VAL B CA 1
ATOM 2814 C C . VAL B 2 157 ? 11.844 22.538 8.470 1.00 33.36 150 VAL B C 1
ATOM 2815 O O . VAL B 2 157 ? 12.421 23.210 7.608 1.00 27.42 150 VAL B O 1
ATOM 2822 N N . THR B 2 158 ? 12.292 21.366 8.888 1.00 24.61 151 THR B N 1
ATOM 2823 C CA . THR B 2 158 ? 13.392 20.702 8.210 1.00 29.59 151 THR B CA 1
ATOM 2824 C C . THR B 2 158 ? 12.866 19.424 7.572 1.00 31.45 151 THR B C 1
ATOM 2825 O O . THR B 2 158 ? 11.950 18.781 8.094 1.00 28.79 151 THR B O 1
ATOM 2829 N N . VAL B 2 159 ? 13.419 19.082 6.410 1.00 24.15 152 VAL B N 1
ATOM 2830 C CA . VAL B 2 159 ? 13.063 17.853 5.711 1.00 27.34 152 VAL B CA 1
ATOM 2831 C C . VAL B 2 159 ? 14.346 17.103 5.371 1.00 35.74 152 VAL B C 1
ATOM 2832 O O . VAL B 2 159 ? 15.302 17.703 4.868 1.00 28.53 152 VAL B O 1
ATOM 2836 N N . SER B 2 160 ? 14.375 15.804 5.662 1.00 25.99 153 SER B N 1
ATOM 2837 C CA . SER B 2 160 ? 15.388 14.906 5.124 1.00 31.69 153 SER B CA 1
ATOM 2838 C C . SER B 2 160 ? 14.699 13.768 4.377 1.00 33.25 153 SER B C 1
ATOM 2839 O O . SER B 2 160 ? 13.476 13.609 4.422 1.00 28.08 153 SER B O 1
ATOM 2842 N N . TRP B 2 161 ? 15.490 12.977 3.662 1.00 27.17 154 TRP B N 1
ATOM 2843 C CA . TRP B 2 161 ? 14.968 11.821 2.946 1.00 29.71 154 TRP B CA 1
ATOM 2844 C C . TRP B 2 161 ? 15.717 10.577 3.405 1.00 33.58 154 TRP B C 1
ATOM 2845 O O . TRP B 2 161 ? 16.947 10.600 3.529 1.00 33.09 154 TRP B O 1
ATOM 2856 N N . ASN B 2 162 ? 14.965 9.506 3.687 1.00 37.16 155 ASN B N 1
ATOM 2857 C CA . ASN B 2 162 ? 15.541 8.213 4.089 1.00 30.45 155 ASN B CA 1
ATOM 2858 C C . ASN B 2 162 ? 16.494 8.376 5.269 1.00 40.25 155 ASN B C 1
ATOM 2859 O O . ASN B 2 162 ? 17.577 7.780 5.322 1.00 36.45 155 ASN B O 1
ATOM 2864 N N . SER B 2 163 ? 16.072 9.204 6.229 1.00 31.64 156 SER B N 1
ATOM 2865 C CA . SER B 2 163 ? 16.824 9.496 7.446 1.00 33.87 156 SER B CA 1
ATOM 2866 C C . SER B 2 163 ? 18.228 10.010 7.147 1.00 37.86 156 SER B C 1
ATOM 2867 O O . SER B 2 163 ? 19.154 9.797 7.931 1.00 41.90 156 SER B O 1
ATOM 2870 N N . GLY B 2 164 ? 18.392 10.706 6.021 1.00 40.66 157 GLY B N 1
ATOM 2871 C CA . GLY B 2 164 ? 19.659 11.289 5.633 1.00 33.53 157 GLY B CA 1
ATOM 2872 C C . GLY B 2 164 ? 20.462 10.447 4.671 1.00 43.42 157 GLY B C 1
ATOM 2873 O O . GLY B 2 164 ? 21.501 10.911 4.183 1.00 38.66 157 GLY B O 1
ATOM 2874 N N . ALA B 2 165 ? 20.008 9.224 4.381 1.00 35.23 158 ALA B N 1
ATOM 2875 C CA . ALA B 2 165 ? 20.717 8.370 3.438 1.00 46.21 158 ALA B CA 1
ATOM 2876 C C . ALA B 2 165 ? 20.560 8.838 1.999 1.00 42.53 158 ALA B C 1
ATOM 2877 O O . ALA B 2 165 ? 21.347 8.425 1.140 1.00 41.05 158 ALA B O 1
ATOM 2879 N N . LEU B 2 166 ? 19.564 9.684 1.715 1.00 38.17 159 LEU B N 1
ATOM 2880 C CA . LEU B 2 166 ? 19.296 10.186 0.371 1.00 37.25 159 LEU B CA 1
ATOM 2881 C C . LEU B 2 166 ? 19.466 11.700 0.401 1.00 41.28 159 LEU B C 1
ATOM 2882 O O . LEU B 2 166 ? 18.676 12.407 1.039 1.00 37.03 159 LEU B O 1
ATOM 2887 N N . THR B 2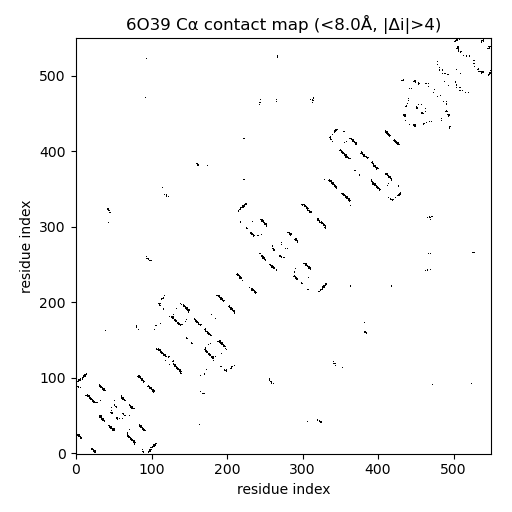 167 ? 20.501 12.194 -0.277 1.00 35.02 160 THR B N 1
ATOM 2888 C CA . THR B 2 167 ? 20.815 13.620 -0.278 1.00 35.91 160 THR B CA 1
ATOM 2889 C C . THR B 2 167 ? 20.953 14.123 -1.703 1.00 35.28 160 THR B C 1
ATOM 2890 O O . THR B 2 167 ? 20.652 15.284 -2.000 1.00 36.01 160 THR B O 1
ATOM 2894 N N . SER B 2 168 ? 21.422 13.249 -2.587 1.00 37.17 161 SER B N 1
ATOM 2895 C CA . SER B 2 168 ? 21.631 13.624 -3.975 1.00 35.50 161 SER B CA 1
ATOM 2896 C C . SER B 2 168 ? 20.292 13.799 -4.679 1.00 37.80 161 SER B C 1
ATOM 2897 O O . SER B 2 168 ? 19.391 12.966 -4.538 1.00 32.36 161 SER B O 1
ATOM 2900 N N . GLY B 2 169 ? 20.156 14.889 -5.432 1.00 33.33 162 GLY B N 1
ATOM 2901 C CA . GLY B 2 169 ? 18.920 15.172 -6.136 1.00 36.50 162 GLY B CA 1
ATOM 2902 C C . GLY B 2 169 ? 17.796 15.746 -5.291 1.00 27.19 162 GLY B C 1
ATOM 2903 O O . GLY B 2 169 ? 16.694 15.934 -5.812 1.00 33.84 162 GLY B O 1
ATOM 2904 N N . VAL B 2 170 ? 18.034 16.046 -4.033 1.00 30.69 163 VAL B N 1
ATOM 2905 C CA . VAL B 2 170 ? 16.988 16.595 -3.172 1.00 29.47 163 VAL B CA 1
ATOM 2906 C C . VAL B 2 170 ? 16.929 18.106 -3.363 1.00 32.62 163 VAL B C 1
ATOM 2907 O O . VAL B 2 170 ? 17.964 18.778 -3.445 1.00 28.21 163 VAL B O 1
ATOM 2911 N N . HIS B 2 171 ? 15.714 18.644 -3.483 1.00 25.90 164 HIS B N 1
ATOM 2912 C CA . HIS B 2 171 ? 15.486 20.085 -3.395 1.00 27.39 164 HIS B CA 1
ATOM 2913 C C . HIS B 2 171 ? 14.367 20.325 -2.392 1.00 26.82 164 HIS B C 1
ATOM 2914 O O . HIS B 2 171 ? 13.229 19.903 -2.621 1.00 27.38 164 HIS B O 1
ATOM 2921 N N . THR B 2 172 ? 14.680 21.015 -1.304 1.00 24.62 165 THR B N 1
ATOM 2922 C CA . THR B 2 172 ? 13.672 21.449 -0.338 1.00 22.86 165 THR B CA 1
ATOM 2923 C C . THR B 2 172 ? 13.480 22.946 -0.560 1.00 27.84 165 THR B C 1
ATOM 2924 O O . THR B 2 172 ? 14.399 23.739 -0.317 1.00 26.34 165 THR B O 1
ATOM 2928 N N . PHE B 2 173 ? 12.313 23.319 -1.042 1.00 21.69 166 PHE B N 1
ATOM 2929 C CA . PHE B 2 173 ? 12.085 24.688 -1.481 1.00 19.60 166 PHE B CA 1
ATOM 2930 C C . PHE B 2 173 ? 11.927 25.621 -0.287 1.00 23.42 166 PHE B C 1
ATOM 2931 O O . PHE B 2 173 ? 11.446 25.205 0.773 1.00 24.01 166 PHE B O 1
ATOM 2939 N N . PRO B 2 174 ? 12.324 26.890 -0.437 1.00 22.22 167 PRO B N 1
ATOM 2940 C CA . PRO B 2 174 ? 12.014 27.876 0.600 1.00 28.11 167 PRO B CA 1
ATOM 2941 C C . PRO B 2 174 ? 10.512 27.940 0.799 1.00 28.23 167 PRO B C 1
ATOM 2942 O O . PRO B 2 174 ? 9.744 27.820 -0.155 1.00 25.28 167 PRO B O 1
ATOM 2946 N N . ALA B 2 175 ? 10.090 28.121 2.048 1.00 25.13 168 ALA B N 1
ATOM 2947 C CA . ALA B 2 175 ? 8.665 28.207 2.315 1.00 26.22 168 ALA B CA 1
ATOM 2948 C C . ALA B 2 175 ? 8.073 29.453 1.660 1.00 29.60 168 ALA B C 1
ATOM 2949 O O . ALA B 2 175 ? 8.759 30.457 1.450 1.00 26.29 168 ALA B O 1
ATOM 2951 N N . VAL B 2 176 ? 6.790 29.382 1.330 1.00 27.03 169 VAL B N 1
ATOM 2952 C CA . VAL B 2 176 ? 6.036 30.552 0.889 1.00 28.56 169 VAL B CA 1
ATOM 2953 C C . VAL B 2 176 ? 4.970 30.858 1.927 1.00 31.48 169 VAL B C 1
ATOM 2954 O O . VAL B 2 176 ? 4.370 29.944 2.509 1.00 27.76 169 VAL B O 1
ATOM 2958 N N . LEU B 2 177 ? 4.730 32.145 2.155 1.00 27.09 170 LEU B N 1
ATOM 2959 C CA . LEU B 2 177 ? 3.654 32.573 3.037 1.00 27.48 170 LEU B CA 1
ATOM 2960 C C . LEU B 2 177 ? 2.368 32.664 2.227 1.00 30.66 170 LEU B C 1
ATOM 2961 O O . LEU B 2 177 ? 2.294 33.429 1.263 1.00 26.55 170 LEU B O 1
ATOM 2966 N N . GLN B 2 178 ? 1.372 31.874 2.608 1.00 29.64 171 GLN B N 1
ATOM 2967 C CA . GLN B 2 178 ? 0.085 31.882 1.932 1.00 32.65 171 GLN B CA 1
ATOM 2968 C C . GLN B 2 178 ? -0.781 33.028 2.449 1.00 34.34 171 GLN B C 1
ATOM 2969 O O . GLN B 2 178 ? -0.545 33.578 3.528 1.00 31.45 171 GLN B O 1
ATOM 2975 N N . SER B 2 179 ? -1.809 33.377 1.664 1.00 35.53 172 SER B N 1
ATOM 2976 C CA . SER B 2 179 ? -2.689 34.469 2.067 1.00 40.45 172 SER B CA 1
ATOM 2977 C C . SER B 2 179 ? -3.373 34.184 3.398 1.00 39.64 172 SER B C 1
ATOM 2978 O O . SER B 2 179 ? -3.792 35.121 4.080 1.00 49.26 172 SER B O 1
ATOM 2981 N N . SER B 2 180 ? -3.459 32.919 3.801 1.00 36.93 173 SER B N 1
ATOM 2982 C CA . SER B 2 180 ? -3.973 32.543 5.112 1.00 37.59 173 SER B CA 1
ATOM 2983 C C . SER B 2 180 ? -3.038 32.912 6.261 1.00 37.88 173 SER B C 1
ATOM 2984 O O . SER B 2 180 ? -3.439 32.793 7.419 1.00 41.08 173 SER B O 1
ATOM 2987 N N . GLY B 2 181 ? -1.809 33.336 5.989 1.00 36.72 174 GLY B N 1
ATOM 2988 C CA . GLY B 2 181 ? -0.865 33.609 7.056 1.00 31.52 174 GLY B CA 1
ATOM 2989 C C . GLY B 2 181 ? -0.091 32.401 7.537 1.00 32.81 174 GLY B C 1
ATOM 2990 O O . GLY B 2 181 ? 0.647 32.504 8.530 1.00 31.45 174 GLY B O 1
ATOM 2991 N N . LEU B 2 182 ? -0.252 31.258 6.879 1.00 29.86 175 LEU B N 1
ATOM 2992 C CA . LEU B 2 182 ? 0.456 30.037 7.209 1.00 28.25 175 LEU B CA 1
ATOM 2993 C C . LEU B 2 182 ? 1.480 29.747 6.120 1.00 28.49 175 LEU B C 1
ATOM 2994 O O . LEU B 2 182 ? 1.281 30.098 4.955 1.00 31.06 175 LEU B O 1
ATOM 2999 N N . TYR B 2 183 ? 2.557 29.074 6.505 1.00 26.49 176 TYR B N 1
ATOM 3000 C CA . TYR B 2 183 ? 3.600 28.696 5.564 1.00 25.18 176 TYR B CA 1
ATOM 3001 C C . TYR B 2 183 ? 3.300 27.343 4.932 1.00 26.65 176 TYR B C 1
ATOM 3002 O O . TYR B 2 183 ? 2.627 26.497 5.522 1.00 26.96 176 TYR B O 1
ATOM 3011 N N . SER B 2 184 ? 3.840 27.140 3.730 1.00 25.99 177 SER B N 1
ATOM 3012 C CA A SER B 2 184 ? 3.780 25.867 3.027 0.54 25.43 177 SER B CA 1
ATOM 3013 C CA B SER B 2 184 ? 3.802 25.843 3.070 0.46 25.42 177 SER B CA 1
ATOM 3014 C C . SER B 2 184 ? 5.088 25.681 2.274 1.00 27.97 177 SER B C 1
ATOM 3015 O O . SER B 2 184 ? 5.643 26.651 1.764 1.00 23.62 177 SER B O 1
ATOM 3020 N N . LEU B 2 185 ? 5.574 24.444 2.193 1.00 28.93 178 LEU B N 1
ATOM 3021 C CA . LEU B 2 185 ? 6.726 24.181 1.340 1.00 24.84 178 LEU B CA 1
ATOM 3022 C C . LEU B 2 185 ? 6.609 22.779 0.769 1.00 25.81 178 LEU B C 1
ATOM 3023 O O . LEU B 2 185 ? 5.821 21.962 1.242 1.00 22.75 178 LEU B O 1
ATOM 3028 N N . SER B 2 186 ? 7.418 22.505 -0.256 1.00 24.10 179 SER B N 1
ATOM 3029 C CA . SER B 2 186 ? 7.595 21.143 -0.750 1.00 27.94 179 SER B CA 1
ATOM 3030 C C . SER B 2 186 ? 9.071 20.783 -0.722 1.00 29.41 179 SER B C 1
ATOM 3031 O O . SER B 2 186 ? 9.936 21.650 -0.855 1.00 22.84 179 SER B O 1
ATOM 3034 N N . SER B 2 187 ? 9.342 19.495 -0.533 1.00 25.61 180 SER B N 1
ATOM 3035 C CA . SER B 2 187 ? 10.665 18.926 -0.749 1.00 24.30 180 SER B CA 1
ATOM 3036 C C . SER B 2 187 ? 10.511 17.840 -1.805 1.00 28.40 180 SER B C 1
ATOM 3037 O O . SER B 2 187 ? 9.586 17.031 -1.731 1.00 25.52 180 SER B O 1
ATOM 3040 N N . VAL B 2 188 ? 11.360 17.864 -2.828 1.00 23.47 181 VAL B N 1
ATOM 3041 C CA . VAL B 2 188 ? 11.282 16.891 -3.909 1.00 23.17 181 VAL B CA 1
ATOM 3042 C C . VAL B 2 188 ? 12.646 16.227 -4.047 1.00 27.43 181 VAL B C 1
ATOM 3043 O O . VAL B 2 188 ? 13.652 16.698 -3.514 1.00 27.50 181 VAL B O 1
ATOM 3047 N N . VAL B 2 189 ? 12.666 15.121 -4.784 1.00 27.53 182 VAL B N 1
ATOM 3048 C CA . VAL B 2 189 ? 13.907 14.417 -5.103 1.00 26.67 182 VAL B CA 1
ATOM 3049 C C . VAL B 2 189 ? 13.689 13.701 -6.433 1.00 30.10 182 VAL B C 1
ATOM 3050 O O . VAL B 2 189 ? 12.588 13.220 -6.722 1.00 28.40 182 VAL B O 1
ATOM 3054 N N . THR B 2 190 ? 14.707 13.709 -7.286 1.00 30.95 183 THR B N 1
ATOM 3055 C CA . THR B 2 190 ? 14.651 12.952 -8.530 1.00 28.23 183 THR B CA 1
ATOM 3056 C C . THR B 2 190 ? 15.443 11.662 -8.343 1.00 36.29 183 THR B C 1
ATOM 3057 O O . THR B 2 190 ? 16.502 11.656 -7.700 1.00 35.61 183 THR B O 1
ATOM 3061 N N . VAL B 2 191 ? 14.881 10.567 -8.843 1.00 32.58 184 VAL B N 1
ATOM 3062 C CA . VAL B 2 191 ? 15.449 9.233 -8.647 1.00 32.69 184 VAL B CA 1
ATOM 3063 C C . VAL B 2 191 ? 15.305 8.468 -9.955 1.00 30.91 184 VAL B C 1
ATOM 3064 O O . VAL B 2 191 ? 14.564 8.886 -10.850 1.00 38.16 184 VAL B O 1
ATOM 3068 N N . PRO B 2 192 ? 16.049 7.368 -10.108 1.00 39.82 185 PRO B N 1
ATOM 3069 C CA . PRO B 2 192 ? 15.859 6.546 -11.314 1.00 35.18 185 PRO B CA 1
ATOM 3070 C C . PRO B 2 192 ? 14.444 5.980 -11.343 1.00 25.87 185 PRO B C 1
ATOM 3071 O O . PRO B 2 192 ? 13.959 5.445 -10.348 1.00 35.75 185 PRO B O 1
ATOM 3075 N N . SER B 2 193 ? 13.788 6.095 -12.498 1.00 34.47 186 SER B N 1
ATOM 3076 C CA . SER B 2 193 ? 12.419 5.606 -12.608 1.00 36.31 186 SER B CA 1
ATOM 3077 C C . SER B 2 193 ? 12.356 4.098 -12.421 1.00 45.55 186 SER B C 1
ATOM 3078 O O . SER B 2 193 ? 11.333 3.571 -11.976 1.00 40.16 186 SER B O 1
ATOM 3081 N N . SER B 2 194 ? 13.448 3.395 -12.718 1.00 45.88 187 SER B N 1
ATOM 3082 C CA . SER B 2 194 ? 13.494 1.956 -12.498 1.00 47.40 187 SER B CA 1
ATOM 3083 C C . SER B 2 194 ? 13.529 1.595 -11.022 1.00 42.66 187 SER B C 1
ATOM 3084 O O . SER B 2 194 ? 13.294 0.434 -10.679 1.00 53.60 187 SER B O 1
ATOM 3087 N N . SER B 2 195 ? 13.792 2.561 -10.144 1.00 44.34 188 SER B N 1
ATOM 3088 C CA . SER B 2 195 ? 13.850 2.334 -8.707 1.00 34.81 188 SER B CA 1
ATOM 3089 C C . SER B 2 195 ? 12.503 2.482 -8.009 1.00 35.20 188 SER B C 1
ATOM 3090 O O . SER B 2 195 ? 12.414 2.225 -6.803 1.00 35.60 188 SER B O 1
ATOM 3093 N N . LEU B 2 196 ? 11.467 2.929 -8.715 1.00 39.52 189 LEU B N 1
ATOM 3094 C CA . LEU B 2 196 ? 10.222 3.265 -8.032 1.00 34.97 189 LEU B CA 1
ATOM 3095 C C . LEU B 2 196 ? 9.565 2.035 -7.421 1.00 36.40 189 LEU B C 1
ATOM 3096 O O . LEU B 2 196 ? 8.929 2.134 -6.364 1.00 38.83 189 LEU B O 1
ATOM 3101 N N . GLY B 2 197 ? 9.727 0.871 -8.049 1.00 46.29 190 GLY B N 1
ATOM 3102 C CA . GLY B 2 197 ? 9.165 -0.341 -7.485 1.00 45.12 190 GLY B CA 1
ATOM 3103 C C . GLY B 2 197 ? 10.041 -1.034 -6.464 1.00 46.61 190 GLY B C 1
ATOM 3104 O O . GLY B 2 197 ? 9.546 -1.886 -5.721 1.00 45.34 190 GLY B O 1
ATOM 3105 N N . THR B 2 198 ? 11.326 -0.687 -6.388 1.00 45.04 191 THR B N 1
ATOM 3106 C CA . THR B 2 198 ? 12.265 -1.468 -5.595 1.00 37.01 191 THR B CA 1
ATOM 3107 C C . THR B 2 198 ? 12.895 -0.726 -4.423 1.00 45.71 191 THR B C 1
ATOM 3108 O O . THR B 2 198 ? 13.551 -1.371 -3.593 1.00 36.31 191 THR B O 1
ATOM 3112 N N . GLN B 2 199 ? 12.723 0.593 -4.314 1.00 40.53 192 GLN B N 1
ATOM 3113 C CA . GLN B 2 199 ? 13.312 1.362 -3.227 1.00 33.40 192 GLN B CA 1
ATOM 3114 C C . GLN B 2 199 ? 12.235 2.116 -2.459 1.00 28.81 192 GLN B C 1
ATOM 3115 O O . GLN B 2 199 ? 11.346 2.729 -3.056 1.00 41.89 192 GLN B O 1
ATOM 3121 N N . THR B 2 200 ? 12.331 2.070 -1.138 1.00 31.55 193 THR B N 1
ATOM 3122 C CA . THR B 2 200 ? 11.443 2.827 -0.267 1.00 36.23 193 THR B CA 1
ATOM 3123 C C . THR B 2 200 ? 11.942 4.267 -0.142 1.00 41.49 193 THR B C 1
ATOM 3124 O O . THR B 2 200 ? 13.133 4.499 0.084 1.00 36.19 193 THR B O 1
ATOM 3128 N N . TYR B 2 201 ? 11.032 5.230 -0.281 1.00 37.00 194 TYR B N 1
ATOM 3129 C CA . TYR B 2 201 ? 11.359 6.648 -0.156 1.00 36.12 194 TYR B CA 1
ATOM 3130 C C . TYR B 2 201 ? 10.493 7.264 0.930 1.00 32.64 194 TYR B C 1
ATOM 3131 O O . TYR B 2 201 ? 9.261 7.199 0.858 1.00 35.68 194 TYR B O 1
ATOM 3140 N N . ILE B 2 202 ? 11.137 7.844 1.937 1.00 32.75 195 ILE B N 1
ATOM 3141 C CA . ILE B 2 202 ? 10.464 8.410 3.096 1.00 32.91 195 ILE B CA 1
ATOM 3142 C C . ILE B 2 202 ? 10.997 9.819 3.312 1.00 41.60 195 ILE B C 1
ATOM 3143 O O . ILE B 2 202 ? 12.215 10.018 3.394 1.00 32.07 195 ILE B O 1
ATOM 3148 N N . CYS B 2 203 ? 10.098 10.794 3.427 1.00 35.59 196 CYS B N 1
ATOM 3149 C CA . CYS B 2 203 ? 10.510 12.138 3.816 1.00 31.84 196 CYS B CA 1
ATOM 3150 C C . CYS B 2 203 ? 10.340 12.295 5.321 1.00 31.76 196 CYS B C 1
ATOM 3151 O O . CYS B 2 203 ? 9.299 11.931 5.882 1.00 37.63 196 CYS B O 1
ATOM 3154 N N . ASN B 2 204 ? 11.380 12.786 5.978 1.00 28.78 197 ASN B N 1
ATOM 3155 C CA . ASN B 2 204 ? 11.374 12.982 7.422 1.00 29.88 197 ASN B CA 1
ATOM 3156 C C . ASN B 2 204 ? 11.189 14.472 7.697 1.00 36.04 197 ASN B C 1
ATOM 3157 O O . ASN B 2 204 ? 12.090 15.281 7.436 1.00 30.62 197 ASN B O 1
ATOM 3162 N N . VAL B 2 205 ? 10.019 14.828 8.216 1.00 33.85 198 VAL B N 1
ATOM 3163 C CA . VAL B 2 205 ? 9.615 16.215 8.408 1.00 30.92 198 VAL B CA 1
ATOM 3164 C C . VAL B 2 205 ? 9.637 16.500 9.897 1.00 37.22 198 VAL B C 1
ATOM 3165 O O . VAL B 2 205 ? 9.105 15.713 10.691 1.00 37.59 198 VAL B O 1
ATOM 3169 N N . ASN B 2 206 ? 10.255 17.616 10.278 1.00 29.81 199 ASN B N 1
ATOM 3170 C CA . ASN B 2 206 ? 10.308 18.034 11.668 1.00 29.34 199 ASN B CA 1
ATOM 3171 C C . ASN B 2 206 ? 9.907 19.498 11.768 1.00 38.11 199 ASN B C 1
ATOM 3172 O O . ASN B 2 206 ? 10.384 20.330 10.993 1.00 29.53 199 ASN B O 1
ATOM 3177 N N . HIS B 2 207 ? 9.020 19.810 12.710 1.00 32.43 200 HIS B N 1
ATOM 3178 C CA . HIS B 2 207 ? 8.603 21.186 12.987 1.00 33.61 200 HIS B CA 1
ATOM 3179 C C . HIS B 2 207 ? 8.692 21.340 14.500 1.00 39.27 200 HIS B C 1
ATOM 3180 O O . HIS B 2 207 ? 7.705 21.158 15.220 1.00 42.55 200 HIS B O 1
ATOM 3187 N N . LYS B 2 208 ? 9.894 21.660 14.974 1.00 36.35 201 LYS B N 1
ATOM 3188 C CA . LYS B 2 208 ? 10.116 21.784 16.408 1.00 39.21 201 LYS B CA 1
ATOM 3189 C C . LYS B 2 208 ? 9.186 22.775 17.109 1.00 46.94 201 LYS B C 1
ATOM 3190 O O . LYS B 2 208 ? 8.829 22.504 18.269 1.00 41.27 201 LYS B O 1
ATOM 3196 N N . PRO B 2 209 ? 8.764 23.897 16.509 1.00 45.73 202 PRO B N 1
ATOM 3197 C CA . PRO B 2 209 ? 7.827 24.782 17.225 1.00 43.58 202 PRO B CA 1
ATOM 3198 C C . PRO B 2 209 ? 6.548 24.109 17.675 1.00 42.23 202 PRO B C 1
ATOM 3199 O O . PRO B 2 209 ? 6.013 24.481 18.724 1.00 48.00 202 PRO B O 1
ATOM 3203 N N . SER B 2 210 ? 6.032 23.140 16.924 1.00 41.53 203 SER B N 1
ATOM 3204 C CA . SER B 2 210 ? 4.854 22.391 17.335 1.00 45.63 203 SER B CA 1
ATOM 3205 C C . SER B 2 210 ? 5.197 20.977 17.784 1.00 46.40 203 SER B C 1
ATOM 3206 O O . SER B 2 210 ? 4.293 20.153 17.944 1.00 49.56 203 SER B O 1
ATOM 3209 N N . ASN B 2 211 ? 6.482 20.686 17.992 1.00 40.32 204 ASN B N 1
ATOM 3210 C CA . ASN B 2 211 ? 6.965 19.343 18.337 1.00 45.52 204 ASN B CA 1
ATOM 3211 C C . ASN B 2 211 ? 6.357 18.270 17.427 1.00 44.23 204 ASN B C 1
ATOM 3212 O O . ASN B 2 211 ? 6.034 17.163 17.862 1.00 47.31 204 ASN B O 1
ATOM 3217 N N . THR B 2 212 ? 6.218 18.600 16.141 1.00 43.50 205 THR B N 1
ATOM 3218 C CA . THR B 2 212 ? 5.705 17.682 15.132 1.00 42.34 205 THR B CA 1
ATOM 3219 C C . THR B 2 212 ? 6.855 16.939 14.455 1.00 49.55 205 THR B C 1
ATOM 3220 O O . THR B 2 212 ? 7.821 17.565 14.010 1.00 46.54 205 THR B O 1
ATOM 3224 N N . LYS B 2 213 ? 6.743 15.611 14.365 1.00 41.90 206 LYS B N 1
ATOM 3225 C CA . LYS B 2 213 ? 7.662 14.783 13.587 1.00 41.95 206 LYS B CA 1
ATOM 3226 C C . LYS B 2 213 ? 6.866 13.793 12.751 1.00 44.07 206 LYS B C 1
ATOM 3227 O O . LYS B 2 213 ? 6.020 13.067 13.283 1.00 46.48 206 LYS B O 1
ATOM 3233 N N . VAL B 2 214 ? 7.154 13.747 11.453 1.00 30.85 207 VAL B N 1
ATOM 3234 C CA . VAL B 2 214 ? 6.433 12.910 10.500 1.00 34.16 207 VAL B CA 1
ATOM 3235 C C . VAL B 2 214 ? 7.432 12.229 9.574 1.00 43.42 207 VAL B C 1
ATOM 3236 O O . VAL B 2 214 ? 8.302 12.890 8.993 1.00 31.01 207 VAL B O 1
ATOM 3240 N N . ASP B 2 215 ? 7.305 10.907 9.432 1.00 36.86 208 ASP B N 1
ATOM 3241 C CA . ASP B 2 215 ? 8.025 10.133 8.415 1.00 39.21 208 ASP B CA 1
ATOM 3242 C C . ASP B 2 215 ? 6.993 9.604 7.426 1.00 45.42 208 ASP B C 1
ATOM 3243 O O . ASP B 2 215 ? 6.289 8.632 7.713 1.00 52.36 208 ASP B O 1
ATOM 3248 N N . LYS B 2 216 ? 6.910 10.233 6.256 1.00 37.49 209 LYS B N 1
ATOM 3249 C CA . LYS B 2 216 ? 5.872 9.928 5.278 1.00 31.05 209 LYS B CA 1
ATOM 3250 C C . LYS B 2 216 ? 6.469 9.115 4.135 1.00 39.09 209 LYS B C 1
ATOM 3251 O O . LYS B 2 216 ? 7.284 9.623 3.358 1.00 36.56 209 LYS B O 1
ATOM 3257 N N . LYS B 2 217 ? 6.052 7.857 4.019 1.00 36.30 210 LYS B N 1
ATOM 3258 C CA . LYS B 2 217 ? 6.445 7.072 2.859 1.00 36.20 210 LYS B CA 1
ATOM 3259 C C . LYS B 2 217 ? 5.700 7.570 1.631 1.00 38.45 210 LYS B C 1
ATOM 3260 O O . LYS B 2 217 ? 4.479 7.737 1.662 1.00 40.29 210 LYS B O 1
ATOM 3266 N N . VAL B 2 218 ? 6.436 7.815 0.551 1.00 34.28 211 VAL B N 1
ATOM 3267 C CA . VAL B 2 218 ? 5.880 8.306 -0.703 1.00 40.74 211 VAL B CA 1
ATOM 3268 C C . VAL B 2 218 ? 5.863 7.143 -1.684 1.00 38.74 211 VAL B C 1
ATOM 3269 O O . VAL B 2 218 ? 6.920 6.692 -2.144 1.00 40.18 211 VAL B O 1
ATOM 3273 N N . GLU B 2 219 ? 4.667 6.667 -2.019 1.00 45.04 212 GLU B N 1
ATOM 3274 C CA . GLU B 2 219 ? 4.498 5.519 -2.902 1.00 47.35 212 GLU B CA 1
ATOM 3275 C C . GLU B 2 219 ? 4.041 5.960 -4.283 1.00 43.76 212 GLU B C 1
ATOM 3276 O O . GLU B 2 219 ? 3.279 6.923 -4.403 1.00 42.55 212 GLU B O 1
ATOM 3282 N N . PRO B 2 220 ? 4.479 5.294 -5.352 1.00 46.66 213 PRO B N 1
ATOM 3283 C CA . PRO B 2 220 ? 3.858 5.525 -6.661 1.00 49.38 213 PRO B CA 1
ATOM 3284 C C . PRO B 2 220 ? 2.377 5.179 -6.612 1.00 58.39 213 PRO B C 1
ATOM 3285 O O . PRO B 2 220 ? 1.914 4.430 -5.746 1.00 47.91 213 PRO B O 1
ATOM 3289 N N . LYS B 2 221 ? 1.627 5.750 -7.551 1.00 60.28 214 LYS B N 1
ATOM 3290 C CA . LYS B 2 221 ? 0.167 5.674 -7.506 1.00 66.58 214 LYS B CA 1
ATOM 3291 C C . LYS B 2 221 ? -0.371 4.461 -8.259 1.00 63.49 214 LYS B C 1
ATOM 3292 O O . LYS B 2 221 ? -1.100 3.643 -7.693 1.00 61.66 214 LYS B O 1
ATOM 3294 N N . PRO C 3 4 ? 56.595 24.926 42.157 1.00 68.28 31 PRO C N 1
ATOM 3295 C CA . PRO C 3 4 ? 56.192 25.659 40.948 1.00 62.87 31 PRO C CA 1
ATOM 3296 C C . PRO C 3 4 ? 56.864 25.119 39.684 1.00 57.36 31 PRO C C 1
ATOM 3297 O O . PRO C 3 4 ? 58.014 25.466 39.425 1.00 59.41 31 PRO C O 1
ATOM 3301 N N . VAL C 3 5 ? 56.161 24.279 38.918 1.00 53.12 32 VAL C N 1
ATOM 3302 C CA . VAL C 3 5 ? 56.716 23.700 37.696 1.00 40.68 32 VAL C CA 1
ATOM 3303 C C . VAL C 3 5 ? 56.662 24.737 36.587 1.00 41.81 32 VAL C C 1
ATOM 3304 O O . VAL C 3 5 ? 55.642 25.412 36.401 1.00 44.59 32 VAL C O 1
ATOM 3308 N N . CYS C 3 6 ? 57.755 24.881 35.843 1.00 32.13 33 CYS C N 1
ATOM 3309 C CA . CYS C 3 6 ? 57.806 25.898 34.805 1.00 33.81 33 CYS C CA 1
ATOM 3310 C C . CYS C 3 6 ? 57.354 25.320 33.470 1.00 40.83 33 CYS C C 1
ATOM 3311 O O . CYS C 3 6 ? 57.628 24.159 33.154 1.00 41.42 33 CYS C O 1
ATOM 3314 N N . GLN C 3 7 ? 56.647 26.140 32.694 1.00 36.50 34 GLN C N 1
ATOM 3315 C CA . GLN C 3 7 ? 56.208 25.791 31.348 1.00 35.27 34 GLN C CA 1
ATOM 3316 C C . GLN C 3 7 ? 56.810 26.777 30.362 1.00 30.04 34 GLN C C 1
ATOM 3317 O O . GLN C 3 7 ? 56.741 27.988 30.584 1.00 31.93 34 GLN C O 1
ATOM 3323 N N . GLU C 3 8 ? 57.380 26.271 29.269 1.00 33.14 35 GLU C N 1
ATOM 3324 C CA A GLU C 3 8 ? 57.722 27.145 28.157 0.55 34.70 35 GLU C CA 1
ATOM 3325 C CA B GLU C 3 8 ? 57.723 27.142 28.155 0.45 34.71 35 GLU C CA 1
ATOM 3326 C C . GLU C 3 8 ? 56.498 27.950 27.744 1.00 33.39 35 GLU C C 1
ATOM 3327 O O . GLU C 3 8 ? 55.391 27.413 27.637 1.00 33.01 35 GLU C O 1
ATOM 3338 N N . ILE C 3 9 ? 56.694 29.252 27.530 1.00 30.61 36 ILE C N 1
ATOM 3339 C CA . ILE C 3 9 ? 55.578 30.109 27.138 1.00 30.35 36 ILE C CA 1
ATOM 3340 C C . ILE C 3 9 ? 55.102 29.711 25.749 1.00 36.08 36 ILE C C 1
ATOM 3341 O O . ILE C 3 9 ? 55.903 29.597 24.812 1.00 35.03 36 ILE C O 1
ATOM 3346 N N . THR C 3 10 ? 53.789 29.481 25.614 1.00 35.91 37 THR C N 1
ATOM 3347 C CA . THR C 3 10 ? 53.178 29.156 24.334 1.00 33.41 37 THR C CA 1
ATOM 3348 C C . THR C 3 10 ? 52.190 30.201 23.842 1.00 36.90 37 THR C C 1
ATOM 3349 O O . THR C 3 10 ? 51.730 30.089 22.703 1.00 33.54 37 THR C O 1
ATOM 3353 N N . VAL C 3 11 ? 51.826 31.189 24.652 1.00 28.75 38 VAL C N 1
ATOM 3354 C CA A VAL C 3 11 ? 50.893 32.178 24.126 0.00 29.18 38 VAL C CA 1
ATOM 3355 C CA B VAL C 3 11 ? 50.920 32.260 24.222 1.00 28.92 38 VAL C CA 1
ATOM 3356 C C . VAL C 3 11 ? 51.650 33.104 23.180 1.00 33.61 38 VAL C C 1
ATOM 3357 O O . VAL C 3 11 ? 52.707 33.656 23.530 1.00 30.13 38 VAL C O 1
ATOM 3364 N N . PRO C 3 12 ? 51.165 33.229 21.940 1.00 32.20 39 PRO C N 1
ATOM 3365 C CA . PRO C 3 12 ? 51.958 33.905 20.895 1.00 34.27 39 PRO C CA 1
ATOM 3366 C C . PRO C 3 12 ? 52.445 35.289 21.263 1.00 34.69 39 PRO C C 1
ATOM 3367 O O . PRO C 3 12 ? 53.642 35.581 21.121 1.00 32.98 39 PRO C O 1
ATOM 3371 N N . MET C 3 13 ? 51.555 36.155 21.752 1.00 30.61 40 MET C N 1
ATOM 3372 C CA . MET C 3 13 ? 51.969 37.527 21.999 1.00 32.14 40 MET C CA 1
ATOM 3373 C C . MET C 3 13 ? 52.899 37.662 23.198 1.00 31.57 40 MET C C 1
ATOM 3374 O O . MET C 3 13 ? 53.458 38.746 23.393 1.00 32.74 40 MET C O 1
ATOM 3379 N N . CYS C 3 14 ? 53.098 36.607 23.989 1.00 30.04 41 CYS C N 1
ATOM 3380 C CA . CYS C 3 14 ? 54.033 36.669 25.109 1.00 33.32 41 CYS C CA 1
ATOM 3381 C C . CYS C 3 14 ? 55.356 35.970 24.819 1.00 37.85 41 CYS C C 1
ATOM 3382 O O . CYS C 3 14 ? 56.174 35.813 25.731 1.00 37.16 41 CYS C O 1
ATOM 3385 N N . ARG C 3 15 ? 55.572 35.524 23.586 1.00 38.46 42 ARG C N 1
ATOM 3386 C CA A ARG C 3 15 ? 56.872 35.010 23.185 0.44 42.49 42 ARG C CA 1
ATOM 3387 C CA B ARG C 3 15 ? 56.872 35.007 23.186 0.56 42.50 42 ARG C CA 1
ATOM 3388 C C . ARG C 3 15 ? 57.843 36.162 22.963 1.00 44.02 42 ARG C C 1
ATOM 3389 O O . ARG C 3 15 ? 57.483 37.199 22.399 1.00 45.52 42 ARG C O 1
ATOM 3404 N N . GLY C 3 16 ? 59.077 35.980 23.422 1.00 46.02 43 GLY C N 1
ATOM 3405 C CA . GLY C 3 16 ? 60.114 36.974 23.218 1.00 46.93 43 GLY C CA 1
ATOM 3406 C C . GLY C 3 16 ? 59.879 38.298 23.912 1.00 50.01 43 GLY C C 1
ATOM 3407 O O . GLY C 3 16 ? 59.957 39.356 23.282 1.00 55.50 43 GLY C O 1
ATOM 3408 N N . ILE C 3 17 ? 59.600 38.258 25.214 1.00 45.19 44 ILE C N 1
ATOM 3409 C CA . ILE C 3 17 ? 59.397 39.460 26.012 1.00 41.11 44 ILE C CA 1
ATOM 3410 C C . ILE C 3 17 ? 60.492 39.671 27.039 1.00 42.34 44 ILE C C 1
ATOM 3411 O O . ILE C 3 17 ? 60.448 40.669 27.772 1.00 47.64 44 ILE C O 1
ATOM 3416 N N . GLY C 3 18 ? 61.458 38.761 27.141 1.00 44.53 45 GLY C N 1
ATOM 3417 C CA . GLY C 3 18 ? 62.521 38.919 28.117 1.00 40.83 45 GLY C CA 1
ATOM 3418 C C . GLY C 3 18 ? 62.728 37.679 28.954 1.00 51.68 45 GLY C C 1
ATOM 3419 O O . GLY C 3 18 ? 63.835 37.418 29.439 1.00 44.75 45 GLY C O 1
ATOM 3420 N N . TYR C 3 19 ? 61.656 36.910 29.142 1.00 39.89 46 TYR C N 1
ATOM 3421 C CA . TYR C 3 19 ? 61.731 35.627 29.818 1.00 36.78 46 TYR C CA 1
ATOM 3422 C C . TYR C 3 19 ? 60.935 34.606 29.022 1.00 43.62 46 TYR C C 1
ATOM 3423 O O . TYR C 3 19 ? 60.027 34.951 28.260 1.00 38.41 46 TYR C O 1
ATOM 3432 N N . ASN C 3 20 ? 61.298 33.337 29.210 1.00 41.22 47 ASN C N 1
ATOM 3433 C CA . ASN C 3 20 ? 60.811 32.251 28.375 1.00 40.65 47 ASN C CA 1
ATOM 3434 C C . ASN C 3 20 ? 59.895 31.270 29.091 1.00 38.24 47 ASN C C 1
ATOM 3435 O O . ASN C 3 20 ? 59.188 30.515 28.419 1.00 38.39 47 ASN C O 1
ATOM 3440 N N . LEU C 3 21 ? 59.896 31.246 30.420 1.00 35.73 48 LEU C N 1
ATOM 3441 C CA . LEU C 3 21 ? 59.155 30.247 31.173 1.00 36.72 48 LEU C CA 1
ATOM 3442 C C . LEU C 3 21 ? 58.098 30.923 32.025 1.00 39.10 48 LEU C C 1
ATOM 3443 O O . LEU C 3 21 ? 58.320 32.016 32.553 1.00 35.96 48 LEU C O 1
ATOM 3448 N N . THR C 3 22 ? 56.949 30.266 32.161 1.00 37.21 49 THR C N 1
ATOM 3449 C CA . THR C 3 22 ? 55.869 30.749 33.008 1.00 29.64 49 THR C CA 1
ATOM 3450 C C . THR C 3 22 ? 55.362 29.594 33.864 1.00 33.64 49 THR C C 1
ATOM 3451 O O . THR C 3 22 ? 55.804 28.450 33.720 1.00 34.68 49 THR C O 1
ATOM 3455 N N . HIS C 3 23 ? 54.456 29.913 34.794 1.00 33.11 50 HIS C N 1
ATOM 3456 C CA . HIS C 3 23 ? 53.820 28.919 35.651 1.00 34.41 50 HIS C CA 1
ATOM 3457 C C . HIS C 3 23 ? 52.324 29.190 35.694 1.00 34.34 50 HIS C C 1
ATOM 3458 O O . HIS C 3 23 ? 51.880 30.341 35.644 1.00 33.97 50 HIS C O 1
ATOM 3465 N N . MET C 3 24 ? 51.551 28.115 35.780 1.00 33.37 51 MET C N 1
ATOM 3466 C CA . MET C 3 24 ? 50.108 28.150 35.868 1.00 29.65 51 MET C CA 1
ATOM 3467 C C . MET C 3 24 ? 49.676 27.477 37.165 1.00 28.98 51 MET C C 1
ATOM 3468 O O . MET C 3 24 ? 50.360 26.571 37.647 1.00 35.11 51 MET C O 1
ATOM 3473 N N . PRO C 3 25 ? 48.548 27.892 37.755 1.00 31.09 52 PRO C N 1
ATOM 3474 C CA . PRO C 3 25 ? 47.637 28.932 37.256 1.00 27.29 52 PRO C CA 1
ATOM 3475 C C . PRO C 3 25 ? 48.168 30.352 37.457 1.00 33.99 52 PRO C C 1
ATOM 3476 O O . PRO C 3 25 ? 49.048 30.560 38.295 1.00 34.79 52 PRO C O 1
ATOM 3480 N N . ASN C 3 26 ? 47.667 31.303 36.671 1.00 30.33 53 ASN C N 1
ATOM 3481 C CA . ASN C 3 26 ? 48.018 32.704 36.842 1.00 31.22 53 ASN C CA 1
ATOM 3482 C C . ASN C 3 26 ? 47.059 33.334 37.844 1.00 32.34 53 ASN C C 1
ATOM 3483 O O . ASN C 3 26 ? 46.193 32.659 38.410 1.00 32.12 53 ASN C O 1
ATOM 3488 N N . GLN C 3 27 ? 47.202 34.651 38.058 1.00 33.20 54 GLN C N 1
ATOM 3489 C CA . GLN C 3 27 ? 46.393 35.330 39.070 1.00 40.22 54 GLN C CA 1
ATOM 3490 C C . GLN C 3 27 ? 44.925 35.435 38.687 1.00 38.92 54 GLN C C 1
ATOM 3491 O O . GLN C 3 27 ? 44.097 35.735 39.551 1.00 37.99 54 GLN C O 1
ATOM 3497 N N . PHE C 3 28 ? 44.578 35.227 37.421 1.00 32.57 55 PHE C N 1
ATOM 3498 C CA . PHE C 3 28 ? 43.181 35.224 37.010 1.00 31.19 55 PHE C CA 1
ATOM 3499 C C . PHE C 3 28 ? 42.557 33.839 37.094 1.00 28.24 55 PHE C C 1
ATOM 3500 O O . PHE C 3 28 ? 41.437 33.650 36.610 1.00 33.57 55 PHE C O 1
ATOM 3508 N N . ASN C 3 29 ? 43.258 32.886 37.705 1.00 34.20 56 ASN C N 1
ATOM 3509 C CA . ASN C 3 29 ? 42.862 31.489 37.851 1.00 42.05 56 ASN C CA 1
ATOM 3510 C C . ASN C 3 29 ? 42.777 30.753 36.515 1.00 37.34 56 ASN C C 1
ATOM 3511 O O . ASN C 3 29 ? 42.083 29.738 36.409 1.00 38.01 56 ASN C O 1
ATOM 3516 N N . HIS C 3 30 ? 43.463 31.237 35.485 1.00 30.07 57 HIS C N 1
ATOM 3517 C CA . HIS C 3 30 ? 43.605 30.445 34.266 1.00 29.53 57 HIS C CA 1
ATOM 3518 C C . HIS C 3 30 ? 44.571 29.308 34.534 1.00 30.23 57 HIS C C 1
ATOM 3519 O O . HIS C 3 30 ? 45.708 29.549 34.938 1.00 30.53 57 HIS C O 1
ATOM 3526 N N . ASP C 3 31 ? 44.139 28.070 34.316 1.00 25.25 58 ASP C N 1
ATOM 3527 C CA . ASP C 3 31 ? 44.993 26.937 34.650 1.00 26.88 58 ASP C CA 1
ATOM 3528 C C . ASP C 3 31 ? 45.790 26.401 33.462 1.00 25.34 58 ASP C C 1
ATOM 3529 O O . ASP C 3 31 ? 46.596 25.481 33.647 1.00 26.12 58 ASP C O 1
ATOM 3534 N N . THR C 3 32 ? 45.568 26.929 32.255 1.00 23.14 59 THR C N 1
ATOM 3535 C CA . THR C 3 32 ? 46.308 26.541 31.057 1.00 25.19 59 THR C CA 1
ATOM 3536 C C . THR C 3 32 ? 46.686 27.796 30.281 1.00 21.85 59 THR C C 1
ATOM 3537 O O . THR C 3 32 ? 45.991 28.809 30.354 1.00 23.08 59 THR C O 1
ATOM 3541 N N . GLN C 3 33 ? 47.794 27.733 29.531 1.00 23.03 60 GLN C N 1
ATOM 3542 C CA . GLN C 3 33 ? 48.134 28.900 28.711 1.00 25.39 60 GLN C CA 1
ATOM 3543 C C . GLN C 3 33 ? 47.161 29.113 27.557 1.00 23.64 60 GLN C C 1
ATOM 3544 O O . GLN C 3 33 ? 47.045 30.240 27.062 1.00 23.94 60 GLN C O 1
ATOM 3550 N N . ASP C 3 34 ? 46.470 28.061 27.107 1.00 26.28 61 ASP C N 1
ATOM 3551 C CA . ASP C 3 34 ? 45.430 28.264 26.105 1.00 24.16 61 ASP C CA 1
ATOM 3552 C C . ASP C 3 34 ? 44.348 29.202 26.636 1.00 24.30 61 ASP C C 1
ATOM 3553 O O . ASP C 3 34 ? 43.896 30.105 25.927 1.00 26.44 61 ASP C O 1
ATOM 3558 N N . GLU C 3 35 ? 43.939 29.023 27.902 1.00 22.73 62 GLU C N 1
ATOM 3559 C CA A GLU C 3 35 ? 42.961 29.929 28.483 0.54 23.75 62 GLU C CA 1
ATOM 3560 C CA B GLU C 3 35 ? 42.965 29.929 28.508 0.46 23.74 62 GLU C CA 1
ATOM 3561 C C . GLU C 3 35 ? 43.547 31.321 28.696 1.00 24.11 62 GLU C C 1
ATOM 3562 O O . GLU C 3 35 ? 42.898 32.330 28.381 1.00 25.36 62 GLU C O 1
ATOM 3573 N N . ALA C 3 36 ? 44.765 31.395 29.255 1.00 23.25 63 ALA C N 1
ATOM 3574 C CA . ALA C 3 36 ? 45.428 32.681 29.440 1.00 25.41 63 ALA C CA 1
ATOM 3575 C C . ALA C 3 36 ? 45.600 33.401 28.110 1.00 24.92 63 ALA C C 1
ATOM 3576 O O . ALA C 3 36 ? 45.369 34.612 28.017 1.00 23.33 63 ALA C O 1
ATOM 3578 N N . GLY C 3 37 ? 45.985 32.661 27.064 1.00 22.96 64 GLY C N 1
ATOM 3579 C CA . GLY C 3 37 ? 46.186 33.280 25.766 1.00 24.37 64 GLY C CA 1
ATOM 3580 C C . GLY C 3 37 ? 44.889 33.751 25.134 1.00 25.11 64 GLY C C 1
ATOM 3581 O O . GLY C 3 37 ? 44.845 34.820 24.522 1.00 24.64 64 GLY C O 1
ATOM 3582 N N . LEU C 3 38 ? 43.813 32.972 25.291 1.00 24.47 65 LEU C N 1
ATOM 3583 C CA . LEU C 3 38 ? 42.512 33.390 24.774 1.00 25.05 65 LEU C CA 1
ATOM 3584 C C . LEU C 3 38 ? 42.090 34.736 25.354 1.00 28.30 65 LEU C C 1
ATOM 3585 O O . LEU C 3 38 ? 41.475 35.560 24.660 1.00 24.52 65 LEU C O 1
ATOM 3590 N N . GLU C 3 39 ? 42.408 34.984 26.626 1.00 24.22 66 GLU C N 1
ATOM 3591 C CA . GLU C 3 39 ? 42.013 36.258 27.203 1.00 23.86 66 GLU C CA 1
ATOM 3592 C C . GLU C 3 39 ? 42.999 37.367 26.857 1.00 23.11 66 GLU C C 1
ATOM 3593 O O . GLU C 3 39 ? 42.589 38.461 26.449 1.00 27.74 66 GLU C O 1
ATOM 3599 N N . VAL C 3 40 ? 44.299 37.121 27.021 1.00 23.65 67 VAL C N 1
ATOM 3600 C CA . VAL C 3 40 ? 45.216 38.240 26.811 1.00 26.20 67 VAL C CA 1
ATOM 3601 C C . VAL C 3 40 ? 45.238 38.647 25.339 1.00 32.36 67 VAL C C 1
ATOM 3602 O O . VAL C 3 40 ? 45.493 39.813 25.017 1.00 27.82 67 VAL C O 1
ATOM 3606 N N . HIS C 3 41 ? 44.907 37.732 24.427 1.00 25.78 68 HIS C N 1
ATOM 3607 C CA . HIS C 3 41 ? 44.909 38.133 23.025 1.00 30.84 68 HIS C CA 1
ATOM 3608 C C . HIS C 3 41 ? 43.747 39.034 22.653 1.00 25.35 68 HIS C C 1
ATOM 3609 O O . HIS C 3 41 ? 43.781 39.630 21.572 1.00 29.86 68 HIS C O 1
ATOM 3616 N N . GLN C 3 42 ? 42.743 39.181 23.522 1.00 25.06 69 GLN C N 1
ATOM 3617 C CA . GLN C 3 42 ? 41.756 40.228 23.311 1.00 26.14 69 GLN C CA 1
ATOM 3618 C C . GLN C 3 42 ? 42.389 41.614 23.318 1.00 27.31 69 GLN C C 1
ATOM 3619 O O . GLN C 3 42 ? 41.841 42.545 22.717 1.00 27.87 69 GLN C O 1
ATOM 3625 N N . PHE C 3 43 ? 43.527 41.774 23.992 1.00 28.53 70 PHE C N 1
ATOM 3626 C CA . PHE C 3 43 ? 44.240 43.047 24.005 1.00 30.55 70 PHE C CA 1
ATOM 3627 C C . PHE C 3 43 ? 45.121 43.256 22.777 1.00 31.66 70 PHE C C 1
ATOM 3628 O O . PHE C 3 43 ? 45.712 44.334 22.644 1.00 31.02 70 PHE C O 1
ATOM 3636 N N . TRP C 3 44 ? 45.264 42.256 21.908 1.00 30.42 71 TRP C N 1
ATOM 3637 C CA . TRP C 3 44 ? 46.207 42.366 20.792 1.00 32.89 71 TRP C CA 1
ATOM 3638 C C . TRP C 3 44 ? 46.055 43.648 19.975 1.00 34.57 71 TRP C C 1
ATOM 3639 O O . TRP C 3 44 ? 47.081 44.286 19.689 1.00 34.68 71 TRP C O 1
ATOM 3650 N N . PRO C 3 45 ? 44.847 44.098 19.590 1.00 30.73 72 PRO C N 1
ATOM 3651 C CA . PRO C 3 45 ? 44.750 45.383 18.865 1.00 32.10 72 PRO C CA 1
ATOM 3652 C C . PRO C 3 45 ? 45.431 46.550 19.563 1.00 35.60 72 PRO C C 1
ATOM 3653 O O . PRO C 3 45 ? 46.005 47.424 18.898 1.00 36.78 72 PRO C O 1
ATOM 3657 N N . LEU C 3 46 ? 45.380 46.588 20.892 1.00 34.22 73 LEU C N 1
ATOM 3658 C CA . LEU C 3 46 ? 46.033 47.662 21.628 1.00 34.35 73 LEU C CA 1
ATOM 3659 C C . LEU C 3 46 ? 47.546 47.530 21.580 1.00 34.65 73 LEU C C 1
ATOM 3660 O O . LEU C 3 46 ? 48.259 48.541 21.573 1.00 36.07 73 LEU C O 1
ATOM 3665 N N . VAL C 3 47 ? 48.060 46.302 21.571 1.00 33.48 74 VAL C N 1
ATOM 3666 C CA . VAL C 3 47 ? 49.499 46.129 21.418 1.00 36.62 74 VAL C CA 1
ATOM 3667 C C . VAL C 3 47 ? 49.932 46.572 20.031 1.00 41.85 74 VAL C C 1
ATOM 3668 O O . VAL C 3 47 ? 50.973 47.217 19.871 1.00 39.09 74 VAL C O 1
ATOM 3672 N N . GLU C 3 48 ? 49.117 46.282 19.013 1.00 36.52 75 GLU C N 1
ATOM 3673 C CA . GLU C 3 48 ? 49.513 46.583 17.640 1.00 38.46 75 GLU C CA 1
ATOM 3674 C C . GLU C 3 48 ? 49.503 48.082 17.364 1.00 37.62 75 GLU C C 1
ATOM 3675 O O . GLU C 3 48 ? 50.352 48.583 16.624 1.00 39.87 75 GLU C O 1
ATOM 3681 N N . ILE C 3 49 ? 48.548 48.819 17.938 1.00 37.10 76 ILE C N 1
ATOM 3682 C CA . ILE C 3 49 ? 48.510 50.265 17.731 1.00 36.90 76 ILE C CA 1
ATOM 3683 C C . ILE C 3 49 ? 49.535 51.003 18.581 1.00 41.15 76 ILE C C 1
ATOM 3684 O O . ILE C 3 49 ? 49.747 52.205 18.380 1.00 41.83 76 ILE C O 1
ATOM 3689 N N . GLN C 3 50 ? 50.182 50.320 19.523 1.00 36.70 77 GLN C N 1
ATOM 3690 C CA . GLN C 3 50 ? 51.283 50.890 20.298 1.00 41.35 77 GLN C CA 1
ATOM 3691 C C . GLN C 3 50 ? 50.843 52.121 21.095 1.00 48.52 77 GLN C C 1
ATOM 3692 O O . GLN C 3 50 ? 51.464 53.182 21.027 1.00 42.55 77 GLN C O 1
ATOM 3698 N N . CYS C 3 51 ? 49.762 51.972 21.871 1.00 41.68 78 CYS C N 1
ATOM 3699 C CA . CYS C 3 51 ? 49.383 53.043 22.788 1.00 46.03 78 CYS C CA 1
ATOM 3700 C C . CYS C 3 51 ? 50.373 53.184 23.933 1.00 45.90 78 CYS C C 1
ATOM 3701 O O . CYS C 3 51 ? 50.426 54.243 24.566 1.00 45.90 78 CYS C O 1
ATOM 3704 N N . SER C 3 52 ? 51.150 52.146 24.216 1.00 42.72 79 SER C N 1
ATOM 3705 C CA . SER C 3 52 ? 52.166 52.184 25.254 1.00 42.36 79 SER C CA 1
ATOM 3706 C C . SER C 3 52 ? 53.203 51.113 24.962 1.00 44.28 79 SER C C 1
ATOM 3707 O O . SER C 3 52 ? 52.846 49.945 24.748 1.00 48.01 79 SER C O 1
ATOM 3710 N N . PRO C 3 53 ? 54.492 51.462 24.935 1.00 42.25 80 PRO C N 1
ATOM 3711 C CA . PRO C 3 53 ? 55.524 50.429 24.764 1.00 41.91 80 PRO C CA 1
ATOM 3712 C C . PRO C 3 53 ? 55.588 49.441 25.916 1.00 40.59 80 PRO C C 1
ATOM 3713 O O . PRO C 3 53 ? 56.219 48.392 25.762 1.00 39.30 80 PRO C O 1
ATOM 3717 N N . ASP C 3 54 ? 54.958 49.734 27.054 1.00 37.39 81 ASP C N 1
ATOM 3718 C CA . ASP C 3 54 ? 54.977 48.840 28.204 1.00 39.03 81 ASP C CA 1
ATOM 3719 C C . ASP C 3 54 ? 53.844 47.816 28.208 1.00 38.00 81 ASP C C 1
ATOM 3720 O O . ASP C 3 54 ? 53.839 46.933 29.072 1.00 36.60 81 ASP C O 1
ATOM 3725 N N . LEU C 3 55 ? 52.888 47.913 27.283 1.00 34.84 82 LEU C N 1
ATOM 3726 C CA . LEU C 3 55 ? 51.648 47.157 27.425 1.00 37.41 82 LEU C CA 1
ATOM 3727 C C . LEU C 3 55 ? 51.877 45.653 27.282 1.00 38.72 82 LEU C C 1
ATOM 3728 O O . LEU C 3 55 ? 51.381 44.864 28.097 1.00 32.71 82 LEU C O 1
ATOM 3733 N N . ARG C 3 56 ? 52.611 45.230 26.247 1.00 33.75 83 ARG C N 1
ATOM 3734 C CA . ARG C 3 56 ? 52.809 43.797 26.032 1.00 36.83 83 ARG C CA 1
ATOM 3735 C C . ARG C 3 56 ? 53.487 43.153 27.233 1.00 39.85 83 ARG C C 1
ATOM 3736 O O . ARG C 3 56 ? 53.030 42.119 27.739 1.00 35.33 83 ARG C O 1
ATOM 3744 N N . PHE C 3 57 ? 54.572 43.765 27.724 1.00 38.27 84 PHE C N 1
ATOM 3745 C CA . PHE C 3 57 ? 55.285 43.191 28.863 1.00 30.98 84 PHE C CA 1
ATOM 3746 C C . PHE C 3 57 ? 54.419 43.187 30.113 1.00 36.73 84 PHE C C 1
ATOM 3747 O O . PHE C 3 57 ? 54.416 42.211 30.875 1.00 34.09 84 PHE C O 1
ATOM 3755 N N . PHE C 3 58 ? 53.699 44.279 30.355 1.00 32.68 85 PHE C N 1
ATOM 3756 C CA . PHE C 3 58 ? 52.836 44.350 31.522 1.00 32.15 85 PHE C CA 1
ATOM 3757 C C . PHE C 3 58 ? 51.789 43.240 31.499 1.00 35.59 85 PHE C C 1
ATOM 3758 O O . PHE C 3 58 ? 51.640 42.483 32.467 1.00 32.89 85 PHE C O 1
ATOM 3766 N N . LEU C 3 59 ? 51.050 43.131 30.397 1.00 30.60 86 LEU C N 1
ATOM 3767 C CA . LEU C 3 59 ? 50.014 42.105 30.304 1.00 30.14 86 LEU C CA 1
ATOM 3768 C C . LEU C 3 59 ? 50.604 40.711 30.473 1.00 29.62 86 LEU C C 1
ATOM 3769 O O . LEU C 3 59 ? 50.077 39.885 31.228 1.00 31.31 86 LEU C O 1
ATOM 3774 N N . CYS C 3 60 ? 51.700 40.424 29.774 1.00 27.80 87 CYS C N 1
ATOM 3775 C CA . CYS C 3 60 ? 52.280 39.091 29.893 1.00 28.95 87 CYS C CA 1
ATOM 3776 C C . CYS C 3 60 ? 52.798 38.818 31.298 1.00 31.16 87 CYS C C 1
ATOM 3777 O O . CYS C 3 60 ? 52.714 37.686 31.774 1.00 29.56 87 CYS C O 1
ATOM 3780 N N . SER C 3 61 ? 53.309 39.838 31.991 1.00 32.40 88 SER C N 1
ATOM 3781 C CA . SER C 3 61 ? 53.825 39.608 33.332 1.00 30.58 88 SER C CA 1
ATOM 3782 C C . SER C 3 61 ? 52.727 39.181 34.297 1.00 28.75 88 SER C C 1
ATOM 3783 O O . SER C 3 61 ? 53.028 38.577 35.332 1.00 30.25 88 SER C O 1
ATOM 3786 N N . MET C 3 62 ? 51.465 39.450 33.968 1.00 30.28 89 MET C N 1
ATOM 3787 C CA . MET C 3 62 ? 50.318 38.944 34.722 1.00 32.68 89 MET C CA 1
ATOM 3788 C C . MET C 3 62 ? 49.737 37.652 34.139 1.00 32.26 89 MET C C 1
ATOM 3789 O O . MET C 3 62 ? 49.470 36.706 34.883 1.00 30.91 89 MET C O 1
ATOM 3794 N N . TYR C 3 63 ? 49.530 37.587 32.817 1.00 27.69 90 TYR C N 1
ATOM 3795 C CA . TYR C 3 63 ? 48.848 36.436 32.215 1.00 26.55 90 TYR C CA 1
ATOM 3796 C C . TYR C 3 63 ? 49.757 35.220 32.078 1.00 31.63 90 TYR C C 1
ATOM 3797 O O . TYR C 3 63 ? 49.296 34.076 32.202 1.00 27.58 90 TYR C O 1
ATOM 3806 N N . THR C 3 64 ? 51.036 35.434 31.778 1.00 27.94 91 THR C N 1
ATOM 3807 C CA . THR C 3 64 ? 52.029 34.364 31.750 1.00 27.91 91 THR C CA 1
ATOM 3808 C C . THR C 3 64 ? 53.174 34.785 32.656 1.00 30.92 91 THR C C 1
ATOM 3809 O O . THR C 3 64 ? 54.261 35.152 32.190 1.00 31.99 91 THR C O 1
ATOM 3813 N N . PRO C 3 65 ? 52.953 34.730 33.968 1.00 27.87 92 PRO C N 1
ATOM 3814 C CA . PRO C 3 65 ? 53.923 35.281 34.923 1.00 30.65 92 PRO C CA 1
ATOM 3815 C C . PRO C 3 65 ? 55.234 34.518 34.900 1.00 34.30 92 PRO C C 1
ATOM 3816 O O . PRO C 3 65 ? 55.279 33.324 34.606 1.00 30.49 92 PRO C O 1
ATOM 3820 N N . ILE C 3 66 ? 56.320 35.225 35.226 1.00 35.45 93 ILE C N 1
ATOM 3821 C CA . ILE C 3 66 ? 57.643 34.644 35.048 1.00 31.59 93 ILE C CA 1
ATOM 3822 C C . ILE C 3 66 ? 57.837 33.484 36.009 1.00 35.32 93 ILE C C 1
ATOM 3823 O O . ILE C 3 66 ? 57.448 33.547 37.185 1.00 32.88 93 ILE C O 1
ATOM 3828 N N . CYS C 3 67 ? 58.419 32.400 35.500 1.00 35.66 94 CYS C N 1
ATOM 3829 C CA . CYS C 3 67 ? 58.778 31.241 36.297 1.00 36.03 94 CYS C CA 1
ATOM 3830 C C . CYS C 3 67 ? 60.290 31.081 36.249 1.00 38.89 94 CYS C C 1
ATOM 3831 O O . CYS C 3 67 ? 60.878 31.048 35.165 1.00 39.36 94 CYS C O 1
ATOM 3834 N N . LEU C 3 68 ? 60.912 30.987 37.421 1.00 47.36 95 LEU C N 1
ATOM 3835 C CA . LEU C 3 68 ? 62.355 30.838 37.506 1.00 55.67 95 LEU C CA 1
ATOM 3836 C C . LEU C 3 68 ? 62.715 29.521 38.187 1.00 60.59 95 LEU C C 1
ATOM 3837 O O . LEU C 3 68 ? 62.006 29.085 39.102 1.00 59.29 95 LEU C O 1
ATOM 3842 N N . PRO C 3 69 ? 63.813 28.874 37.767 1.00 67.98 96 PRO C N 1
ATOM 3843 C CA . PRO C 3 69 ? 64.036 27.460 38.134 1.00 75.56 96 PRO C CA 1
ATOM 3844 C C . PRO C 3 69 ? 63.922 27.139 39.617 1.00 76.60 96 PRO C C 1
ATOM 3845 O O . PRO C 3 69 ? 63.171 26.230 39.989 1.00 81.90 96 PRO C O 1
ATOM 3849 N N . ASP C 3 70 ? 64.652 27.846 40.475 1.00 73.03 97 ASP C N 1
ATOM 3850 C CA . ASP C 3 70 ? 64.602 27.562 41.903 1.00 82.84 97 ASP C CA 1
ATOM 3851 C C . ASP C 3 70 ? 63.798 28.584 42.688 1.00 80.72 97 ASP C C 1
ATOM 3852 O O . ASP C 3 70 ? 63.181 28.231 43.699 1.00 78.60 97 ASP C O 1
ATOM 3857 N N . TYR C 3 71 ? 63.783 29.834 42.234 1.00 83.27 98 TYR C N 1
ATOM 3858 C CA . TYR C 3 71 ? 63.130 30.908 42.971 1.00 80.85 98 TYR C CA 1
ATOM 3859 C C . TYR C 3 71 ? 61.619 30.715 42.951 1.00 77.41 98 TYR C C 1
ATOM 3860 O O . TYR C 3 71 ? 61.001 30.710 41.881 1.00 79.07 98 TYR C O 1
ATOM 3869 N N . HIS C 3 72 ? 61.024 30.571 44.134 1.00 76.24 99 HIS C N 1
ATOM 3870 C CA . HIS C 3 72 ? 59.619 30.218 44.258 1.00 74.81 99 HIS C CA 1
ATOM 3871 C C . HIS C 3 72 ? 58.715 31.403 44.576 1.00 76.54 99 HIS C C 1
ATOM 3872 O O . HIS C 3 72 ? 57.490 31.250 44.527 1.00 76.63 99 HIS C O 1
ATOM 3879 N N . LYS C 3 73 ? 59.270 32.566 44.896 1.00 72.20 100 LYS C N 1
ATOM 3880 C CA . LYS C 3 73 ? 58.440 33.683 45.319 1.00 74.61 100 LYS C CA 1
ATOM 3881 C C . LYS C 3 73 ? 57.845 34.413 44.114 1.00 68.10 100 LYS C C 1
ATOM 3882 O O . LYS C 3 73 ? 58.365 34.320 42.999 1.00 63.92 100 LYS C O 1
ATOM 3888 N N . PRO C 3 74 ? 56.741 35.136 44.308 1.00 70.69 101 PRO C N 1
ATOM 3889 C CA . PRO C 3 74 ? 56.092 35.804 43.174 1.00 64.73 101 PRO C CA 1
ATOM 3890 C C . PRO C 3 74 ? 56.883 37.009 42.685 1.00 60.94 101 PRO C C 1
ATOM 3891 O O . PRO C 3 74 ? 57.610 37.658 43.443 1.00 59.31 101 PRO C O 1
ATOM 3895 N N . LEU C 3 75 ? 56.719 37.311 41.397 1.00 50.61 102 LEU C N 1
ATOM 3896 C CA . LEU C 3 75 ? 57.470 38.375 40.727 1.00 49.14 102 LEU C CA 1
ATOM 3897 C C . LEU C 3 75 ? 56.540 39.210 39.855 1.00 49.55 102 LEU C C 1
ATOM 3898 O O . LEU C 3 75 ? 56.604 39.159 38.620 1.00 46.06 102 LEU C O 1
ATOM 3903 N N . PRO C 3 76 ? 55.691 40.029 40.467 1.00 50.84 103 PRO C N 1
ATOM 3904 C CA . PRO C 3 76 ? 54.733 40.818 39.696 1.00 44.00 103 PRO C CA 1
ATOM 3905 C C . PRO C 3 76 ? 55.425 41.944 38.955 1.00 50.58 103 PRO C C 1
ATOM 3906 O O . PRO C 3 76 ? 56.582 42.279 39.256 1.00 47.82 103 PRO C O 1
ATOM 3910 N N . PRO C 3 77 ? 54.756 42.547 37.976 1.00 45.40 104 PRO C N 1
ATOM 3911 C CA . PRO C 3 77 ? 55.265 43.789 37.397 1.00 47.06 104 PRO C CA 1
ATOM 3912 C C . PRO C 3 77 ? 55.222 44.906 38.422 1.00 51.48 104 PRO C C 1
ATOM 3913 O O . PRO C 3 77 ? 54.461 44.874 39.392 1.00 47.79 104 PRO C O 1
ATOM 3917 N N . CYS C 3 78 ? 56.044 45.915 38.179 1.00 56.90 105 CYS C N 1
ATOM 3918 C CA . CYS C 3 78 ? 56.091 47.020 39.110 1.00 56.56 105 CYS C CA 1
ATOM 3919 C C . CYS C 3 78 ? 54.935 47.980 38.886 1.00 53.38 105 CYS C C 1
ATOM 3920 O O . CYS C 3 78 ? 54.388 48.093 37.788 1.00 47.63 105 CYS C O 1
ATOM 3923 N N . ARG C 3 79 ? 54.585 48.693 39.960 1.00 53.62 106 ARG C N 1
ATOM 3924 C CA . ARG C 3 79 ? 53.538 49.702 39.884 1.00 53.44 106 ARG C CA 1
ATOM 3925 C C . ARG C 3 79 ? 53.832 50.730 38.800 1.00 53.87 106 ARG C C 1
ATOM 3926 O O . ARG C 3 79 ? 52.909 51.210 38.134 1.00 52.79 106 ARG C O 1
ATOM 3934 N N . SER C 3 80 ? 55.109 51.062 38.591 1.00 51.91 107 SER C N 1
ATOM 3935 C CA . SER C 3 80 ? 55.463 52.025 37.554 1.00 48.32 107 SER C CA 1
ATOM 3936 C C . SER C 3 80 ? 55.168 51.486 36.157 1.00 45.92 107 SER C C 1
ATOM 3937 O O . SER C 3 80 ? 54.708 52.233 35.287 1.00 46.82 107 SER C O 1
ATOM 3940 N N . VAL C 3 81 ? 55.443 50.203 35.912 1.00 49.80 108 VAL C N 1
ATOM 3941 C CA . VAL C 3 81 ? 55.144 49.618 34.605 1.00 48.34 108 VAL C CA 1
ATOM 3942 C C . VAL C 3 81 ? 53.649 49.689 34.325 1.00 35.22 108 VAL C C 1
ATOM 3943 O O . VAL C 3 81 ? 53.214 50.101 33.242 1.00 43.79 108 VAL C O 1
ATOM 3947 N N . CYS C 3 82 ? 52.843 49.284 35.306 1.00 45.92 109 CYS C N 1
ATOM 3948 C CA . CYS C 3 82 ? 51.394 49.387 35.184 1.00 44.35 109 CYS C CA 1
ATOM 3949 C C . CYS C 3 82 ? 50.957 50.826 34.960 1.00 46.87 109 CYS C C 1
ATOM 3950 O O . CYS C 3 82 ? 50.087 51.094 34.124 1.00 39.24 109 CYS C O 1
ATOM 3953 N N . GLU C 3 83 ? 51.541 51.769 35.703 1.00 45.13 110 GLU C N 1
ATOM 3954 C CA . GLU C 3 83 ? 51.116 53.155 35.553 1.00 46.29 110 GLU C CA 1
ATOM 3955 C C . GLU C 3 83 ? 51.456 53.691 34.168 1.00 44.33 110 GLU C C 1
ATOM 3956 O O . GLU C 3 83 ? 50.685 54.467 33.594 1.00 45.34 110 GLU C O 1
ATOM 3962 N N . ARG C 3 84 ? 52.604 53.295 33.612 1.00 44.81 111 ARG C N 1
ATOM 3963 C CA . ARG C 3 84 ? 52.934 53.714 32.253 1.00 38.64 111 ARG C CA 1
ATOM 3964 C C . ARG C 3 84 ? 51.936 53.143 31.257 1.00 43.18 111 ARG C C 1
ATOM 3965 O O . ARG C 3 84 ? 51.466 53.848 30.355 1.00 44.09 111 ARG C O 1
ATOM 3973 N N . ALA C 3 85 ? 51.611 51.857 31.399 1.00 40.37 112 ALA C N 1
ATOM 3974 C CA . ALA C 3 85 ? 50.670 51.232 30.476 1.00 40.31 112 ALA C CA 1
ATOM 3975 C C . ALA C 3 85 ? 49.281 51.844 30.613 1.00 31.42 112 ALA C C 1
ATOM 3976 O O . ALA C 3 85 ? 48.630 52.156 29.609 1.00 39.91 112 ALA C O 1
ATOM 3978 N N . LYS C 3 86 ? 48.816 52.054 31.847 1.00 39.63 113 LYS C N 1
ATOM 3979 C CA . LYS C 3 86 ? 47.503 52.667 32.031 1.00 37.60 113 LYS C CA 1
ATOM 3980 C C . LYS C 3 86 ? 47.464 54.082 31.473 1.00 41.84 113 LYS C C 1
ATOM 3981 O O . LYS C 3 86 ? 46.454 54.500 30.895 1.00 38.88 113 LYS C O 1
ATOM 3987 N N . ALA C 3 87 ? 48.555 54.839 31.633 1.00 42.88 114 ALA C N 1
ATOM 3988 C CA . ALA C 3 87 ? 48.583 56.206 31.117 1.00 50.28 114 ALA C CA 1
ATOM 3989 C C . ALA C 3 87 ? 48.448 56.226 29.599 1.00 45.31 114 ALA C C 1
ATOM 3990 O O . ALA C 3 87 ? 47.639 56.977 29.039 1.00 39.39 114 ALA C O 1
ATOM 3992 N N . GLY C 3 88 ? 49.233 55.395 28.912 1.00 40.99 115 GLY C N 1
ATOM 3993 C CA . GLY C 3 88 ? 49.229 55.430 27.466 1.00 33.80 115 GLY C CA 1
ATOM 3994 C C . GLY C 3 88 ? 48.041 54.760 26.812 1.00 43.06 115 GLY C C 1
ATOM 3995 O O . GLY C 3 88 ? 47.691 55.120 25.684 1.00 45.68 115 GLY C O 1
ATOM 3996 N N . CYS C 3 89 ? 47.405 53.800 27.486 1.00 40.75 116 CYS C N 1
ATOM 3997 C CA . CYS C 3 89 ? 46.379 52.997 26.839 1.00 41.20 116 CYS C CA 1
ATOM 3998 C C . CYS C 3 89 ? 44.971 53.194 27.380 1.00 41.32 116 CYS C C 1
ATOM 3999 O O . CYS C 3 89 ? 44.019 52.986 26.629 1.00 35.06 116 CYS C O 1
ATOM 4002 N N . SER C 3 90 ? 44.795 53.590 28.639 1.00 34.19 117 SER C N 1
ATOM 4003 C CA . SER C 3 90 ? 43.433 53.767 29.137 1.00 38.44 117 SER C CA 1
ATOM 4004 C C . SER C 3 90 ? 42.606 54.790 28.353 1.00 38.02 117 SER C C 1
ATOM 4005 O O . SER C 3 90 ? 41.381 54.588 28.267 1.00 36.66 117 SER C O 1
ATOM 4008 N N . PRO C 3 91 ? 43.163 55.865 27.764 1.00 46.48 118 PRO C N 1
ATOM 4009 C CA . PRO C 3 91 ? 42.301 56.742 26.946 1.00 40.34 118 PRO C CA 1
ATOM 4010 C C . PRO C 3 91 ? 41.743 56.065 25.705 1.00 43.68 118 PRO C C 1
ATOM 4011 O O . PRO C 3 91 ? 40.583 56.294 25.345 1.00 37.85 118 PRO C O 1
ATOM 4015 N N . LEU C 3 92 ? 42.548 55.255 25.021 1.00 43.38 119 LEU C N 1
ATOM 4016 C CA . LEU C 3 92 ? 42.037 54.521 23.868 1.00 44.16 119 LEU C CA 1
ATOM 4017 C C . LEU C 3 92 ? 40.987 53.499 24.289 1.00 39.91 119 LEU C C 1
ATOM 4018 O O . LEU C 3 92 ? 39.952 53.358 23.630 1.00 41.36 119 LEU C O 1
ATOM 4023 N N . MET C 3 93 ? 41.238 52.779 25.388 1.00 42.58 120 MET C N 1
ATOM 4024 C CA . MET C 3 93 ? 40.246 51.841 25.904 1.00 38.59 120 MET C CA 1
ATOM 4025 C C . MET C 3 93 ? 38.920 52.532 26.180 1.00 40.18 120 MET C C 1
ATOM 4026 O O . MET C 3 93 ? 37.856 52.007 25.830 1.00 40.92 120 MET C O 1
ATOM 4031 N N . ARG C 3 94 ? 38.957 53.719 26.792 1.00 35.34 121 ARG C N 1
ATOM 4032 C CA . ARG C 3 94 ? 37.708 54.436 27.038 1.00 42.31 121 ARG C CA 1
ATOM 4033 C C . ARG C 3 94 ? 37.044 54.864 25.736 1.00 40.21 121 ARG C C 1
ATOM 4034 O O . ARG C 3 94 ? 35.811 54.906 25.656 1.00 37.75 121 ARG C O 1
ATOM 4042 N N . GLN C 3 95 ? 37.833 55.156 24.702 1.00 34.14 122 GLN C N 1
ATOM 4043 C CA . GLN C 3 95 ? 37.261 55.541 23.418 1.00 37.80 122 GLN C CA 1
ATOM 4044 C C . GLN C 3 95 ? 36.537 54.375 22.757 1.00 40.55 122 GLN C C 1
ATOM 4045 O O . GLN C 3 95 ? 35.499 54.567 22.117 1.00 38.78 122 GLN C O 1
ATOM 4051 N N . TYR C 3 96 ? 37.063 53.158 22.907 1.00 39.40 123 TYR C N 1
ATOM 4052 C CA . TYR C 3 96 ? 36.378 51.983 22.388 1.00 43.21 123 TYR C CA 1
ATOM 4053 C C . TYR C 3 96 ? 35.140 51.615 23.191 1.00 45.44 123 TYR C C 1
ATOM 4054 O O . TYR C 3 96 ? 34.391 50.728 22.765 1.00 48.94 123 TYR C O 1
ATOM 4063 N N . GLY C 3 97 ? 34.913 52.250 24.334 1.00 42.92 124 GLY C N 1
ATOM 4064 C CA . GLY C 3 97 ? 33.781 51.930 25.168 1.00 44.26 124 GLY C CA 1
ATOM 4065 C C . GLY C 3 97 ? 34.076 51.079 26.382 1.00 39.49 124 GLY C C 1
ATOM 4066 O O . GLY C 3 97 ? 33.137 50.543 26.977 1.00 47.21 124 GLY C O 1
ATOM 4067 N N . PHE C 3 98 ? 35.337 50.940 26.767 1.00 36.33 125 PHE C N 1
ATOM 4068 C CA . PHE C 3 98 ? 35.744 50.141 27.909 1.00 34.66 125 PHE C CA 1
ATOM 4069 C C . PHE C 3 98 ? 36.446 51.042 28.923 1.00 44.15 125 PHE C C 1
ATOM 4070 O O . PHE C 3 98 ? 36.510 52.259 28.768 1.00 47.88 125 PHE C O 1
ATOM 4078 N N . ALA C 3 99 ? 36.976 50.431 29.973 1.00 42.51 126 ALA C N 1
ATOM 4079 C CA . ALA C 3 99 ? 37.744 51.149 30.973 1.00 37.97 126 ALA C CA 1
ATOM 4080 C C . ALA C 3 99 ? 38.925 50.278 31.352 1.00 45.23 126 ALA C C 1
ATOM 4081 O O . ALA C 3 99 ? 38.899 49.061 31.154 1.00 35.01 126 ALA C O 1
ATOM 4083 N N . TRP C 3 100 ? 39.968 50.910 31.882 1.00 36.50 127 TRP C N 1
ATOM 4084 C CA . TRP C 3 100 ? 41.101 50.151 32.381 1.00 41.81 127 TRP C CA 1
ATOM 4085 C C . TRP C 3 100 ? 40.589 49.058 33.318 1.00 39.61 127 TRP C C 1
ATOM 4086 O O . TRP C 3 100 ? 39.814 49.357 34.235 1.00 41.50 127 TRP C O 1
ATOM 4097 N N . PRO C 3 101 ? 40.939 47.791 33.086 1.00 37.56 128 PRO C N 1
ATOM 4098 C CA . PRO C 3 101 ? 40.328 46.702 33.858 1.00 42.95 128 PRO C CA 1
ATOM 4099 C C . PRO C 3 101 ? 40.606 46.834 35.345 1.00 49.58 128 PRO C C 1
ATOM 4100 O O . PRO C 3 101 ? 41.722 47.144 35.765 1.00 48.47 128 PRO C O 1
ATOM 4104 N N . GLU C 3 102 ? 39.566 46.586 36.141 1.00 56.87 129 GLU C N 1
ATOM 4105 C CA . GLU C 3 102 ? 39.673 46.758 37.586 1.00 55.15 129 GLU C CA 1
ATOM 4106 C C . GLU C 3 102 ? 40.691 45.799 38.187 1.00 59.46 129 GLU C C 1
ATOM 4107 O O . GLU C 3 102 ? 41.401 46.154 39.137 1.00 57.97 129 GLU C O 1
ATOM 4113 N N . ARG C 3 103 ? 40.789 44.584 37.638 1.00 55.72 130 ARG C N 1
ATOM 4114 C CA . ARG C 3 103 ? 41.762 43.612 38.127 1.00 60.43 130 ARG C CA 1
ATOM 4115 C C . ARG C 3 103 ? 43.192 44.122 38.026 1.00 58.74 130 ARG C C 1
ATOM 4116 O O . ARG C 3 103 ? 44.064 43.648 38.763 1.00 64.60 130 ARG C O 1
ATOM 4124 N N . MET C 3 104 ? 43.454 45.069 37.132 1.00 50.99 131 MET C N 1
ATOM 4125 C CA . MET C 3 104 ? 44.806 45.530 36.855 1.00 49.86 131 MET C CA 1
ATOM 4126 C C . MET C 3 104 ? 45.065 46.928 37.408 1.00 50.48 131 MET C C 1
ATOM 4127 O O . MET C 3 104 ? 45.830 47.700 36.828 1.00 49.80 131 MET C O 1
ATOM 4132 N N . SER C 3 105 ? 44.428 47.269 38.527 1.00 56.03 132 SER C N 1
ATOM 4133 C CA . SER C 3 105 ? 44.714 48.534 39.195 1.00 61.97 132 SER C CA 1
ATOM 4134 C C . SER C 3 105 ? 46.153 48.535 39.694 1.00 58.18 132 SER C C 1
ATOM 4135 O O . SER C 3 105 ? 46.604 47.576 40.327 1.00 57.22 132 SER C O 1
ATOM 4138 N N . CYS C 3 106 ? 46.875 49.620 39.415 1.00 58.27 133 CYS C N 1
ATOM 4139 C CA . CYS C 3 106 ? 48.315 49.613 39.644 1.00 57.40 133 CYS C CA 1
ATOM 4140 C C . CYS C 3 106 ? 48.665 49.670 41.127 1.00 63.98 133 CYS C C 1
ATOM 4141 O O . CYS C 3 106 ? 49.729 49.183 41.525 1.00 60.60 133 CYS C O 1
ATOM 4144 N N . ASP C 3 107 ? 47.792 50.238 41.961 1.00 65.25 134 ASP C N 1
ATOM 4145 C CA . ASP C 3 107 ? 48.116 50.347 43.379 1.00 68.52 134 ASP C CA 1
ATOM 4146 C C . ASP C 3 107 ? 48.182 48.994 44.079 1.00 69.12 134 ASP C C 1
ATOM 4147 O O . ASP C 3 107 ? 48.591 48.941 45.244 1.00 69.47 134 ASP C O 1
ATOM 4152 N N . ARG C 3 108 ? 47.802 47.906 43.406 1.00 63.70 135 ARG C N 1
ATOM 4153 C CA . ARG C 3 108 ? 48.005 46.568 43.948 1.00 61.08 135 ARG C CA 1
ATOM 4154 C C . ARG C 3 108 ? 49.411 46.041 43.697 1.00 62.25 135 ARG C C 1
ATOM 4155 O O . ARG C 3 108 ? 49.722 44.920 44.120 1.00 60.74 135 ARG C O 1
ATOM 4163 N N . LEU C 3 109 ? 50.263 46.815 43.034 1.00 59.05 136 LEU C N 1
ATOM 4164 C CA . LEU C 3 109 ? 51.567 46.305 42.657 1.00 58.86 136 LEU C CA 1
ATOM 4165 C C . LEU C 3 109 ? 52.660 46.877 43.554 1.00 61.13 136 LEU C C 1
ATOM 4166 O O . LEU C 3 109 ? 52.538 47.998 44.059 1.00 59.76 136 LEU C O 1
ATOM 4171 N N . PRO C 3 110 ? 53.730 46.115 43.788 1.00 63.86 137 PRO C N 1
ATOM 4172 C CA . PRO C 3 110 ? 54.842 46.633 44.592 1.00 61.70 137 PRO C CA 1
ATOM 4173 C C . PRO C 3 110 ? 55.554 47.775 43.887 1.00 59.96 137 PRO C C 1
ATOM 4174 O O . PRO C 3 110 ? 55.533 47.888 42.658 1.00 63.33 137 PRO C O 1
ATOM 4178 N N . VAL C 3 111 ? 56.193 48.631 44.688 1.00 60.21 138 VAL C N 1
ATOM 4179 C CA . VAL C 3 111 ? 56.941 49.781 44.190 1.00 63.15 138 VAL C CA 1
ATOM 4180 C C . VAL C 3 111 ? 58.407 49.396 44.050 1.00 65.58 138 VAL C C 1
ATOM 4181 O O . VAL C 3 111 ? 58.967 48.701 44.905 1.00 70.22 138 VAL C O 1
ATOM 4185 N N . LEU C 3 112 ? 59.031 49.839 42.957 1.00 65.35 139 LEU C N 1
ATOM 4186 C CA . LEU C 3 112 ? 60.400 49.455 42.634 1.00 70.04 139 LEU C CA 1
ATOM 4187 C C . LEU C 3 112 ? 61.381 49.852 43.731 1.00 76.72 139 LEU C C 1
ATOM 4188 O O . LEU C 3 112 ? 61.639 51.041 43.945 1.00 79.36 139 LEU C O 1
ATOM 4193 N N . GLY C 3 113 ? 61.922 48.862 44.436 1.00 74.25 140 GLY C N 1
ATOM 4194 C CA . GLY C 3 113 ? 62.947 49.104 45.427 1.00 80.15 140 GLY C CA 1
ATOM 4195 C C . GLY C 3 113 ? 62.461 49.565 46.783 1.00 82.39 140 GLY C C 1
ATOM 4196 O O . GLY C 3 113 ? 63.291 49.783 47.672 1.00 87.17 140 GLY C O 1
ATOM 4197 N N . ARG C 3 114 ? 61.149 49.721 46.982 1.00 82.32 141 ARG C N 1
ATOM 4198 C CA . ARG C 3 114 ? 60.657 50.164 48.284 1.00 79.87 141 ARG C CA 1
ATOM 4199 C C . ARG C 3 114 ? 60.790 49.070 49.337 1.00 83.74 141 ARG C C 1
ATOM 4200 O O . ARG C 3 114 ? 60.870 49.368 50.535 1.00 83.56 141 ARG C O 1
ATOM 4208 N N . ASP C 3 115 ? 60.831 47.809 48.916 1.00 77.41 142 ASP C N 1
ATOM 4209 C CA . ASP C 3 115 ? 60.908 46.690 49.840 1.00 73.46 142 ASP C CA 1
ATOM 4210 C C . ASP C 3 115 ? 61.744 45.585 49.210 1.00 80.77 142 ASP C C 1
ATOM 4211 O O . ASP C 3 115 ? 61.680 45.364 47.997 1.00 73.79 142 ASP C O 1
ATOM 4216 N N . ALA C 3 116 ? 62.525 44.898 50.040 1.00 74.91 143 ALA C N 1
ATOM 4217 C CA . ALA C 3 116 ? 63.213 43.686 49.624 1.00 71.78 143 ALA C CA 1
ATOM 4218 C C . ALA C 3 116 ? 62.448 42.425 50.001 1.00 69.62 143 ALA C C 1
ATOM 4219 O O . ALA C 3 116 ? 62.876 41.324 49.640 1.00 60.76 143 ALA C O 1
ATOM 4221 N N . GLU C 3 117 ? 61.330 42.558 50.716 1.00 76.44 144 GLU C N 1
ATOM 4222 C CA . GLU C 3 117 ? 60.472 41.417 51.016 1.00 81.11 144 GLU C CA 1
ATOM 4223 C C . GLU C 3 117 ? 59.482 41.125 49.892 1.00 80.60 144 GLU C C 1
ATOM 4224 O O . GLU C 3 117 ? 59.127 39.958 49.676 1.00 77.94 144 GLU C O 1
ATOM 4230 N N . VAL C 3 118 ? 59.035 42.154 49.172 1.00 77.30 145 VAL C N 1
ATOM 4231 C CA . VAL C 3 118 ? 58.251 41.998 47.949 1.00 70.89 145 VAL C CA 1
ATOM 4232 C C . VAL C 3 118 ? 59.046 42.632 46.816 1.00 68.33 145 VAL C C 1
ATOM 4233 O O . VAL C 3 118 ? 59.180 43.862 46.749 1.00 64.95 145 VAL C O 1
ATOM 4237 N N . LEU C 3 119 ? 59.583 41.797 45.934 1.00 62.79 146 LEU C N 1
ATOM 4238 C CA . LEU C 3 119 ? 60.298 42.264 44.757 1.00 59.18 146 LEU C CA 1
ATOM 4239 C C . LEU C 3 119 ? 59.335 42.387 43.584 1.00 57.65 146 LEU C C 1
ATOM 4240 O O . LEU C 3 119 ? 58.389 41.608 43.450 1.00 57.92 146 LEU C O 1
ATOM 4245 N N . CYS C 3 120 ? 59.578 43.380 42.741 1.00 52.11 147 CYS C N 1
ATOM 4246 C CA . CYS C 3 120 ? 58.789 43.610 41.543 1.00 56.69 147 CYS C CA 1
ATOM 4247 C C . CYS C 3 120 ? 59.692 43.501 40.319 1.00 57.12 147 CYS C C 1
ATOM 4248 O O . CYS C 3 120 ? 60.919 43.443 40.426 1.00 50.42 147 CYS C O 1
ATOM 4251 N N . MET C 3 121 ? 59.064 43.492 39.145 1.00 52.59 148 MET C N 1
ATOM 4252 C CA . MET C 3 121 ? 59.746 43.500 37.858 1.00 53.07 148 MET C CA 1
ATOM 4253 C C . MET C 3 121 ? 59.495 44.824 37.157 1.00 54.49 148 MET C C 1
ATOM 4254 O O . MET C 3 121 ? 58.346 45.267 37.060 1.00 55.01 148 MET C O 1
ATOM 4259 N N . ASP C 3 122 ? 60.561 45.439 36.646 1.00 64.50 149 ASP C N 1
ATOM 4260 C CA . ASP C 3 122 ? 60.408 46.637 35.829 1.00 69.61 149 ASP C CA 1
ATOM 4261 C C . ASP C 3 122 ? 61.373 46.601 34.649 1.00 77.14 149 ASP C C 1
ATOM 4262 O O . ASP C 3 122 ? 61.019 46.109 33.571 1.00 74.38 149 ASP C O 1
ATOM 4267 N N . TYR C 3 123 ? 62.582 47.125 34.867 1.00 82.70 150 TYR C N 1
ATOM 4268 C CA . TYR C 3 123 ? 63.657 47.279 33.876 1.00 81.24 150 TYR C CA 1
ATOM 4269 C C . TYR C 3 123 ? 63.529 46.427 32.615 1.00 85.03 150 TYR C C 1
ATOM 4270 O O . TYR C 3 123 ? 64.515 46.168 31.929 1.00 90.27 150 TYR C O 1
#

InterPro domains:
  IPR000539 Frizzled/Smoothened, 7TM [PF01534] (227-536)
  IPR000539 Frizzled/Smoothened, 7TM [PR00489] (238-260)
  IPR000539 Frizzled/Smoothened, 7TM [PR00489] (266-288)
  IPR000539 Frizzled/Smoothened, 7TM [PR00489] (317-341)
  IPR000539 Frizzled/Smoothened, 7TM [PR00489] (360-383)
  IPR000539 Frizzled/Smoothened, 7TM [PR00489] (405-427)
  IPR000539 Frizzled/Smoothened, 7TM [PR00489] (446-467)
  IPR000539 Frizzled/Smoothened, 7TM [PR00489] (502-522)
  IPR000539 Frizzled/Smoothened, 7TM [SM01330] (225-540)
  IPR015526 Frizzled/secreted frizzled-related protein [PTHR11309] (29-532)
  IPR017981 GPCR, family 2-like, 7TM [PS50261] (233-529)
  IPR020067 Frizzled domain [PF01392] (33-138)
  IPR020067 Frizzled domain [PS50038] (28-150)
  IPR020067 Frizzled domain [SM00063] (32-152)
  IPR036790 Frizzled cysteine-rich domain superfamily [G3DSA:1.10.2000.10] (24-154)
  IPR036790 Frizzled cysteine-rich domain superfamily [SSF63501] (32-143)
  IPR037441 Frizzled-5, CRD domain [cd07460] (29-156)

B-factor: mean 37.16, std 12.71, range [17.64, 95.04]

GO terms:
  GO:0005515 protein binding (F, IPI)
  GO:0002726 positive regulation of T cell cytokine production (P, IDA)
  GO:0017147 Wnt-protein binding (F, TAS)
  GO:0001540 amyloid-beta binding (F, IPI)
  GO:0044877 protein-containing complex binding (F, IPI)
  GO:1903749 positive regulation of protein localization to mitochondrion (P, HMP)
  GO:0060070 canonical Wnt signaling pathway (P, IDA)
  GO:1901524 regulation of mitophagy (P, HMP)
  GO:0001540 amyloid-beta binding (F, TAS)
  GO:0042813 Wnt receptor activity (F, TAS)
  GO:0007416 synapse assembly (P, TAS)
  GO:0035567 non-canonical Wnt signaling pathway (P, IDA)
  GO:0005886 plasma membrane (C, IDA)
  GO:0017147 Wnt-protein binding (F, IDA)
  GO:0042813 Wnt receptor activity (F, IDA)
  GO:0001654 eye development (P, IMP)
  GO:0031625 ubiquitin protein ligase binding (F, IPI)
  GO:0017147 Wnt-protein binding (F, IPI)
  GO:0031901 early endosome membrane (C, TAS)
  GO:0005886 plasma membrane (C, TAS)

Sequence (550 aa):
DIQMTQSPSSLSASVGDRVTTITCRASQSVSSAVAWYQQKPGKAPKLLIYSASSLYSGVPSRFSGSRSGTDFTLTISSLQPEDFATYYCQQGVYLFTFGQGTKVEEIKRTVAAPSSVFIFPPSDEQLKSGTASVVCLLNNFYPRREAKVQWKVDNALQSGNSQESVTEQDSKDSTYSLSSTLTLSKADYEKHKVYACEVTHQGLSSPVTKSFNRRGEEVQLVEESSGGGLVQPGGSLLRLSSCAASGFNIHSSSSIHWVRQAPGKGLEWVAATYSSFGSITYADSVKGRFTISADTSKNTAYLQMNSLRAEDTAVYYCARYHHPFGYALDYWGQGTLVTVSSASTKGPSVFPLAPSSKGGTAALGCLVKDYFPEPVVTVSWNSGALTSGVHTFPAVLQSSGLYSSLSSVVTVPSSSLGTQTYICNVNHKPSNTKVDKKVEPKPVCQEEITVVPMCRRGIGYNLTHMPNQFNHDTQDEEAGLEVHQFWPLVEIQCSPDLRFFLCSMYTPICLPDYHKPLPPCRSVCERAKAGCSPLMRQYGFAWPERMSCDRLPVLGRDAEVLCMDY

CATH classification: 2.60.40.10 (+1 more: 2.60.40.10)